Protein AF-0000000084335593 (afdb_homodimer)

Structure (mmCIF, N/CA/C/O backbone):
data_AF-0000000084335593-model_v1
#
loop_
_entity.id
_entity.type
_entity.pdbx_description
1 polymer 'Cation efflux protein cytoplasmic domain-containing protein'
#
loop_
_atom_site.group_PDB
_atom_site.id
_atom_site.type_symbol
_atom_site.label_atom_id
_atom_site.label_alt_id
_atom_site.label_comp_id
_atom_site.label_asym_id
_atom_site.label_entity_id
_atom_site.label_seq_id
_atom_site.pdbx_PDB_ins_code
_atom_site.Cartn_x
_atom_site.Cartn_y
_atom_site.Cartn_z
_atom_site.occupancy
_atom_site.B_iso_or_equiv
_atom_site.auth_seq_id
_atom_site.auth_comp_id
_atom_site.auth_asym_id
_atom_site.auth_atom_id
_atom_site.pdbx_PDB_model_num
ATOM 1 N N . MET A 1 1 ? -18.891 -8.547 -13.703 1 37.22 1 MET A N 1
ATOM 2 C CA . MET A 1 1 ? -19.406 -7.242 -14.117 1 37.22 1 MET A CA 1
ATOM 3 C C . MET A 1 1 ? -18.484 -6.117 -13.641 1 37.22 1 MET A C 1
ATOM 5 O O . MET A 1 1 ? -18 -6.141 -12.508 1 37.22 1 MET A O 1
ATOM 9 N N . SER A 1 2 ? -17.812 -5.477 -14.578 1 49.5 2 SER A N 1
ATOM 10 C CA . SER A 1 2 ? -16.812 -4.43 -14.398 1 49.5 2 SER A CA 1
ATOM 11 C C . SER A 1 2 ? -17.297 -3.375 -13.406 1 49.5 2 SER A C 1
ATOM 13 O O . SER A 1 2 ? -18.469 -3.045 -13.367 1 49.5 2 SER A O 1
ATOM 15 N N . ALA A 1 3 ? -16.703 -3.322 -12.297 1 55.72 3 ALA A N 1
ATOM 16 C CA . ALA A 1 3 ? -17.016 -2.303 -11.305 1 55.72 3 ALA A CA 1
ATOM 17 C C . ALA A 1 3 ? -17.344 -0.967 -11.969 1 55.72 3 ALA A C 1
ATOM 19 O O . ALA A 1 3 ? -16.578 -0.487 -12.812 1 55.72 3 ALA A O 1
ATOM 20 N N . SER A 1 4 ? -18.688 -0.651 -12.172 1 65.94 4 SER A N 1
ATOM 21 C CA . SER A 1 4 ? -19.156 0.611 -12.727 1 65.94 4 SER A CA 1
ATOM 22 C C . SER A 1 4 ? -18.422 1.799 -12.109 1 65.94 4 SER A C 1
ATOM 24 O O . SER A 1 4 ? -18.219 1.843 -10.891 1 65.94 4 SER A O 1
ATOM 26 N N . LYS A 1 5 ? -17.859 2.654 -13 1 78.38 5 LYS A N 1
ATOM 27 C CA . LYS A 1 5 ? -17.203 3.885 -12.578 1 78.38 5 LYS A CA 1
ATOM 28 C C . LYS A 1 5 ? -18.219 4.969 -12.242 1 78.38 5 LYS A C 1
ATOM 30 O O . LYS A 1 5 ? -17.859 6.062 -11.805 1 78.38 5 LYS A O 1
ATOM 35 N N . THR A 1 6 ? -19.391 4.602 -12.289 1 78.75 6 THR A N 1
ATOM 36 C CA . THR A 1 6 ? -20.484 5.574 -12.172 1 78.75 6 THR A CA 1
ATOM 37 C C . THR A 1 6 ? -20.469 6.234 -10.797 1 78.75 6 THR A C 1
ATOM 39 O O . THR A 1 6 ? -20.516 7.465 -10.695 1 78.75 6 THR A O 1
ATOM 42 N N . PRO A 1 7 ? -20.344 5.43 -9.773 1 77.12 7 PRO A N 1
ATOM 43 C CA . PRO A 1 7 ? -20.344 6.078 -8.461 1 77.12 7 PRO A CA 1
ATOM 44 C C . PRO A 1 7 ? -19.172 7.047 -8.281 1 77.12 7 PRO A C 1
ATOM 46 O O . PRO A 1 7 ? -19.312 8.078 -7.629 1 77.12 7 PRO A O 1
ATOM 49 N N . ILE A 1 8 ? -18.141 6.797 -8.867 1 83.44 8 ILE A N 1
ATOM 50 C CA . ILE A 1 8 ? -16.953 7.629 -8.719 1 83.44 8 ILE A CA 1
ATOM 51 C C . ILE A 1 8 ? -17.141 8.938 -9.492 1 83.44 8 ILE A C 1
ATOM 53 O O . ILE A 1 8 ? -16.812 10.016 -8.984 1 83.44 8 ILE A O 1
ATOM 57 N N . TYR A 1 9 ? -17.734 8.844 -10.672 1 84.12 9 TYR A N 1
ATOM 58 C CA . TYR A 1 9 ? -17.969 10.031 -11.477 1 84.12 9 TYR A CA 1
ATOM 59 C C . TYR A 1 9 ? -19.031 10.922 -10.828 1 84.12 9 TYR A C 1
ATOM 61 O O . TYR A 1 9 ? -18.906 12.148 -10.852 1 84.12 9 TYR A O 1
ATOM 69 N N . THR A 1 10 ? -19.969 10.281 -10.336 1 83.06 10 THR A N 1
ATOM 70 C CA . THR A 1 10 ? -21 11.047 -9.656 1 83.06 10 THR A CA 1
ATOM 71 C C . THR A 1 10 ? -20.438 11.75 -8.422 1 83.06 10 THR A C 1
ATOM 73 O O . THR A 1 10 ? -20.766 12.906 -8.164 1 83.06 10 THR A O 1
ATOM 76 N N . ALA A 1 11 ? -19.641 11.016 -7.73 1 81.56 11 ALA A N 1
ATOM 77 C CA . ALA A 1 11 ? -19 11.602 -6.555 1 81.56 11 ALA A CA 1
ATOM 78 C C . ALA A 1 11 ? -18.094 12.758 -6.949 1 81.56 11 ALA A C 1
ATOM 80 O O . ALA A 1 11 ? -18.047 13.789 -6.27 1 81.56 11 ALA A O 1
ATOM 81 N N . LEU A 1 12 ? -17.406 12.547 -7.984 1 83.5 12 LEU A N 1
ATOM 82 C CA . LEU A 1 12 ? -16.516 13.594 -8.477 1 83.5 12 LEU A CA 1
ATOM 83 C C . LEU A 1 12 ? -17.297 14.844 -8.859 1 83.5 12 LEU A C 1
ATOM 85 O O . LEU A 1 12 ? -16.906 15.961 -8.5 1 83.5 12 LEU A O 1
ATOM 89 N N . ALA A 1 13 ? -18.328 14.672 -9.547 1 84.31 13 ALA A N 1
ATOM 90 C CA . ALA A 1 13 ? -19.172 15.789 -9.953 1 84.31 13 ALA A CA 1
ATOM 91 C C . ALA A 1 13 ? -19.766 16.5 -8.742 1 84.31 13 ALA A C 1
ATOM 93 O O . ALA A 1 13 ? -19.828 17.734 -8.703 1 84.31 13 ALA A O 1
ATOM 94 N N . ALA A 1 14 ? -20.219 15.703 -7.863 1 81.38 14 ALA A N 1
ATOM 95 C CA . ALA A 1 14 ? -20.797 16.266 -6.648 1 81.38 14 ALA A CA 1
ATOM 96 C C . ALA A 1 14 ? -19.781 17.094 -5.875 1 81.38 14 ALA A C 1
ATOM 98 O O . ALA A 1 14 ? -20.062 18.219 -5.465 1 81.38 14 ALA A O 1
ATOM 99 N N . ASN A 1 15 ? -18.609 16.531 -5.695 1 81.25 15 ASN A N 1
ATOM 100 C CA . ASN A 1 15 ? -17.578 17.219 -4.938 1 81.25 15 ASN A CA 1
ATOM 101 C C . ASN A 1 15 ? -17.109 18.469 -5.652 1 81.25 15 ASN A C 1
ATOM 103 O O . ASN A 1 15 ? -16.812 19.484 -5.008 1 81.25 15 ASN A O 1
ATOM 107 N N . LEU A 1 16 ? -17.016 18.375 -6.867 1 81 16 LEU A N 1
ATOM 108 C CA . LEU A 1 16 ? -16.672 19.562 -7.645 1 81 16 LEU A CA 1
ATOM 109 C C . LEU A 1 16 ? -17.734 20.641 -7.52 1 81 16 LEU A C 1
ATOM 111 O O . LEU A 1 16 ? -17.422 21.828 -7.391 1 81 16 LEU A O 1
ATOM 115 N N . GLY A 1 17 ? -18.969 20.234 -7.676 1 81.12 17 GLY A N 1
ATOM 116 C CA . GLY A 1 17 ? -20.062 21.172 -7.488 1 81.12 17 GLY A CA 1
ATOM 117 C C . GLY A 1 17 ? -20.047 21.844 -6.133 1 81.12 17 GLY A C 1
ATOM 118 O O . GLY A 1 17 ? -20.234 23.062 -6.043 1 81.12 17 GLY A O 1
ATOM 119 N N . ILE A 1 18 ? -19.844 21.062 -5.16 1 80.81 18 ILE A N 1
ATOM 120 C CA . ILE A 1 18 ? -19.797 21.594 -3.799 1 80.81 18 ILE A CA 1
ATOM 121 C C . ILE A 1 18 ? -18.625 22.562 -3.66 1 80.81 18 ILE A C 1
ATOM 123 O O . ILE A 1 18 ? -18.75 23.609 -3.033 1 80.81 18 ILE A O 1
ATOM 127 N N . ALA A 1 19 ? -17.516 22.125 -4.156 1 77.88 19 ALA A N 1
ATOM 128 C CA . ALA A 1 19 ? -16.328 22.984 -4.102 1 77.88 19 ALA A CA 1
ATOM 129 C C . ALA A 1 19 ? -16.625 24.344 -4.723 1 77.88 19 ALA A C 1
ATOM 131 O O . ALA A 1 19 ? -16.234 25.375 -4.168 1 77.88 19 ALA A O 1
ATOM 132 N N . ILE A 1 20 ? -17.234 24.344 -5.781 1 80.62 20 ILE A N 1
ATOM 133 C CA . ILE A 1 20 ? -17.562 25.578 -6.484 1 80.62 20 ILE A CA 1
ATOM 134 C C . ILE A 1 20 ? -18.484 26.422 -5.617 1 80.62 20 ILE A C 1
ATOM 136 O O . ILE A 1 20 ? -18.297 27.641 -5.484 1 80.62 20 ILE A O 1
ATOM 140 N N . VAL A 1 21 ? -19.438 25.828 -5.082 1 80.12 21 VAL A N 1
ATOM 141 C CA . VAL A 1 21 ? -20.406 26.531 -4.254 1 80.12 21 VAL A CA 1
ATOM 142 C C . VAL A 1 21 ? -19.719 27.125 -3.027 1 80.12 21 VAL A C 1
ATOM 144 O O . VAL A 1 21 ? -19.969 28.266 -2.656 1 80.12 21 VAL A O 1
ATOM 147 N N . LYS A 1 22 ? -18.875 26.328 -2.469 1 76.44 22 LYS A N 1
ATOM 148 C CA . LYS A 1 22 ? -18.172 26.781 -1.272 1 76.44 22 LYS A CA 1
ATOM 149 C C . LYS A 1 22 ? -17.219 27.922 -1.598 1 76.44 22 LYS A C 1
ATOM 151 O O . LYS A 1 22 ? -17.094 28.875 -0.827 1 76.44 22 LYS A O 1
ATOM 156 N N . LEU A 1 23 ? -16.562 27.781 -2.668 1 76.06 23 LEU A N 1
ATOM 157 C CA . LEU A 1 23 ? -15.633 28.844 -3.08 1 76.06 23 LEU A CA 1
ATOM 158 C C . LEU A 1 23 ? -16.391 30.109 -3.43 1 76.06 23 LEU A C 1
ATOM 160 O O . LEU A 1 23 ? -15.93 31.219 -3.125 1 76.06 23 LEU A O 1
ATOM 164 N N . ALA A 1 24 ? -17.438 29.969 -4.059 1 77.56 24 ALA A N 1
ATOM 165 C CA . ALA A 1 24 ? -18.281 31.125 -4.367 1 77.56 24 ALA A CA 1
ATOM 166 C C . ALA A 1 24 ? -18.766 31.797 -3.09 1 77.56 24 ALA A C 1
ATOM 168 O O . ALA A 1 24 ? -18.734 33.031 -2.979 1 77.56 24 ALA A O 1
ATOM 169 N N . ALA A 1 25 ? -19.219 31 -2.203 1 75.44 25 ALA A N 1
ATOM 170 C CA . ALA A 1 25 ? -19.688 31.531 -0.925 1 75.44 25 ALA A CA 1
ATOM 171 C C . ALA A 1 25 ? -18.547 32.25 -0.183 1 75.44 25 ALA A C 1
ATOM 173 O O . ALA A 1 25 ? -18.766 33.281 0.463 1 75.44 25 ALA A O 1
ATOM 174 N N . ALA A 1 26 ? -17.359 31.75 -0.261 1 73.06 26 ALA A N 1
ATOM 175 C CA . ALA A 1 26 ? -16.203 32.344 0.386 1 73.06 26 ALA A CA 1
ATOM 176 C C . ALA A 1 26 ? -15.891 33.719 -0.208 1 73.06 26 ALA A C 1
ATOM 178 O O . ALA A 1 26 ? -15.547 34.656 0.519 1 73.06 26 ALA A O 1
ATOM 179 N N . ILE A 1 27 ? -16 33.812 -1.471 1 71.94 27 ILE A N 1
ATOM 180 C CA . ILE A 1 27 ? -15.719 35.062 -2.166 1 71.94 27 ILE A CA 1
ATOM 181 C C . ILE A 1 27 ? -16.766 36.094 -1.783 1 71.94 27 ILE A C 1
ATOM 183 O O . ILE A 1 27 ? -16.438 37.281 -1.54 1 71.94 27 ILE A O 1
ATOM 187 N N . PHE A 1 28 ? -17.906 35.656 -1.638 1 71.44 28 PHE A N 1
ATOM 188 C CA . PHE A 1 28 ? -18.984 36.625 -1.365 1 71.44 28 PHE A CA 1
ATOM 189 C C . PHE A 1 28 ? -19.016 36.969 0.113 1 71.44 28 PHE A C 1
ATOM 191 O O . PHE A 1 28 ? -19.406 38.094 0.47 1 71.44 28 PHE A O 1
ATOM 198 N N . THR A 1 29 ? -18.609 36.031 0.936 1 67.62 29 THR A N 1
ATOM 199 C CA . THR A 1 29 ? -18.703 36.312 2.369 1 67.62 29 THR A CA 1
ATOM 200 C C . THR A 1 29 ? -17.375 36.812 2.914 1 67.62 29 THR A C 1
ATOM 202 O O . THR A 1 29 ? -17.344 37.406 3.994 1 67.62 29 THR A O 1
ATOM 205 N N . GLY A 1 30 ? -16.297 36.562 2.133 1 58.72 30 GLY A N 1
ATOM 206 C CA . GLY A 1 30 ? -14.969 36.906 2.623 1 58.72 30 GLY A CA 1
ATOM 207 C C . GLY A 1 30 ? -14.547 36.094 3.822 1 58.72 30 GLY A C 1
ATOM 208 O O . GLY A 1 30 ? -13.664 36.5 4.582 1 58.72 30 GLY A O 1
ATOM 209 N N . SER A 1 31 ? -15.203 35.031 4.102 1 57.75 31 SER A N 1
ATOM 210 C CA . SER A 1 31 ? -14.977 34.25 5.309 1 57.75 31 SER A CA 1
ATOM 211 C C . SER A 1 31 ? -13.836 33.25 5.109 1 57.75 31 SER A C 1
ATOM 213 O O . SER A 1 31 ? -13.805 32.531 4.113 1 57.75 31 SER A O 1
ATOM 215 N N . SER A 1 32 ? -12.805 33.375 5.863 1 56.28 32 SER A N 1
ATOM 216 C CA . SER A 1 32 ? -11.688 32.438 5.875 1 56.28 32 SER A CA 1
ATOM 217 C C . SER A 1 32 ? -12.164 31.016 6.113 1 56.28 32 SER A C 1
ATOM 219 O O . SER A 1 32 ? -11.602 30.078 5.57 1 56.28 32 SER A O 1
ATOM 221 N N . ALA A 1 33 ? -13.172 30.922 6.902 1 55.22 33 ALA A N 1
ATOM 222 C CA . ALA A 1 33 ? -13.734 29.609 7.203 1 55.22 33 ALA A CA 1
ATOM 223 C C . ALA A 1 33 ? -14.258 28.922 5.941 1 55.22 33 ALA A C 1
ATOM 225 O O . ALA A 1 33 ? -14.078 27.719 5.758 1 55.22 33 ALA A O 1
ATOM 226 N N . MET A 1 34 ? -14.82 29.797 5.152 1 60.31 34 MET A N 1
ATOM 227 C CA . MET A 1 34 ? -15.398 29.25 3.93 1 60.31 34 MET A CA 1
ATOM 228 C C . MET A 1 34 ? -14.297 28.844 2.953 1 60.31 34 MET A C 1
ATOM 230 O O . MET A 1 34 ? -14.461 27.875 2.195 1 60.31 34 MET A O 1
ATOM 234 N N . VAL A 1 35 ? -13.273 29.516 2.943 1 60.31 35 VAL A N 1
ATOM 235 C CA . VAL A 1 35 ? -12.133 29.141 2.119 1 60.31 35 VAL A CA 1
ATOM 236 C C . VAL A 1 35 ? -11.586 27.781 2.578 1 60.31 35 VAL A C 1
ATOM 238 O O . VAL A 1 35 ? -11.305 26.906 1.756 1 60.31 35 VAL A O 1
ATOM 241 N N . SER A 1 36 ? -11.477 27.625 3.893 1 59.47 36 SER A N 1
ATOM 242 C CA . SER A 1 36 ? -11.016 26.359 4.453 1 59.47 36 SER A CA 1
ATOM 243 C C . SER A 1 36 ? -11.93 25.203 4.047 1 59.47 36 SER A C 1
ATOM 245 O O . SER A 1 36 ? -11.453 24.125 3.697 1 59.47 36 SER A O 1
ATOM 247 N N . GLU A 1 37 ? -13.141 25.484 4.059 1 61.88 37 GLU A N 1
ATOM 248 C CA . GLU A 1 37 ? -14.125 24.484 3.65 1 61.88 37 GLU A CA 1
ATOM 249 C C . GLU A 1 37 ? -13.992 24.156 2.168 1 61.88 37 GLU A C 1
ATOM 251 O O . GLU A 1 37 ? -14.195 23 1.763 1 61.88 37 GLU A O 1
ATOM 256 N N . GLY A 1 38 ? -13.758 25.188 1.465 1 61.38 38 GLY A N 1
ATOM 257 C CA . GLY A 1 38 ? -13.492 24.984 0.049 1 61.38 38 GLY A CA 1
ATOM 258 C C . GLY A 1 38 ? -12.297 24.094 -0.215 1 61.38 38 GLY A C 1
ATOM 259 O O . GLY A 1 38 ? -12.359 23.203 -1.067 1 61.38 38 GLY A O 1
ATOM 260 N N . ILE A 1 39 ? -11.367 24.25 0.553 1 61.81 39 ILE A N 1
ATOM 261 C CA . ILE A 1 39 ? -10.156 23.453 0.419 1 61.81 39 ILE A CA 1
ATOM 262 C C . ILE A 1 39 ? -10.461 22 0.778 1 61.81 39 ILE A C 1
ATOM 264 O O . ILE A 1 39 ? -10.016 21.078 0.09 1 61.81 39 ILE A O 1
ATOM 268 N N . HIS A 1 40 ? -11.258 21.844 1.768 1 62.31 40 HIS A N 1
ATOM 269 C CA . HIS A 1 40 ? -11.664 20.5 2.158 1 62.31 40 HIS A CA 1
ATOM 270 C C . HIS A 1 40 ? -12.367 19.781 1.012 1 62.31 40 HIS A C 1
ATOM 272 O O . HIS A 1 40 ? -12.078 18.609 0.737 1 62.31 40 HIS A O 1
ATOM 278 N N . SER A 1 41 ? -13.227 20.562 0.407 1 68.44 41 SER A N 1
ATOM 279 C CA . SER A 1 41 ? -13.953 19.984 -0.717 1 68.44 41 SER A CA 1
ATOM 280 C C . SER A 1 41 ? -13.016 19.656 -1.87 1 68.44 41 SER A C 1
ATOM 282 O O . SER A 1 41 ? -13.234 18.688 -2.596 1 68.44 41 SER A O 1
ATOM 284 N N . LEU A 1 42 ? -12 20.453 -1.942 1 67 42 LEU A N 1
ATOM 285 C CA . LEU A 1 42 ? -11 20.172 -2.965 1 67 42 LEU A CA 1
ATOM 286 C C . LEU A 1 42 ? -10.25 18.875 -2.654 1 67 42 LEU A C 1
ATOM 288 O O . LEU A 1 42 ? -9.922 18.109 -3.562 1 67 42 LEU A O 1
ATOM 292 N N . VAL A 1 43 ? -10.078 18.719 -1.454 1 69.75 43 VAL A N 1
ATOM 293 C CA . VAL A 1 43 ? -9.406 17.5 -1.021 1 69.75 43 VAL A CA 1
ATOM 294 C C . VAL A 1 43 ? -10.258 16.281 -1.378 1 69.75 43 VAL A C 1
ATOM 296 O O . VAL A 1 43 ? -9.742 15.273 -1.875 1 69.75 43 VAL A O 1
ATOM 299 N N . ASP A 1 44 ? -11.508 16.438 -1.205 1 73.69 44 ASP A N 1
ATOM 300 C CA . ASP A 1 44 ? -12.414 15.359 -1.564 1 73.69 44 ASP A CA 1
ATOM 301 C C . ASP A 1 44 ? -12.375 15.078 -3.066 1 73.69 44 ASP A C 1
ATOM 303 O O . ASP A 1 44 ? -12.391 13.922 -3.49 1 73.69 44 ASP A O 1
ATOM 307 N N . THR A 1 45 ? -12.352 16.141 -3.766 1 76.25 45 THR A N 1
ATOM 308 C CA . THR A 1 45 ? -12.258 16 -5.215 1 76.25 45 THR A CA 1
ATOM 309 C C . THR A 1 45 ? -10.961 15.305 -5.613 1 76.25 45 THR A C 1
ATOM 311 O O . THR A 1 45 ? -10.961 14.469 -6.523 1 76.25 45 THR A O 1
ATOM 314 N N . SER A 1 46 ? -9.961 15.594 -4.902 1 78.25 46 SER A N 1
ATOM 315 C CA . SER A 1 46 ? -8.672 14.961 -5.176 1 78.25 46 SER A CA 1
ATOM 316 C C . SER A 1 46 ? -8.727 13.461 -4.918 1 78.25 46 SER A C 1
ATOM 318 O O . SER A 1 46 ? -8.117 12.68 -5.648 1 78.25 46 SER A O 1
ATOM 320 N N . ASN A 1 47 ? -9.523 13.133 -3.971 1 81.5 47 ASN A N 1
ATOM 321 C CA . ASN A 1 47 ? -9.672 11.711 -3.646 1 81.5 47 ASN A CA 1
ATOM 322 C C . ASN A 1 47 ? -10.297 10.938 -4.801 1 81.5 47 ASN A C 1
ATOM 324 O O . ASN A 1 47 ? -9.852 9.836 -5.125 1 81.5 47 ASN A O 1
ATOM 328 N N . GLU A 1 48 ? -11.281 11.594 -5.391 1 83.56 48 GLU A N 1
ATOM 329 C CA . GLU A 1 48 ? -11.945 10.93 -6.508 1 83.56 48 GLU A CA 1
ATOM 330 C C . GLU A 1 48 ? -11.023 10.82 -7.715 1 83.56 48 GLU A C 1
ATOM 332 O O . GLU A 1 48 ? -11.055 9.828 -8.445 1 83.56 48 GLU A O 1
ATOM 337 N N . VAL A 1 49 ? -10.273 11.781 -7.898 1 86.62 49 VAL A N 1
ATOM 338 C CA . VAL A 1 49 ? -9.328 11.773 -9.008 1 86.62 49 VAL A CA 1
ATOM 339 C C . VAL A 1 49 ? -8.305 10.648 -8.805 1 86.62 49 VAL A C 1
ATOM 341 O O . VAL A 1 49 ? -7.961 9.938 -9.75 1 86.62 49 VAL A O 1
ATOM 344 N N . LEU A 1 50 ? -7.906 10.477 -7.617 1 87.62 50 LEU A N 1
ATOM 345 C CA . LEU A 1 50 ? -6.938 9.43 -7.305 1 87.62 50 LEU A CA 1
ATOM 346 C C . LEU A 1 50 ? -7.543 8.047 -7.516 1 87.62 50 LEU A C 1
ATOM 348 O O . LEU A 1 50 ? -6.863 7.133 -7.992 1 87.62 50 LEU A O 1
ATOM 352 N N . LEU A 1 51 ? -8.773 7.973 -7.172 1 88.06 51 LEU A N 1
ATOM 353 C CA . LEU A 1 51 ? -9.43 6.688 -7.391 1 88.06 51 LEU A CA 1
ATOM 354 C C . LEU A 1 51 ? -9.539 6.375 -8.875 1 88.06 51 LEU A C 1
ATOM 356 O O . LEU A 1 51 ? -9.305 5.238 -9.297 1 88.06 51 LEU A O 1
ATOM 360 N N . LEU A 1 52 ? -9.867 7.391 -9.633 1 88.75 52 LEU A N 1
ATOM 361 C CA . LEU A 1 52 ? -9.945 7.207 -11.078 1 88.75 52 LEU A CA 1
ATOM 362 C C . LEU A 1 52 ? -8.578 6.859 -11.656 1 88.75 52 LEU A C 1
ATOM 364 O O . LEU A 1 52 ? -8.477 6.035 -12.57 1 88.75 52 LEU A O 1
ATOM 368 N N . LEU A 1 53 ? -7.613 7.477 -11.133 1 88.19 53 LEU A N 1
ATOM 369 C CA . LEU A 1 53 ? -6.25 7.141 -11.523 1 88.19 53 LEU A CA 1
ATOM 370 C C . LEU A 1 53 ? -5.926 5.691 -11.18 1 88.19 53 LEU A C 1
ATOM 372 O O . LEU A 1 53 ? -5.297 4.984 -11.969 1 88.19 53 LEU A O 1
ATOM 376 N N . GLY A 1 54 ? -6.316 5.328 -10 1 88.88 54 GLY A N 1
ATOM 377 C CA . GLY A 1 54 ? -6.121 3.945 -9.602 1 88.88 54 GLY A CA 1
ATOM 378 C C . GLY A 1 54 ? -6.785 2.953 -10.539 1 88.88 54 GLY A C 1
ATOM 379 O O . GLY A 1 54 ? -6.188 1.935 -10.891 1 88.88 54 GLY A O 1
ATOM 380 N N . ILE A 1 55 ? -7.98 3.279 -10.977 1 88.69 55 ILE A N 1
ATOM 381 C CA . ILE A 1 55 ? -8.711 2.416 -11.898 1 88.69 55 ILE A CA 1
ATOM 382 C C . ILE A 1 55 ? -7.98 2.367 -13.242 1 88.69 55 ILE A C 1
ATOM 384 O O . ILE A 1 55 ? -7.754 1.286 -13.797 1 88.69 55 ILE A O 1
ATOM 388 N N . SER A 1 56 ? -7.617 3.502 -13.703 1 90.38 56 SER A N 1
ATOM 389 C CA . SER A 1 56 ? -6.945 3.586 -15 1 90.38 56 SER A CA 1
ATOM 390 C C . SER A 1 56 ? -5.625 2.828 -14.984 1 90.38 56 SER A C 1
ATOM 392 O O . SER A 1 56 ? -5.332 2.064 -15.914 1 90.38 56 SER A O 1
ATOM 394 N N . ARG A 1 57 ? -4.895 2.949 -13.992 1 89.44 57 ARG A N 1
ATOM 395 C CA . ARG A 1 57 ? -3.59 2.299 -13.883 1 89.44 57 ARG A CA 1
ATOM 396 C C . ARG A 1 57 ? -3.744 0.795 -13.68 1 89.44 57 ARG A C 1
ATOM 398 O O . ARG A 1 57 ? -2.9 0.015 -14.125 1 89.44 57 ARG A O 1
ATOM 405 N N . SER A 1 58 ? -4.762 0.434 -12.977 1 90.25 58 SER A N 1
ATOM 406 C CA . SER A 1 58 ? -4.996 -0.98 -12.703 1 90.25 58 SER A CA 1
ATOM 407 C C . SER A 1 58 ? -5.344 -1.741 -13.977 1 90.25 58 SER A C 1
ATOM 409 O O . SER A 1 58 ? -5.238 -2.969 -14.023 1 90.25 58 SER A O 1
ATOM 411 N N . GLN A 1 59 ? -5.746 -1.021 -15.008 1 89.75 59 GLN A N 1
ATOM 412 C CA . GLN A 1 59 ? -6.176 -1.648 -16.25 1 89.75 59 GLN A CA 1
ATOM 413 C C . GLN A 1 59 ? -5.02 -1.757 -17.234 1 89.75 59 GLN A C 1
ATOM 415 O O . GLN A 1 59 ? -5.176 -2.312 -18.328 1 89.75 59 GLN A O 1
ATOM 420 N N . LYS A 1 60 ? -3.893 -1.279 -16.859 1 89.75 60 LYS A N 1
ATOM 421 C CA . LYS A 1 60 ? -2.709 -1.435 -17.703 1 89.75 60 LYS A CA 1
ATOM 422 C C . LYS A 1 60 ? -2.346 -2.906 -17.875 1 89.75 60 LYS A C 1
ATOM 424 O O . LYS A 1 60 ? -2.398 -3.68 -16.906 1 89.75 60 LYS A O 1
ATOM 429 N N . PRO A 1 61 ? -2.035 -3.262 -19.078 1 88.94 61 PRO A N 1
ATOM 430 C CA . PRO A 1 61 ? -1.674 -4.664 -19.297 1 88.94 61 PRO A CA 1
ATOM 431 C C . PRO A 1 61 ? -0.342 -5.039 -18.656 1 88.94 61 PRO A C 1
ATOM 433 O O . PRO A 1 61 ? 0.497 -4.172 -18.406 1 88.94 61 PRO A O 1
ATOM 436 N N . ALA A 1 62 ? -0.225 -6.293 -18.406 1 88.56 62 ALA A N 1
ATOM 437 C CA . ALA A 1 62 ? 1.014 -6.82 -17.844 1 88.56 62 ALA A CA 1
ATOM 438 C C . ALA A 1 62 ? 2.207 -6.496 -18.734 1 88.56 62 ALA A C 1
ATOM 440 O O . ALA A 1 62 ? 2.068 -6.402 -19.953 1 88.56 62 ALA A O 1
ATOM 441 N N . ASP A 1 63 ? 3.348 -6.309 -18.141 1 87.69 63 ASP A N 1
ATOM 442 C CA . ASP A 1 63 ? 4.59 -6.074 -18.875 1 87.69 63 ASP A CA 1
ATOM 443 C C . ASP A 1 63 ? 5.75 -6.844 -18.25 1 87.69 63 ASP A C 1
ATOM 445 O O . ASP A 1 63 ? 5.539 -7.715 -17.406 1 87.69 63 ASP A O 1
ATOM 449 N N . GLU A 1 64 ? 6.914 -6.617 -18.734 1 85.44 64 GLU A N 1
ATOM 450 C CA . GLU A 1 64 ? 8.086 -7.359 -18.281 1 85.44 64 GLU A CA 1
ATOM 451 C C . GLU A 1 64 ? 8.406 -7.055 -16.812 1 85.44 64 GLU A C 1
ATOM 453 O O . GLU A 1 64 ? 8.883 -7.922 -16.078 1 85.44 64 GLU A O 1
ATOM 458 N N . LYS A 1 65 ? 8.07 -5.941 -16.438 1 84.38 65 LYS A N 1
ATOM 459 C CA . LYS A 1 65 ? 8.383 -5.523 -15.07 1 84.38 65 LYS A CA 1
ATOM 460 C C . LYS A 1 65 ? 7.375 -6.098 -14.078 1 84.38 65 LYS A C 1
ATOM 462 O O . LYS A 1 65 ? 7.719 -6.367 -12.93 1 84.38 65 LYS A O 1
ATOM 467 N N . ARG A 1 66 ? 6.148 -6.219 -14.602 1 88.88 66 ARG A N 1
ATOM 468 C CA . ARG A 1 66 ? 5.082 -6.75 -13.766 1 88.88 66 ARG A CA 1
ATOM 469 C C . ARG A 1 66 ? 4.25 -7.781 -14.523 1 88.88 66 ARG A C 1
ATOM 471 O O . ARG A 1 66 ? 3.148 -7.48 -14.992 1 88.88 66 ARG A O 1
ATOM 478 N N . PRO A 1 67 ? 4.727 -8.898 -14.469 1 88.19 67 PRO A N 1
ATOM 479 C CA . PRO A 1 67 ? 4.105 -9.953 -15.273 1 88.19 67 PRO A CA 1
ATOM 480 C C . PRO A 1 67 ? 2.705 -10.32 -14.789 1 88.19 67 PRO A C 1
ATOM 482 O O . PRO A 1 67 ? 1.913 -10.883 -15.547 1 88.19 67 PRO A O 1
ATOM 485 N N . PHE A 1 68 ? 2.408 -10 -13.57 1 88.75 68 PHE A N 1
ATOM 486 C CA . PHE A 1 68 ? 1.087 -10.328 -13.047 1 88.75 68 PHE A CA 1
ATOM 487 C C . PHE A 1 68 ? 0.117 -9.172 -13.266 1 88.75 68 PHE A C 1
ATOM 489 O O . PHE A 1 68 ? -1.054 -9.258 -12.891 1 88.75 68 PHE A O 1
ATOM 496 N N . GLY A 1 69 ? 0.639 -8.117 -13.883 1 86 69 GLY A N 1
ATOM 497 C CA . GLY A 1 69 ? -0.227 -6.996 -14.195 1 86 69 GLY A CA 1
ATOM 498 C C . GLY A 1 69 ? -0.174 -5.895 -13.156 1 86 69 GLY A C 1
ATOM 499 O O . GLY A 1 69 ? 0.667 -5.922 -12.258 1 86 69 GLY A O 1
ATOM 500 N N . TYR A 1 70 ? -1.164 -4.938 -13.352 1 90.38 70 TYR A N 1
ATOM 501 C CA . TYR A 1 70 ? -1.17 -3.742 -12.516 1 90.38 70 TYR A CA 1
ATOM 502 C C . TYR A 1 70 ? -2.467 -3.639 -11.719 1 90.38 70 TYR A C 1
ATOM 504 O O . TYR A 1 70 ? -2.871 -2.545 -11.32 1 90.38 70 TYR A O 1
ATOM 512 N N . GLY A 1 71 ? -3.08 -4.66 -11.555 1 88.31 71 GLY A N 1
ATOM 513 C CA . GLY A 1 71 ? -4.359 -4.676 -10.859 1 88.31 71 GLY A CA 1
ATOM 514 C C . GLY A 1 71 ? -4.273 -4.145 -9.445 1 88.31 71 GLY A C 1
ATOM 515 O O . GLY A 1 71 ? -5.195 -3.48 -8.969 1 88.31 71 GLY A O 1
ATOM 516 N N . ARG A 1 72 ? -3.162 -4.254 -8.836 1 90 72 ARG A N 1
ATOM 517 C CA . ARG A 1 72 ? -2.973 -3.896 -7.434 1 90 72 ARG A CA 1
ATOM 518 C C . ARG A 1 72 ? -2.979 -2.383 -7.25 1 90 72 ARG A C 1
ATOM 520 O O . ARG A 1 72 ? -3.129 -1.889 -6.129 1 90 72 ARG A O 1
ATOM 527 N N . GLU A 1 73 ? -2.85 -1.733 -8.344 1 89.69 73 GLU A N 1
ATOM 528 C CA . GLU A 1 73 ? -2.877 -0.275 -8.281 1 89.69 73 GLU A CA 1
ATOM 529 C C . GLU A 1 73 ? -4.207 0.232 -7.738 1 89.69 73 GLU A C 1
ATOM 531 O O . GLU A 1 73 ? -4.262 1.281 -7.094 1 89.69 73 GLU A O 1
ATOM 536 N N . LEU A 1 74 ? -5.156 -0.505 -8.031 1 90.56 74 LEU A N 1
ATOM 537 C CA . LEU A 1 74 ? -6.477 -0.122 -7.539 1 90.56 74 LEU A CA 1
ATOM 538 C C . LEU A 1 74 ? -6.516 -0.124 -6.016 1 90.56 74 LEU A C 1
ATOM 540 O O . LEU A 1 74 ? -7.004 0.828 -5.402 1 90.56 74 LEU A O 1
ATOM 544 N N . TYR A 1 75 ? -6.008 -1.189 -5.445 1 90.25 75 TYR A N 1
ATOM 545 C CA . TYR A 1 75 ? -5.984 -1.32 -3.992 1 90.25 75 TYR A CA 1
ATOM 546 C C . TYR A 1 75 ? -5.035 -0.301 -3.369 1 90.25 75 TYR A C 1
ATOM 548 O O . TYR A 1 75 ? -5.328 0.258 -2.311 1 90.25 75 TYR A O 1
ATOM 556 N N . PHE A 1 76 ? -4 -0.073 -4.035 1 90.88 76 PHE A N 1
ATOM 557 C CA . PHE A 1 76 ? -3.004 0.88 -3.557 1 90.88 76 PHE A CA 1
ATOM 558 C C . PHE A 1 76 ? -3.598 2.279 -3.459 1 90.88 76 PHE A C 1
ATOM 560 O O . PHE A 1 76 ? -3.518 2.922 -2.41 1 90.88 76 PHE A O 1
ATOM 567 N N . TRP A 1 77 ? -4.141 2.74 -4.531 1 88.75 77 TRP A N 1
ATOM 568 C CA . TRP A 1 77 ? -4.664 4.102 -4.582 1 88.75 77 TRP A CA 1
ATOM 569 C C . TRP A 1 77 ? -5.863 4.258 -3.648 1 88.75 77 TRP A C 1
ATOM 571 O O . TRP A 1 77 ? -6.07 5.324 -3.07 1 88.75 77 TRP A O 1
ATOM 581 N N . SER A 1 78 ? -6.621 3.217 -3.527 1 90.12 78 SER A N 1
ATOM 582 C CA . SER A 1 78 ? -7.719 3.246 -2.564 1 90.12 78 SER A CA 1
ATOM 583 C C . SER A 1 78 ? -7.203 3.422 -1.142 1 90.12 78 SER A C 1
ATOM 585 O O . SER A 1 78 ? -7.801 4.145 -0.342 1 90.12 78 SER A O 1
ATOM 587 N N . PHE A 1 79 ? -6.121 2.783 -0.916 1 91 79 PHE A N 1
ATOM 588 C CA . PHE A 1 79 ? -5.484 2.904 0.392 1 91 79 PHE A CA 1
ATOM 589 C C . PHE A 1 79 ? -4.969 4.32 0.615 1 91 79 PHE A C 1
ATOM 591 O O . PHE A 1 79 ? -5.188 4.906 1.676 1 91 79 PHE A O 1
ATOM 598 N N . VAL A 1 80 ? -4.336 4.836 -0.353 1 89.5 80 VAL A N 1
ATOM 599 C CA . VAL A 1 80 ? -3.785 6.184 -0.273 1 89.5 80 VAL A CA 1
ATOM 600 C C . VAL A 1 80 ? -4.91 7.188 -0.015 1 89.5 80 VAL A C 1
ATOM 602 O O . VAL A 1 80 ? -4.785 8.062 0.847 1 89.5 80 VAL A O 1
ATOM 605 N N . VAL A 1 81 ? -5.918 7.02 -0.75 1 86.94 81 VAL A N 1
ATOM 606 C CA . VAL A 1 81 ? -7.074 7.895 -0.607 1 86.94 81 VAL A CA 1
ATOM 607 C C . VAL A 1 81 ? -7.617 7.809 0.817 1 86.94 81 VAL A C 1
ATOM 609 O O . VAL A 1 81 ? -7.973 8.828 1.417 1 86.94 81 VAL A O 1
ATOM 612 N N . SER A 1 82 ? -7.684 6.625 1.368 1 87.69 82 SER A N 1
ATOM 613 C CA . SER A 1 82 ? -8.172 6.43 2.729 1 87.69 82 SER A CA 1
ATOM 614 C C . SER A 1 82 ? -7.27 7.125 3.744 1 87.69 82 SER A C 1
ATOM 616 O O . SER A 1 82 ? -7.754 7.715 4.711 1 87.69 82 SER A O 1
ATOM 618 N N . LEU A 1 83 ? -6.062 7.078 3.49 1 85.75 83 LEU A N 1
ATOM 619 C CA . LEU A 1 83 ? -5.102 7.727 4.379 1 85.75 83 LEU A CA 1
ATOM 620 C C . LEU A 1 83 ? -5.246 9.242 4.32 1 85.75 83 LEU A C 1
ATOM 622 O O . LEU A 1 83 ? -5.16 9.922 5.348 1 85.75 83 LEU A O 1
ATOM 626 N N . LEU A 1 84 ? -5.367 9.648 3.1 1 81.81 84 LEU A N 1
ATOM 627 C CA . LEU A 1 84 ? -5.547 11.086 2.92 1 81.81 84 LEU A CA 1
ATOM 628 C C . LEU A 1 84 ? -6.836 11.562 3.588 1 81.81 84 LEU A C 1
ATOM 630 O O . LEU A 1 84 ? -6.879 12.656 4.156 1 81.81 84 LEU A O 1
ATOM 634 N N . PHE A 1 85 ? -7.848 10.75 3.445 1 78.38 85 PHE A N 1
ATOM 635 C CA . PHE A 1 85 ? -9.109 11.039 4.109 1 78.38 85 PHE A CA 1
ATOM 636 C C . PHE A 1 85 ? -8.914 11.156 5.617 1 78.38 85 PHE A C 1
ATOM 638 O O . PHE A 1 85 ? -9.508 12.023 6.258 1 78.38 85 PHE A O 1
ATOM 645 N N . PHE A 1 86 ? -8.109 10.359 6.121 1 77.44 86 PHE A N 1
ATOM 646 C CA . PHE A 1 86 ? -7.809 10.359 7.547 1 77.44 86 PHE A CA 1
ATOM 647 C C . PHE A 1 86 ? -7.039 11.617 7.938 1 77.44 86 PHE A C 1
ATOM 649 O O . PHE A 1 86 ? -7.402 12.305 8.898 1 77.44 86 PHE A O 1
ATOM 656 N N . ALA A 1 87 ? -6.047 11.875 7.203 1 73.44 87 ALA A N 1
ATOM 657 C CA . ALA A 1 87 ? -5.156 12.977 7.547 1 73.44 87 ALA A CA 1
ATOM 658 C C . ALA A 1 87 ? -5.828 14.32 7.293 1 73.44 87 ALA A C 1
ATOM 660 O O . ALA A 1 87 ? -5.867 15.18 8.18 1 73.44 87 ALA A O 1
ATOM 661 N N . MET A 1 88 ? -6.301 14.469 6.102 1 70.44 88 MET A N 1
ATOM 662 C CA . MET A 1 88 ? -6.812 15.766 5.672 1 70.44 88 MET A CA 1
ATOM 663 C C . MET A 1 88 ? -8.234 15.984 6.184 1 70.44 88 MET A C 1
ATOM 665 O O . MET A 1 88 ? -8.609 17.109 6.52 1 70.44 88 MET A O 1
ATOM 669 N N . GLY A 1 89 ? -8.961 14.922 6.191 1 65.62 89 GLY A N 1
ATOM 670 C CA . GLY A 1 89 ? -10.344 15.055 6.641 1 65.62 89 GLY A CA 1
ATOM 671 C C . GLY A 1 89 ? -10.484 15.016 8.148 1 65.62 89 GLY A C 1
ATOM 672 O O . GLY A 1 89 ? -10.883 16 8.766 1 65.62 89 GLY A O 1
ATOM 673 N N . GLY A 1 90 ? -9.969 13.93 8.75 1 68.88 90 GLY A N 1
ATOM 674 C CA . GLY A 1 90 ? -10.125 13.758 10.188 1 68.88 90 GLY A CA 1
ATOM 675 C C . GLY A 1 90 ? -9.195 14.641 10.992 1 68.88 90 GLY A C 1
ATOM 676 O O . GLY A 1 90 ? -9.648 15.391 11.859 1 68.88 90 GLY A O 1
ATOM 677 N N . GLY A 1 91 ? -7.957 14.688 10.68 1 70 91 GLY A N 1
ATOM 678 C CA . GLY A 1 91 ? -6.977 15.453 11.438 1 70 91 GLY A CA 1
ATOM 679 C C . GLY A 1 91 ? -7.195 16.953 11.344 1 70 91 GLY A C 1
ATOM 680 O O . GLY A 1 91 ? -7.203 17.641 12.359 1 70 91 GLY A O 1
ATOM 681 N N . PHE A 1 92 ? -7.406 17.422 10.195 1 67 92 PHE A N 1
ATOM 682 C CA . PHE A 1 92 ? -7.602 18.859 9.984 1 67 92 PHE A CA 1
ATOM 683 C C . PHE A 1 92 ? -8.891 19.328 10.641 1 67 92 PHE A C 1
ATOM 685 O O . PHE A 1 92 ? -8.945 20.422 11.211 1 67 92 PHE A O 1
ATOM 692 N N . SER A 1 93 ? -9.906 18.516 10.562 1 69.94 93 SER A N 1
ATOM 693 C CA . SER A 1 93 ? -11.188 18.875 11.172 1 69.94 93 SER A CA 1
ATOM 694 C C . SER A 1 93 ? -11.078 18.953 12.688 1 69.94 93 SER A C 1
ATOM 696 O O . SER A 1 93 ? -11.641 19.844 13.312 1 69.94 93 SER A O 1
ATOM 698 N N . ILE A 1 94 ? -10.414 18.062 13.219 1 71.94 94 ILE A N 1
ATOM 699 C CA . ILE A 1 94 ? -10.219 18.062 14.664 1 71.94 94 ILE A CA 1
ATOM 700 C C . ILE A 1 94 ? -9.383 19.266 15.078 1 71.94 94 ILE A C 1
ATOM 702 O O . ILE A 1 94 ? -9.703 19.938 16.062 1 71.94 94 ILE A O 1
ATOM 706 N N . TYR A 1 95 ? -8.422 19.516 14.32 1 68.94 95 TYR A N 1
ATOM 707 C CA . TYR A 1 95 ? -7.574 20.672 14.586 1 68.94 95 TYR A CA 1
ATOM 708 C C . TYR A 1 95 ? -8.383 21.969 14.523 1 68.94 95 TYR A C 1
ATOM 710 O O . TYR A 1 95 ? -8.289 22.812 15.414 1 68.94 95 TYR A O 1
ATOM 718 N N . GLU A 1 96 ? -9.133 22.062 13.492 1 65.62 96 GLU A N 1
ATOM 719 C CA . GLU A 1 96 ? -9.969 23.25 13.336 1 65.62 96 GLU A CA 1
ATOM 720 C C . GLU A 1 96 ? -10.992 23.359 14.461 1 65.62 96 GLU A C 1
ATOM 722 O O . GLU A 1 96 ? -11.289 24.453 14.945 1 65.62 96 GLU A O 1
ATOM 727 N N . GLY A 1 97 ? -11.539 22.25 14.781 1 65.25 97 GLY A N 1
ATOM 728 C CA . GLY A 1 97 ? -12.5 22.234 15.875 1 65.25 97 GLY A CA 1
ATOM 729 C C . GLY A 1 97 ? -11.906 22.688 17.203 1 65.25 97 GLY A C 1
ATOM 730 O O . GLY A 1 97 ? -12.516 23.484 17.922 1 65.25 97 GLY A O 1
ATOM 731 N N . ILE A 1 98 ? -10.773 22.234 17.453 1 69.69 98 ILE A N 1
ATOM 732 C CA . ILE A 1 98 ? -10.102 22.609 18.688 1 69.69 98 ILE A CA 1
ATOM 733 C C . ILE A 1 98 ? -9.766 24.109 18.656 1 69.69 98 ILE A C 1
ATOM 735 O O . ILE A 1 98 ? -9.953 24.812 19.656 1 69.69 98 ILE A O 1
ATOM 739 N N . GLU A 1 99 ? -9.266 24.562 17.609 1 66.56 99 GLU A N 1
ATOM 740 C CA . GLU A 1 99 ? -8.938 25.984 17.453 1 66.56 99 GLU A CA 1
ATOM 741 C C . GLU A 1 99 ? -10.18 26.859 17.656 1 66.56 99 GLU A C 1
ATOM 743 O O . GLU A 1 99 ? -10.102 27.922 18.266 1 66.56 99 GLU A O 1
ATOM 748 N N . HIS A 1 100 ? -11.258 26.391 17.109 1 67.38 100 HIS A N 1
ATOM 749 C CA . HIS A 1 100 ? -12.5 27.141 17.234 1 67.38 100 HIS A CA 1
ATOM 750 C C . HIS A 1 100 ? -12.992 27.156 18.688 1 67.38 100 HIS A C 1
ATOM 752 O O . HIS A 1 100 ? -13.609 28.125 19.125 1 67.38 100 HIS A O 1
ATOM 758 N N . LEU A 1 101 ? -12.797 26.047 19.297 1 68.44 101 LEU A N 1
ATOM 759 C CA . LEU A 1 101 ? -13.172 25.969 20.703 1 68.44 101 LEU A CA 1
ATOM 760 C C . LEU A 1 101 ? -12.32 26.906 21.547 1 68.44 101 LEU A C 1
ATOM 762 O O . LEU A 1 101 ? -12.812 27.531 22.484 1 68.44 101 LEU A O 1
ATOM 766 N N . LEU A 1 102 ? -11.094 27.031 21.156 1 66.88 102 LEU A N 1
ATOM 767 C CA . LEU A 1 102 ? -10.172 27.875 21.906 1 66.88 102 LEU A CA 1
ATOM 768 C C . LEU A 1 102 ? -10.359 29.344 21.531 1 66.88 102 LEU A C 1
ATOM 770 O O . LEU A 1 102 ? -10.156 30.219 22.359 1 66.88 102 LEU A O 1
ATOM 774 N N . HIS A 1 103 ? -10.664 29.578 20.25 1 67.19 103 HIS A N 1
ATOM 775 C CA . HIS A 1 103 ? -10.914 30.922 19.766 1 67.19 103 HIS A CA 1
ATOM 776 C C . HIS A 1 103 ? -12.281 31.031 19.094 1 67.19 103 HIS A C 1
ATOM 778 O O . HIS A 1 103 ? -12.375 31.094 17.859 1 67.19 103 HIS A O 1
ATOM 784 N N . PRO A 1 104 ? -13.289 31.016 19.859 1 63.28 104 PRO A N 1
ATOM 785 C CA . PRO A 1 104 ? -14.648 31.031 19.312 1 63.28 104 PRO A CA 1
ATOM 786 C C . PRO A 1 104 ? -14.945 32.281 18.5 1 63.28 104 PRO A C 1
ATOM 788 O O . PRO A 1 104 ? -14.609 33.406 18.938 1 63.28 104 PRO A O 1
ATOM 791 N N . GLU A 1 105 ? -14.828 32.188 17.172 1 58.03 105 GLU A N 1
ATOM 792 C CA . GLU A 1 105 ? -15.227 33.344 16.375 1 58.03 105 GLU A CA 1
ATOM 793 C C . GLU A 1 105 ? -16.703 33.25 15.977 1 58.03 105 GLU A C 1
ATOM 795 O O . GLU A 1 105 ? -17.234 32.188 15.734 1 58.03 105 GLU A O 1
ATOM 800 N N . GLN A 1 106 ? -17.453 34.375 16.156 1 56.81 106 GLN A N 1
ATOM 801 C CA . GLN A 1 106 ? -18.875 34.469 15.844 1 56.81 106 GLN A CA 1
ATOM 802 C C . GLN A 1 106 ? -19.109 34.25 14.352 1 56.81 106 GLN A C 1
ATOM 804 O O . GLN A 1 106 ? -18.312 34.656 13.523 1 56.81 106 GLN A O 1
ATOM 809 N N . VAL A 1 107 ? -19.953 33.25 14.039 1 57.38 107 VAL A N 1
ATOM 810 C CA . VAL A 1 107 ? -20.359 33.031 12.656 1 57.38 107 VAL A CA 1
ATOM 811 C C . VAL A 1 107 ? -21 34.281 12.086 1 57.38 107 VAL A C 1
ATOM 813 O O . VAL A 1 107 ? -22 34.781 12.609 1 57.38 107 VAL A O 1
ATOM 816 N N . LYS A 1 108 ? -20.281 35.125 11.266 1 56.56 108 LYS A N 1
ATOM 817 C CA . LYS A 1 108 ? -20.734 36.438 10.828 1 56.56 108 LYS A CA 1
ATOM 818 C C . LYS A 1 108 ? -21.922 36.312 9.867 1 56.56 108 LYS A C 1
ATOM 820 O O . LYS A 1 108 ? -22.844 37.125 9.898 1 56.56 108 LYS A O 1
ATOM 825 N N . ASN A 1 109 ? -21.969 35.312 8.898 1 61.47 109 ASN A N 1
ATOM 826 C CA . ASN A 1 109 ? -23 35.219 7.883 1 61.47 109 ASN A CA 1
ATOM 827 C C . ASN A 1 109 ? -23.578 33.812 7.781 1 61.47 109 ASN A C 1
ATOM 829 O O . ASN A 1 109 ? -23.203 33.062 6.891 1 61.47 109 ASN A O 1
ATOM 833 N N . PRO A 1 110 ? -24.578 33.562 8.625 1 66.56 110 PRO A N 1
ATOM 834 C CA . PRO A 1 110 ? -25.125 32.219 8.75 1 66.56 110 PRO A CA 1
ATOM 835 C C . PRO A 1 110 ? -25.906 31.766 7.516 1 66.56 110 PRO A C 1
ATOM 837 O O . PRO A 1 110 ? -25.984 30.578 7.227 1 66.56 110 PRO A O 1
ATOM 840 N N . ILE A 1 111 ? -26.422 32.781 6.719 1 71 111 ILE A N 1
ATOM 841 C CA . ILE A 1 111 ? -27.281 32.438 5.598 1 71 111 ILE A CA 1
ATOM 842 C C . ILE A 1 111 ? -26.469 31.672 4.551 1 71 111 ILE A C 1
ATOM 844 O O . ILE A 1 111 ? -26.938 30.688 3.984 1 71 111 ILE A O 1
ATOM 848 N N . TRP A 1 112 ? -25.359 32.188 4.332 1 72.69 112 TRP A N 1
ATOM 849 C CA . TRP A 1 112 ? -24.516 31.562 3.324 1 72.69 112 TRP A CA 1
ATOM 850 C C . TRP A 1 112 ? -24.078 30.172 3.77 1 72.69 112 TRP A C 1
ATOM 852 O O . TRP A 1 112 ? -23.969 29.25 2.951 1 72.69 112 TRP A O 1
ATOM 862 N N . ASN A 1 113 ? -23.969 30.047 5.094 1 72 113 ASN A N 1
ATOM 863 C CA . ASN A 1 113 ? -23.594 28.734 5.613 1 72 113 ASN A CA 1
ATOM 864 C C . ASN A 1 113 ? -24.719 27.703 5.414 1 72 113 ASN A C 1
ATOM 866 O O . ASN A 1 113 ? -24.453 26.578 5 1 72 113 ASN A O 1
ATOM 870 N N . TYR A 1 114 ? -25.844 28.188 5.535 1 77.81 114 TYR A N 1
ATOM 871 C CA . TYR A 1 114 ? -26.984 27.297 5.387 1 77.81 114 TYR A CA 1
ATOM 872 C C . TYR A 1 114 ? -27.219 26.938 3.92 1 77.81 114 TYR A C 1
ATOM 874 O O . TYR A 1 114 ? -27.562 25.797 3.6 1 77.81 114 TYR A O 1
ATOM 882 N N . LEU A 1 115 ? -27.016 27.875 3.068 1 80.81 115 LEU A N 1
ATOM 883 C CA . LEU A 1 115 ? -27.188 27.625 1.644 1 80.81 115 LEU A CA 1
ATOM 884 C C . LEU A 1 115 ? -26.156 26.609 1.144 1 80.81 115 LEU A C 1
ATOM 886 O O . LEU A 1 115 ? -26.5 25.688 0.408 1 80.81 115 LEU A O 1
ATOM 890 N N . VAL A 1 116 ? -24.953 26.828 1.527 1 79.62 116 VAL A N 1
ATOM 891 C CA . VAL A 1 116 ? -23.875 25.938 1.116 1 79.62 116 VAL A CA 1
ATOM 892 C C . VAL A 1 116 ? -24.125 24.531 1.668 1 79.62 116 VAL A C 1
ATOM 894 O O . VAL A 1 116 ? -23.953 23.547 0.958 1 79.62 116 VAL A O 1
ATOM 897 N N . LEU A 1 117 ? -24.547 24.516 2.902 1 81.25 117 LEU A N 1
ATOM 898 C CA . LEU A 1 117 ? -24.828 23.234 3.521 1 81.25 117 LEU A CA 1
ATOM 899 C C . LEU A 1 117 ? -25.984 22.531 2.816 1 81.25 117 LEU A C 1
ATOM 901 O O . LEU A 1 117 ? -25.953 21.312 2.627 1 81.25 117 LEU A O 1
ATOM 905 N N . GLY A 1 118 ? -26.953 23.266 2.467 1 85.12 118 GLY A N 1
ATOM 906 C CA . GLY A 1 118 ? -28.094 22.703 1.759 1 85.12 118 GLY A CA 1
ATOM 907 C C . GLY A 1 118 ? -27.719 22.125 0.405 1 85.12 118 GLY A C 1
ATOM 908 O O . GLY A 1 118 ? -28.109 21 0.074 1 85.12 118 GLY A O 1
ATOM 909 N N . ILE A 1 119 ? -27.016 22.828 -0.326 1 85.75 119 ILE A N 1
ATOM 910 C CA . ILE A 1 119 ? -26.578 22.391 -1.647 1 85.75 119 ILE A CA 1
ATOM 911 C C . ILE A 1 119 ? -25.672 21.172 -1.51 1 85.75 119 ILE A C 1
ATOM 913 O O . ILE A 1 119 ? -25.797 20.203 -2.262 1 85.75 119 ILE A O 1
ATOM 917 N N . ALA A 1 120 ? -24.766 21.266 -0.594 1 83.06 120 ALA A N 1
ATOM 918 C CA . ALA A 1 120 ? -23.859 20.141 -0.344 1 83.06 120 ALA A CA 1
ATOM 919 C C . ALA A 1 120 ? -24.625 18.875 0.009 1 83.06 120 ALA A C 1
ATOM 921 O O . ALA A 1 120 ? -24.266 17.781 -0.421 1 83.06 120 ALA A O 1
ATOM 922 N N . PHE A 1 121 ? -25.688 19.078 0.746 1 86.31 121 PHE A N 1
ATOM 923 C CA . PHE A 1 121 ? -26.516 17.953 1.147 1 86.31 121 PHE A CA 1
ATOM 924 C C . PHE A 1 121 ? -27.156 17.281 -0.068 1 86.31 121 PHE A C 1
ATOM 926 O O . PHE A 1 121 ? -27.234 16.062 -0.148 1 86.31 121 PHE A O 1
ATOM 933 N N . ILE A 1 122 ? -27.531 18.109 -0.923 1 89.56 122 ILE A N 1
ATOM 934 C CA . ILE A 1 122 ? -28.172 17.594 -2.127 1 89.56 122 ILE A CA 1
ATOM 935 C C . ILE A 1 122 ? -27.141 16.859 -2.982 1 89.56 122 ILE A C 1
ATOM 937 O O . ILE A 1 122 ? -27.391 15.727 -3.408 1 89.56 122 ILE A O 1
ATOM 941 N N . PHE A 1 123 ? -26.078 17.469 -3.221 1 86.44 123 PHE A N 1
ATOM 942 C CA . PHE A 1 123 ? -25.047 16.875 -4.066 1 86.44 123 PHE A CA 1
ATOM 943 C C . PHE A 1 123 ? -24.484 15.602 -3.428 1 86.44 123 PHE A C 1
ATOM 945 O O . PHE A 1 123 ? -24.375 14.57 -4.082 1 86.44 123 PHE A O 1
ATOM 952 N N . ASP A 1 124 ? -24.125 15.656 -2.221 1 85.38 124 ASP A N 1
ATOM 953 C CA . ASP A 1 124 ? -23.594 14.492 -1.512 1 85.38 124 ASP A CA 1
ATOM 954 C C . ASP A 1 124 ? -24.656 13.398 -1.388 1 85.38 124 ASP A C 1
ATOM 956 O O . ASP A 1 124 ? -24.328 12.211 -1.418 1 85.38 124 ASP A O 1
ATOM 960 N N . GLY A 1 125 ? -25.828 13.922 -1.207 1 88.88 125 GLY A N 1
ATOM 961 C CA . GLY A 1 125 ? -26.938 12.977 -1.146 1 88.88 125 GLY A CA 1
ATOM 962 C C . GLY A 1 125 ? -27.109 12.18 -2.426 1 88.88 125 GLY A C 1
ATOM 963 O O . GLY A 1 125 ? -27.297 10.961 -2.385 1 88.88 125 GLY A O 1
ATOM 964 N N . ILE A 1 126 ? -27.016 12.883 -3.463 1 88.12 126 ILE A N 1
ATOM 965 C CA . ILE A 1 126 ? -27.125 12.234 -4.762 1 88.12 126 ILE A CA 1
ATOM 966 C C . ILE A 1 126 ? -25.984 11.242 -4.945 1 88.12 126 ILE A C 1
ATOM 968 O O . ILE A 1 126 ? -26.188 10.109 -5.379 1 88.12 126 ILE A O 1
ATOM 972 N N . SER A 1 127 ? -24.859 11.695 -4.668 1 86.88 127 SER A N 1
ATOM 973 C CA . SER A 1 127 ? -23.688 10.836 -4.777 1 86.88 127 SER A CA 1
ATOM 974 C C . SER A 1 127 ? -23.812 9.602 -3.889 1 86.88 127 SER A C 1
ATOM 976 O O . SER A 1 127 ? -23.484 8.492 -4.305 1 86.88 127 SER A O 1
ATOM 978 N N . PHE A 1 128 ? -24.266 9.781 -2.729 1 89.25 128 PHE A N 1
ATOM 979 C CA . PHE A 1 128 ? -24.438 8.703 -1.767 1 89.25 128 PHE A CA 1
ATOM 980 C 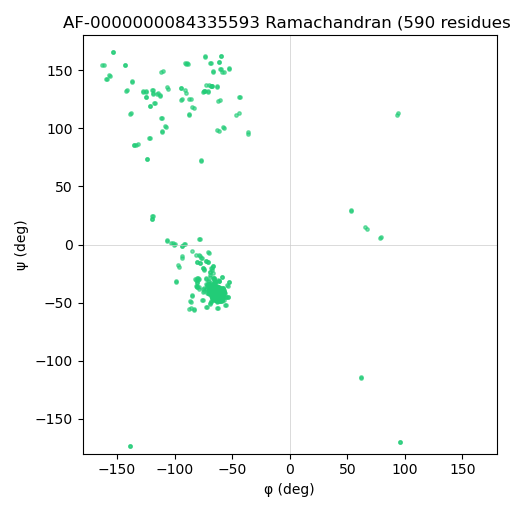C . PHE A 1 128 ? -25.422 7.664 -2.277 1 89.25 128 PHE A C 1
ATOM 982 O O . PHE A 1 128 ? -25.172 6.461 -2.193 1 89.25 128 PHE A O 1
ATOM 989 N N . VAL A 1 129 ? -26.5 8.164 -2.775 1 90 129 VAL A N 1
ATOM 990 C CA . VAL A 1 129 ? -27.547 7.27 -3.266 1 90 129 VAL A CA 1
ATOM 991 C C . VAL A 1 129 ? -27.016 6.453 -4.441 1 90 129 VAL A C 1
ATOM 993 O O . VAL A 1 129 ? -27.281 5.258 -4.547 1 90 129 VAL A O 1
ATOM 996 N N . THR A 1 130 ? -26.328 7.102 -5.281 1 86.88 130 THR A N 1
ATOM 997 C CA . THR A 1 130 ? -25.766 6.414 -6.438 1 86.88 130 THR A CA 1
ATOM 998 C C 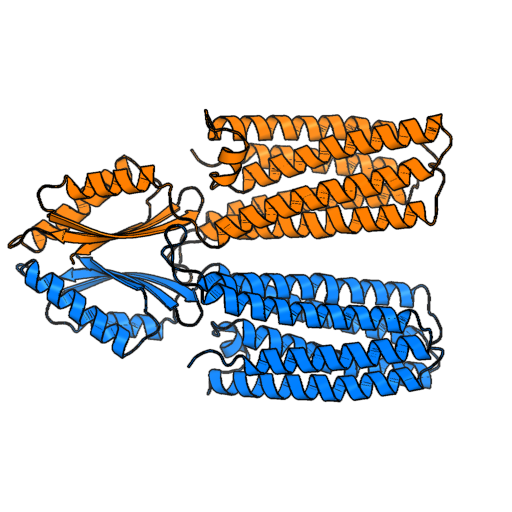. THR A 1 130 ? -24.781 5.336 -6 1 86.88 130 THR A C 1
ATOM 1000 O O . THR A 1 130 ? -24.797 4.223 -6.523 1 86.88 130 THR A O 1
ATOM 1003 N N . ALA A 1 131 ? -23.938 5.66 -5.094 1 84.88 131 ALA A N 1
ATOM 1004 C CA . ALA A 1 131 ? -22.953 4.707 -4.582 1 84.88 131 ALA A CA 1
ATOM 1005 C C . ALA A 1 131 ? -23.641 3.549 -3.863 1 84.88 131 ALA A C 1
ATOM 1007 O O . ALA A 1 131 ? -23.234 2.393 -4.012 1 84.88 131 ALA A O 1
ATOM 1008 N N . MET A 1 132 ? -24.641 3.836 -3.146 1 87.44 132 MET A N 1
ATOM 1009 C CA . MET A 1 132 ? -25.391 2.826 -2.398 1 87.44 132 MET A CA 1
ATOM 1010 C C . MET A 1 132 ? -26.094 1.857 -3.344 1 87.44 132 MET A C 1
ATOM 1012 O O . MET A 1 132 ? -26.125 0.652 -3.092 1 87.44 132 MET A O 1
ATOM 1016 N N . LYS A 1 133 ? -26.578 2.383 -4.352 1 88.06 133 LYS A N 1
ATOM 1017 C CA . LYS A 1 133 ? -27.25 1.552 -5.348 1 88.06 133 LYS A CA 1
ATOM 1018 C C . LYS A 1 133 ? -26.266 0.553 -5.973 1 88.06 133 LYS A C 1
ATOM 1020 O O . LYS A 1 133 ? -26.594 -0.627 -6.121 1 88.06 133 LYS A O 1
ATOM 1025 N N . GLU A 1 134 ? -25.156 1.081 -6.262 1 82.62 134 GLU A N 1
ATOM 1026 C CA . GLU A 1 134 ? -24.156 0.217 -6.859 1 82.62 134 GLU A CA 1
ATOM 1027 C C . GLU A 1 134 ? -23.656 -0.83 -5.863 1 82.62 134 GLU A C 1
ATOM 1029 O O . GLU A 1 134 ? -23.469 -1.993 -6.223 1 82.62 134 GLU A O 1
ATOM 1034 N N . PHE A 1 135 ? -23.5 -0.459 -4.707 1 83.5 135 PHE A N 1
ATOM 1035 C CA . PHE A 1 135 ? -23.047 -1.377 -3.672 1 83.5 135 PHE A CA 1
ATOM 1036 C C . PHE A 1 135 ? -24.094 -2.457 -3.406 1 83.5 135 PHE A C 1
ATOM 1038 O O . PHE A 1 135 ? -23.75 -3.629 -3.24 1 83.5 135 PHE A O 1
ATOM 1045 N N . ASN A 1 136 ? -25.281 -2.029 -3.381 1 85 136 ASN A N 1
ATOM 1046 C CA . ASN A 1 136 ? -26.375 -2.979 -3.154 1 85 136 ASN A CA 1
ATOM 1047 C C . ASN A 1 136 ? -26.5 -3.971 -4.305 1 85 136 ASN A C 1
ATOM 1049 O O . ASN A 1 136 ? -26.844 -5.133 -4.094 1 85 136 ASN A O 1
ATOM 1053 N N . ARG A 1 137 ? -26.25 -3.502 -5.387 1 80.69 137 ARG A N 1
ATOM 1054 C CA . ARG A 1 137 ? -26.25 -4.387 -6.547 1 80.69 137 ARG A CA 1
ATOM 1055 C C . ARG A 1 137 ? -25.172 -5.465 -6.418 1 80.69 137 ARG A C 1
ATOM 1057 O O . ARG A 1 137 ? -25.422 -6.629 -6.75 1 80.69 137 ARG A O 1
ATOM 1064 N N . GLN A 1 138 ? -24.125 -5.086 -5.895 1 77.12 138 GLN A N 1
ATOM 1065 C CA . GLN A 1 138 ? -22.984 -5.992 -5.762 1 77.12 138 GLN A CA 1
ATOM 1066 C C . GLN A 1 138 ? -23.188 -6.949 -4.586 1 77.12 138 GLN A C 1
ATOM 1068 O O . GLN A 1 138 ? -22.812 -8.117 -4.664 1 77.12 138 GLN A O 1
ATOM 1073 N N . ARG A 1 139 ? -23.75 -6.465 -3.521 1 77.88 139 ARG A N 1
ATOM 1074 C CA . ARG A 1 139 ? -23.844 -7.242 -2.289 1 77.88 139 ARG A CA 1
ATOM 1075 C C . ARG A 1 139 ? -24.984 -8.258 -2.363 1 77.88 139 ARG A C 1
ATOM 1077 O O . ARG A 1 139 ? -24.938 -9.289 -1.69 1 77.88 139 ARG A O 1
ATOM 1084 N N . GLY A 1 140 ? -25.969 -8 -3.049 1 75.19 140 GLY A N 1
ATOM 1085 C CA . GLY A 1 140 ? -27.094 -8.898 -3.102 1 75.19 140 GLY A CA 1
ATOM 1086 C C . GLY A 1 140 ? -27.766 -9.102 -1.753 1 75.19 140 GLY A C 1
ATOM 1087 O O . GLY A 1 140 ? -28.188 -8.133 -1.113 1 75.19 140 GLY A O 1
ATOM 1088 N N . LYS A 1 141 ? -27.703 -10.32 -1.208 1 78.5 141 LYS A N 1
ATOM 1089 C CA . LYS A 1 141 ? -28.391 -10.648 0.039 1 78.5 141 LYS A CA 1
ATOM 1090 C C . LYS A 1 141 ? -27.422 -10.625 1.219 1 78.5 141 LYS A C 1
ATOM 1092 O O . LYS A 1 141 ? -27.828 -10.812 2.367 1 78.5 141 LYS A O 1
ATOM 1097 N N . THR A 1 142 ? -26.25 -10.352 0.981 1 80.38 142 THR A N 1
ATOM 1098 C CA . THR A 1 142 ? -25.234 -10.352 2.027 1 80.38 142 THR A CA 1
ATOM 1099 C C . THR A 1 142 ? -25.391 -9.133 2.936 1 80.38 142 THR A C 1
ATOM 1101 O O . THR A 1 142 ? -25.641 -8.023 2.459 1 80.38 142 THR A O 1
ATOM 1104 N N . PRO A 1 143 ? -25.359 -9.383 4.18 1 84.75 143 PRO A N 1
ATOM 1105 C CA . PRO A 1 143 ? -25.422 -8.242 5.098 1 84.75 143 PRO A CA 1
ATOM 1106 C C . PRO A 1 143 ? -24.375 -7.184 4.801 1 84.75 143 PRO A C 1
ATOM 1108 O O . PRO A 1 143 ? -23.266 -7.512 4.352 1 84.75 143 PRO A O 1
ATOM 1111 N N . PHE A 1 144 ? -24.719 -5.953 5.145 1 83.12 144 PHE A N 1
ATOM 1112 C CA . PHE A 1 144 ? -23.938 -4.789 4.75 1 83.12 144 PHE A CA 1
ATOM 1113 C C . PHE A 1 144 ? -22.484 -4.926 5.203 1 83.12 144 PHE A C 1
ATOM 1115 O O . PHE A 1 144 ? -21.562 -4.879 4.383 1 83.12 144 PHE A O 1
ATOM 1122 N N . TRP A 1 145 ? -22.25 -5.203 6.465 1 83.69 145 TRP A N 1
ATOM 1123 C CA . TRP A 1 145 ? -20.906 -5.242 7.016 1 83.69 145 TRP A CA 1
ATOM 1124 C C . TRP A 1 145 ? -20.125 -6.441 6.48 1 83.69 145 TRP A C 1
ATOM 1126 O O . TRP A 1 145 ? -18.922 -6.363 6.266 1 83.69 145 TRP A O 1
ATOM 1136 N N . GLN A 1 146 ? -20.828 -7.438 6.316 1 81.25 146 GLN A N 1
ATOM 1137 C CA . GLN A 1 146 ? -20.203 -8.609 5.719 1 81.25 146 GLN A CA 1
ATOM 1138 C C . GLN A 1 146 ? -19.844 -8.352 4.262 1 81.25 146 GLN A C 1
ATOM 1140 O O . GLN A 1 146 ? -18.797 -8.797 3.791 1 81.25 146 GLN A O 1
ATOM 1145 N N . ALA A 1 147 ? -20.719 -7.562 3.621 1 80.69 147 ALA A N 1
ATOM 1146 C CA . ALA A 1 147 ? -20.469 -7.23 2.219 1 80.69 147 ALA A CA 1
ATOM 1147 C C . ALA A 1 147 ? -19.25 -6.328 2.076 1 80.69 147 ALA A C 1
ATOM 1149 O O . ALA A 1 147 ? -18.469 -6.473 1.133 1 80.69 147 ALA A O 1
ATOM 1150 N N . VAL A 1 148 ? -19.156 -5.477 3.016 1 82.31 148 VAL A N 1
ATOM 1151 C CA . VAL A 1 148 ? -18 -4.57 3.004 1 82.31 148 VAL A CA 1
ATOM 1152 C C . VAL A 1 148 ? -16.719 -5.367 3.184 1 82.31 148 VAL A C 1
ATOM 1154 O O . VAL A 1 148 ? -15.75 -5.176 2.441 1 82.31 148 VAL A O 1
ATOM 1157 N N . LYS A 1 149 ? -16.781 -6.312 4.078 1 80 149 LYS A N 1
ATOM 1158 C CA . LYS A 1 149 ? -15.602 -7.121 4.391 1 80 149 LYS A CA 1
ATOM 1159 C C . LYS A 1 149 ? -15.266 -8.062 3.238 1 80 149 LYS A C 1
ATOM 1161 O O . LYS A 1 149 ? -14.094 -8.336 2.973 1 80 149 LYS A O 1
ATOM 1166 N N . GLU A 1 150 ? -16.281 -8.445 2.582 1 79.5 150 GLU A N 1
ATOM 1167 C CA . GLU A 1 150 ? -16.094 -9.445 1.54 1 79.5 150 GLU A CA 1
ATOM 1168 C C . GLU A 1 150 ? -15.883 -8.797 0.175 1 79.5 150 GLU A C 1
ATOM 1170 O O . GLU A 1 150 ? -15.43 -9.445 -0.769 1 79.5 150 GLU A O 1
ATOM 1175 N N . SER A 1 151 ? -16.141 -7.547 0.174 1 80.06 151 SER A N 1
ATOM 1176 C CA . SER A 1 151 ? -16 -6.859 -1.105 1 80.06 151 SER A CA 1
ATOM 1177 C C . SER A 1 151 ? -14.547 -6.781 -1.538 1 80.06 151 SER A C 1
ATOM 1179 O O . SER A 1 151 ? -13.664 -6.512 -0.72 1 80.06 151 SER A O 1
ATOM 1181 N N . LYS A 1 152 ? -14.336 -7.039 -2.746 1 83.38 152 LYS A N 1
ATOM 1182 C CA . LYS A 1 152 ? -12.977 -6.988 -3.273 1 83.38 152 LYS A CA 1
ATOM 1183 C C . LYS A 1 152 ? -12.773 -5.758 -4.152 1 83.38 152 LYS A C 1
ATOM 1185 O O . LYS A 1 152 ? -11.695 -5.562 -4.723 1 83.38 152 LYS A O 1
ATOM 1190 N N . ASP A 1 153 ? -13.836 -4.906 -4.238 1 83.5 153 ASP A N 1
ATOM 1191 C CA . ASP A 1 153 ? -13.742 -3.637 -4.949 1 83.5 153 ASP A CA 1
ATOM 1192 C C . ASP A 1 153 ? -13.711 -2.463 -3.975 1 83.5 153 ASP A C 1
ATOM 1194 O O . ASP A 1 153 ? -14.766 -1.977 -3.553 1 83.5 153 ASP A O 1
ATOM 1198 N N . PRO A 1 154 ? -12.594 -1.978 -3.756 1 84.88 154 PRO A N 1
ATOM 1199 C CA . PRO A 1 154 ? -12.469 -0.918 -2.752 1 84.88 154 PRO A CA 1
ATOM 1200 C C . PRO A 1 154 ? -13.016 0.423 -3.242 1 84.88 154 PRO A C 1
ATOM 1202 O O . PRO A 1 154 ? -13.383 1.276 -2.432 1 84.88 154 PRO A O 1
ATOM 1205 N N . THR A 1 155 ? -13.109 0.638 -4.488 1 83.81 155 THR A N 1
ATOM 1206 C CA . THR A 1 155 ? -13.523 1.933 -5.02 1 83.81 155 THR A CA 1
ATOM 1207 C C . THR A 1 155 ? -14.961 2.246 -4.625 1 83.81 155 THR A C 1
ATOM 1209 O O . THR A 1 155 ? -15.266 3.369 -4.219 1 83.81 155 THR A O 1
ATOM 1212 N N . THR A 1 156 ? -15.758 1.235 -4.664 1 81.06 156 THR A N 1
ATOM 1213 C CA . THR A 1 156 ? -17.172 1.432 -4.375 1 81.06 156 THR A CA 1
ATOM 1214 C C . THR A 1 156 ? -17.391 1.712 -2.891 1 81.06 156 THR A C 1
ATOM 1216 O O . THR A 1 156 ? -18.125 2.633 -2.525 1 81.06 156 THR A O 1
ATOM 1219 N N . PHE A 1 157 ? -16.719 1.02 -2.127 1 85.75 157 PHE A N 1
ATOM 1220 C CA . PHE A 1 157 ? -16.984 1.205 -0.707 1 85.75 157 PHE A CA 1
ATOM 1221 C C . PHE A 1 157 ? -16.281 2.449 -0.178 1 85.75 157 PHE A C 1
ATOM 1223 O O . PHE A 1 157 ? -16.781 3.1 0.749 1 85.75 157 PHE A O 1
ATOM 1230 N N . VAL A 1 158 ? -15.203 2.803 -0.746 1 87.12 158 VAL A N 1
ATOM 1231 C CA . VAL A 1 158 ? -14.523 4.027 -0.339 1 87.12 158 VAL A CA 1
ATOM 1232 C C . VAL A 1 158 ? -15.406 5.234 -0.631 1 87.12 158 VAL A C 1
ATOM 1234 O O . VAL A 1 158 ? -15.617 6.082 0.239 1 87.12 158 VAL A O 1
ATOM 1237 N N . VAL A 1 159 ? -15.945 5.23 -1.834 1 85.56 159 VAL A N 1
ATOM 1238 C CA . VAL A 1 159 ? -16.812 6.332 -2.227 1 85.56 159 VAL A CA 1
ATOM 1239 C C . VAL A 1 159 ? -18.062 6.336 -1.355 1 85.56 159 VAL A C 1
ATOM 1241 O O . VAL A 1 159 ? -18.516 7.395 -0.913 1 85.56 159 VAL A O 1
ATOM 1244 N N . LEU A 1 160 ? -18.578 5.227 -1.148 1 87.56 160 LEU A N 1
ATOM 1245 C CA . LEU A 1 160 ? -19.797 5.086 -0.35 1 87.56 160 LEU A CA 1
ATOM 1246 C C . LEU A 1 160 ? -19.578 5.621 1.062 1 87.56 160 LEU A C 1
ATOM 1248 O O . LEU A 1 160 ? -20.391 6.395 1.567 1 87.56 160 LEU A O 1
ATOM 1252 N N . PHE A 1 161 ? -18.547 5.242 1.681 1 89.19 161 PHE A N 1
ATOM 1253 C CA . PHE A 1 161 ? -18.266 5.645 3.055 1 89.19 161 PHE A CA 1
ATOM 1254 C C . PHE A 1 161 ? -17.922 7.125 3.127 1 89.19 161 PHE A C 1
ATOM 1256 O O . PHE A 1 161 ? -18.281 7.805 4.09 1 89.19 161 PHE A O 1
ATOM 1263 N N . GLU A 1 162 ? -17.219 7.57 2.162 1 85.81 162 GLU A N 1
ATOM 1264 C CA . GLU A 1 162 ? -16.906 8.992 2.102 1 85.81 162 GLU A CA 1
ATOM 1265 C C . GLU A 1 162 ? -18.188 9.828 1.972 1 85.81 162 GLU A C 1
ATOM 1267 O O . GLU A 1 162 ? -18.375 10.812 2.691 1 85.81 162 GLU A O 1
ATOM 1272 N N . ASP A 1 163 ? -19 9.367 1.075 1 86.44 163 ASP A N 1
ATOM 1273 C CA . ASP A 1 163 ? -20.266 10.086 0.859 1 86.44 163 ASP A CA 1
ATOM 1274 C C . ASP A 1 163 ? -21.156 10.008 2.096 1 86.44 163 ASP A C 1
ATOM 1276 O O . ASP A 1 163 ? -21.828 10.977 2.434 1 86.44 163 ASP A O 1
ATOM 1280 N N . ALA A 1 164 ? -21.141 8.93 2.703 1 89.62 164 ALA A N 1
ATOM 1281 C CA . ALA A 1 164 ? -21.906 8.789 3.934 1 89.62 164 ALA A CA 1
ATOM 1282 C C . ALA A 1 164 ? -21.391 9.719 5.023 1 89.62 164 ALA A C 1
ATOM 1284 O O . ALA A 1 164 ? -22.172 10.367 5.723 1 89.62 164 ALA A O 1
ATOM 1285 N N . ALA A 1 165 ? -20.156 9.695 5.156 1 87.19 165 ALA A N 1
ATOM 1286 C CA . ALA A 1 165 ? -19.516 10.578 6.137 1 87.19 165 ALA A CA 1
ATOM 1287 C C . ALA A 1 165 ? -19.844 12.047 5.84 1 87.19 165 ALA A C 1
ATOM 1289 O O . ALA A 1 165 ? -20.078 12.836 6.754 1 87.19 165 ALA A O 1
ATOM 1290 N N . ASP A 1 166 ? -19.812 12.32 4.598 1 84.31 166 ASP A N 1
ATOM 1291 C CA . ASP A 1 166 ? -20.109 13.695 4.191 1 84.31 166 ASP A CA 1
ATOM 1292 C C . ASP A 1 166 ? -21.547 14.078 4.539 1 84.31 166 ASP A C 1
ATOM 1294 O O . ASP A 1 166 ? -21.781 15.156 5.078 1 84.31 166 ASP A O 1
ATOM 1298 N N . VAL A 1 167 ? -22.453 13.281 4.246 1 86.19 167 VAL A N 1
ATOM 1299 C CA . VAL A 1 167 ? -23.859 13.562 4.508 1 86.19 167 VAL A CA 1
ATOM 1300 C C . VAL A 1 167 ? -24.094 13.68 6.012 1 86.19 167 VAL A C 1
ATOM 1302 O O . VAL A 1 167 ? -24.719 14.633 6.477 1 86.19 167 VAL A O 1
ATOM 1305 N N . ILE A 1 168 ? -23.562 12.773 6.797 1 89 168 ILE A N 1
ATOM 1306 C CA . ILE A 1 168 ? -23.703 12.805 8.25 1 89 168 ILE A CA 1
ATOM 1307 C C . ILE A 1 168 ? -22.984 14.039 8.805 1 89 168 ILE A C 1
ATOM 1309 O O . ILE A 1 168 ? -23.5 14.703 9.711 1 89 168 ILE A O 1
ATOM 1313 N N . GLY A 1 169 ? -21.875 14.273 8.273 1 83.06 169 GLY A N 1
ATOM 1314 C CA . GLY A 1 169 ? -21.141 15.461 8.68 1 83.06 169 GLY A CA 1
ATOM 1315 C C . GLY A 1 169 ? -21.922 16.75 8.461 1 83.06 169 GLY A C 1
ATOM 1316 O O . GLY A 1 169 ? -21.906 17.641 9.32 1 83.06 169 GLY A O 1
ATOM 1317 N N . ILE A 1 170 ? -22.547 16.859 7.324 1 81.56 170 ILE A N 1
ATOM 1318 C CA . ILE A 1 170 ? -23.359 18.031 7.004 1 81.56 170 ILE A CA 1
ATOM 1319 C C . ILE A 1 170 ? -24.5 18.172 8.008 1 81.56 170 ILE A C 1
ATOM 1321 O O . ILE A 1 170 ? -24.812 19.266 8.453 1 81.56 170 ILE A O 1
ATOM 1325 N N . LEU A 1 171 ? -25.062 17.094 8.336 1 86.12 171 LEU A N 1
ATOM 1326 C CA . LEU A 1 171 ? -26.156 17.094 9.297 1 86.12 171 LEU A CA 1
ATOM 1327 C C . LEU A 1 171 ? -25.672 17.547 10.672 1 86.12 171 LEU A C 1
ATOM 1329 O O . LEU A 1 171 ? -26.359 18.312 11.359 1 86.12 171 LEU A O 1
ATOM 1333 N N . ILE A 1 172 ? -24.578 17.062 11.047 1 85.56 172 ILE A N 1
ATOM 1334 C CA . ILE A 1 172 ? -23.984 17.469 12.32 1 85.56 172 ILE A CA 1
ATOM 1335 C C . ILE A 1 172 ? -23.688 18.953 12.305 1 85.56 172 ILE A C 1
ATOM 1337 O O . ILE A 1 172 ? -23.969 19.672 13.266 1 85.56 172 ILE A O 1
ATOM 1341 N N . ALA A 1 173 ? -23.047 19.375 11.227 1 77.62 173 ALA A N 1
ATOM 1342 C CA . ALA A 1 173 ? -22.719 20.797 11.094 1 77.62 173 ALA A CA 1
ATOM 1343 C C . ALA A 1 173 ? -23.984 21.656 11.148 1 77.62 173 ALA A C 1
ATOM 1345 O O . ALA A 1 173 ? -24.016 22.672 11.836 1 77.62 173 ALA A O 1
ATOM 1346 N N . PHE A 1 174 ? -24.984 21.266 10.438 1 80.38 174 PHE A N 1
ATOM 1347 C CA . PHE A 1 174 ? -26.25 21.984 10.414 1 80.38 174 PHE A CA 1
ATOM 1348 C C . PHE A 1 174 ? -26.844 22.078 11.805 1 80.38 174 PHE A C 1
ATOM 1350 O O . PHE A 1 174 ? -27.266 23.141 12.242 1 80.38 174 PHE A O 1
ATOM 1357 N N . THR A 1 175 ? -26.859 21 12.445 1 84 175 THR A N 1
ATOM 1358 C CA . THR A 1 175 ? -27.422 20.938 13.789 1 84 175 THR A CA 1
ATOM 1359 C C . THR A 1 175 ? -26.609 21.781 14.758 1 84 175 THR A C 1
ATOM 1361 O O . THR A 1 175 ? -27.172 22.469 15.617 1 84 175 THR A O 1
ATOM 1364 N N . GLY A 1 176 ? -25.344 21.672 14.672 1 79.5 176 GLY A N 1
ATOM 1365 C CA . GLY A 1 176 ? -24.469 22.469 15.516 1 79.5 176 GLY A CA 1
ATOM 1366 C C . GLY A 1 176 ? -24.672 23.969 15.328 1 79.5 176 GLY A C 1
ATOM 1367 O O . GLY A 1 176 ? -24.797 24.703 16.297 1 79.5 176 GLY A O 1
ATOM 1368 N N . ILE A 1 177 ? -24.703 24.422 14.086 1 75.69 177 ILE A N 1
ATOM 1369 C CA . ILE A 1 177 ? -24.922 25.828 13.773 1 75.69 177 ILE A CA 1
ATOM 1370 C C . ILE A 1 177 ? -26.297 26.266 14.258 1 75.69 177 ILE A C 1
ATOM 1372 O O . ILE A 1 177 ? -26.438 27.344 14.852 1 75.69 177 ILE A O 1
ATOM 1376 N N . PHE A 1 178 ? -27.234 25.422 13.945 1 80.06 178 PHE A N 1
ATOM 1377 C CA . PHE A 1 178 ? -28.609 25.734 14.305 1 80.06 178 PHE A CA 1
ATOM 1378 C C . PHE A 1 178 ? -28.766 25.891 15.82 1 80.06 178 PHE A C 1
ATOM 1380 O O . PHE A 1 178 ? -29.328 26.875 16.297 1 80.06 178 PHE A O 1
ATOM 1387 N N . ILE A 1 179 ? -28.219 24.969 16.516 1 82.38 179 ILE A N 1
ATOM 1388 C CA . ILE A 1 179 ? -28.312 25 17.969 1 82.38 179 ILE A CA 1
ATOM 1389 C C . ILE A 1 179 ? -27.469 26.156 18.516 1 82.38 179 ILE A C 1
ATOM 1391 O O . ILE A 1 179 ? -27.844 26.812 19.5 1 82.38 179 ILE A O 1
ATOM 1395 N N . GLY A 1 180 ? -26.328 26.281 17.953 1 76.56 180 GLY A N 1
ATOM 1396 C CA . GLY A 1 180 ? -25.469 27.391 18.359 1 76.56 180 GLY A CA 1
ATOM 1397 C C . GLY A 1 180 ? -26.125 28.75 18.203 1 76.56 180 GLY A C 1
ATOM 1398 O O . GLY A 1 180 ? -25.969 29.625 19.062 1 76.56 180 GLY A O 1
ATOM 1399 N N . GLN A 1 181 ? -26.859 28.922 17.109 1 77.12 181 GLN A N 1
ATOM 1400 C CA . GLN A 1 181 ? -27.578 30.172 16.875 1 77.12 181 GLN A CA 1
ATOM 1401 C C . GLN A 1 181 ? -28.734 30.328 17.859 1 77.12 181 GLN A C 1
ATOM 1403 O O . GLN A 1 181 ? -28.984 31.438 18.359 1 77.12 181 GLN A O 1
ATOM 1408 N N . LEU A 1 182 ? -29.344 29.234 18.031 1 79.94 182 LEU A N 1
ATOM 1409 C CA . LEU A 1 182 ? -30.5 29.266 18.922 1 79.94 182 LEU A CA 1
ATOM 1410 C C . LEU A 1 182 ? -30.094 29.562 20.359 1 79.94 182 LEU A C 1
ATOM 1412 O O . LEU A 1 182 ? -30.766 30.312 21.062 1 79.94 182 LEU A O 1
ATOM 1416 N N . LEU A 1 183 ? -28.953 29.047 20.688 1 81.62 183 LEU A N 1
ATOM 1417 C CA . LEU A 1 183 ? -28.516 29.188 22.078 1 81.62 183 LEU A CA 1
ATOM 1418 C C . LEU A 1 183 ? -27.453 30.281 22.203 1 81.62 183 LEU A C 1
ATOM 1420 O O . LEU A 1 183 ? -26.984 30.562 23.312 1 81.62 183 LEU A O 1
ATOM 1424 N N . HIS A 1 184 ? -27.062 30.969 21.141 1 74.5 184 HIS A N 1
ATOM 1425 C CA . HIS A 1 184 ? -26.047 32 21.109 1 74.5 184 HIS A CA 1
ATOM 1426 C C . HIS A 1 184 ? -24.734 31.516 21.703 1 74.5 184 HIS A C 1
ATOM 1428 O O . HIS A 1 184 ? -24.109 32.219 22.516 1 74.5 184 HIS A O 1
ATOM 1434 N N . ASN A 1 185 ? -24.531 30.312 21.578 1 75 185 ASN A N 1
ATOM 1435 C CA . ASN A 1 185 ? -23.328 29.672 22.109 1 75 185 ASN A CA 1
ATOM 1436 C C . ASN A 1 185 ? -22.406 29.188 20.984 1 75 185 ASN A C 1
ATOM 1438 O O . ASN A 1 185 ? -22.766 28.266 20.25 1 75 185 ASN A O 1
ATOM 1442 N N . PRO A 1 186 ? -21.281 29.891 20.844 1 71.56 186 PRO A N 1
ATOM 1443 C CA . PRO A 1 186 ? -20.359 29.578 19.75 1 71.56 186 PRO A CA 1
ATOM 1444 C C . PRO A 1 186 ? -19.641 28.25 19.938 1 71.56 186 PRO A C 1
ATOM 1446 O O . PRO A 1 186 ? -19.047 27.734 18.984 1 71.56 186 PRO A O 1
ATOM 1449 N N . TYR A 1 187 ? -19.844 27.703 21.062 1 75.12 187 TYR A N 1
ATOM 1450 C CA . TYR A 1 187 ? -19.109 26.484 21.359 1 75.12 187 TYR A CA 1
ATOM 1451 C C . TYR A 1 187 ? -19.688 25.297 20.609 1 75.12 187 TYR A C 1
ATOM 1453 O O . TYR A 1 187 ? -18.984 24.312 20.359 1 75.12 187 TYR A O 1
ATOM 1461 N N . PHE A 1 188 ? -20.906 25.484 20.203 1 75.69 188 PHE A N 1
ATOM 1462 C CA . PHE A 1 188 ? -21.547 24.375 19.516 1 75.69 188 PHE A CA 1
ATOM 1463 C C . PHE A 1 188 ? -20.922 24.141 18.156 1 75.69 188 PHE A C 1
ATOM 1465 O O . PHE A 1 188 ? -20.859 23.016 17.672 1 75.69 188 PHE A O 1
ATOM 1472 N N . ASP A 1 189 ? -20.391 25.172 17.594 1 73.56 189 ASP A N 1
ATOM 1473 C CA . ASP A 1 189 ? -19.703 25.031 16.312 1 73.56 189 ASP A CA 1
ATOM 1474 C C . ASP A 1 189 ? -18.406 24.25 16.469 1 73.56 189 ASP A C 1
ATOM 1476 O O . ASP A 1 189 ? -18.094 23.391 15.633 1 73.56 189 ASP A O 1
ATOM 1480 N N . GLY A 1 190 ? -17.797 24.547 17.531 1 73.5 190 GLY A N 1
ATOM 1481 C CA . GLY A 1 190 ? -16.562 23.828 17.812 1 73.5 190 GLY A CA 1
ATOM 1482 C C . GLY A 1 190 ? -16.797 22.359 18.109 1 73.5 190 GLY A C 1
ATOM 1483 O O . GLY A 1 190 ? -16.062 21.484 17.625 1 73.5 190 GLY A O 1
ATOM 1484 N N . ILE A 1 191 ? -17.844 22.109 18.797 1 79.88 191 ILE A N 1
ATOM 1485 C CA . ILE A 1 191 ? -18.188 20.734 19.141 1 79.88 191 ILE A CA 1
ATOM 1486 C C . ILE A 1 191 ? -18.578 19.984 17.859 1 79.88 191 ILE A C 1
ATOM 1488 O O . ILE A 1 191 ? -18.188 18.828 17.688 1 79.88 191 ILE A O 1
ATOM 1492 N N . ALA A 1 192 ? -19.312 20.641 17.078 1 79.75 192 ALA A N 1
ATOM 1493 C CA . ALA A 1 192 ? -19.703 20.031 15.805 1 79.75 192 ALA A CA 1
ATOM 1494 C C . ALA A 1 192 ? -18.484 19.672 14.969 1 79.75 192 ALA A C 1
ATOM 1496 O O . ALA A 1 192 ? -18.422 18.594 14.375 1 79.75 192 ALA A O 1
ATOM 1497 N N . SER A 1 193 ? -17.547 20.469 14.969 1 78.12 193 SER A N 1
ATOM 1498 C CA . SER A 1 193 ? -16.328 20.234 14.203 1 78.12 193 SER A CA 1
ATOM 1499 C C . SER A 1 193 ? -15.555 19.047 14.766 1 78.12 193 SER A C 1
ATOM 1501 O O . SER A 1 193 ? -15.023 18.234 14 1 78.12 193 SER A O 1
ATOM 1503 N N . ILE A 1 194 ? -15.555 18.953 16.016 1 81.06 194 ILE A N 1
ATOM 1504 C CA . ILE A 1 194 ? -14.867 17.828 16.656 1 81.06 194 ILE A CA 1
ATOM 1505 C C . ILE A 1 194 ? -15.602 16.531 16.344 1 81.06 194 ILE A C 1
ATOM 1507 O O . ILE A 1 194 ? -14.969 15.508 16.047 1 81.06 194 ILE A O 1
ATOM 1511 N N . LEU A 1 195 ? -16.891 16.609 16.406 1 85 195 LEU A N 1
ATOM 1512 C CA . LEU A 1 195 ? -17.688 15.438 16.094 1 85 195 LEU A CA 1
ATOM 1513 C C . LEU A 1 195 ? -17.469 14.992 14.656 1 85 195 LEU A C 1
ATOM 1515 O O . LEU A 1 195 ? -17.406 13.797 14.367 1 85 195 LEU A O 1
ATOM 1519 N N . ILE A 1 196 ? -17.406 15.914 13.766 1 81.81 196 ILE A N 1
ATOM 1520 C CA . ILE A 1 196 ? -17.156 15.617 12.359 1 81.81 196 ILE A CA 1
ATOM 1521 C C . ILE A 1 196 ? -15.773 15 12.195 1 81.81 196 ILE A C 1
ATOM 1523 O O . ILE A 1 196 ? -15.602 14.023 11.469 1 81.81 196 ILE A O 1
ATOM 1527 N N . GLY A 1 197 ? -14.859 15.57 12.875 1 82.5 197 GLY A N 1
ATOM 1528 C CA . GLY A 1 197 ? -13.516 15.008 12.836 1 82.5 197 GLY A CA 1
ATOM 1529 C C . GLY A 1 197 ? -13.453 13.57 13.32 1 82.5 197 GLY A C 1
ATOM 1530 O O . GLY A 1 197 ? -12.789 12.734 12.711 1 82.5 197 GLY A O 1
ATOM 1531 N N . LEU A 1 198 ? -14.141 13.328 14.375 1 86.12 198 LEU A N 1
ATOM 1532 C CA . LEU A 1 198 ? -14.195 11.977 14.914 1 86.12 198 LEU A CA 1
ATOM 1533 C C . LEU A 1 198 ? -14.867 11.023 13.93 1 86.12 198 LEU A C 1
ATOM 1535 O O . LEU A 1 198 ? -14.445 9.875 13.781 1 86.12 198 LEU A O 1
ATOM 1539 N N . LEU A 1 199 ? -15.922 11.508 13.312 1 87.81 199 LEU A N 1
ATOM 1540 C CA . LEU A 1 199 ? -16.625 10.719 12.305 1 87.81 199 LEU A CA 1
ATOM 1541 C C . LEU A 1 199 ? -15.695 10.383 11.141 1 87.81 199 LEU A C 1
ATOM 1543 O O . LEU A 1 199 ? -15.602 9.219 10.742 1 87.81 199 LEU A O 1
ATOM 1547 N N . LEU A 1 200 ? -15.031 11.359 10.656 1 85 200 LEU A N 1
ATOM 1548 C CA . LEU A 1 200 ? -14.141 11.164 9.523 1 85 200 LEU A CA 1
ATOM 1549 C C . LEU A 1 200 ? -12.992 10.242 9.891 1 85 200 LEU A C 1
ATOM 1551 O O . LEU A 1 200 ? -12.586 9.398 9.086 1 85 200 LEU A O 1
ATOM 1555 N N . THR A 1 201 ? -12.562 10.391 11.062 1 86.94 201 THR A N 1
ATOM 1556 C CA . THR A 1 201 ? -11.477 9.523 11.531 1 86.94 201 THR A CA 1
ATOM 1557 C C . THR A 1 201 ? -11.945 8.078 11.625 1 86.94 201 THR A C 1
ATOM 1559 O O . THR A 1 201 ? -11.234 7.164 11.188 1 86.94 201 THR A O 1
ATOM 1562 N N . ALA A 1 202 ? -13.047 7.91 12.188 1 90.62 202 ALA A N 1
ATOM 1563 C CA . ALA A 1 202 ? -13.594 6.562 12.328 1 90.62 202 ALA A CA 1
ATOM 1564 C C . ALA A 1 202 ? -13.781 5.906 10.961 1 90.62 202 ALA A C 1
ATOM 1566 O O . ALA A 1 202 ? -13.398 4.746 10.766 1 90.62 202 ALA A O 1
ATOM 1567 N N . VAL A 1 203 ? -14.344 6.602 10.047 1 89.56 203 VAL A N 1
ATOM 1568 C CA . VAL A 1 203 ? -14.57 6.098 8.703 1 89.56 203 VAL A CA 1
ATOM 1569 C C . VAL A 1 203 ? -13.234 5.809 8.023 1 89.56 203 VAL A C 1
ATOM 1571 O O . VAL A 1 203 ? -13.07 4.777 7.367 1 89.56 203 VAL A O 1
ATOM 1574 N N . ALA A 1 204 ? -12.344 6.715 8.195 1 88.56 204 ALA A N 1
ATOM 1575 C CA . ALA A 1 204 ? -11.023 6.543 7.598 1 88.56 204 ALA A CA 1
ATOM 1576 C C . ALA A 1 204 ? -10.344 5.277 8.109 1 88.56 204 ALA A C 1
ATOM 1578 O O . ALA A 1 204 ? -9.711 4.551 7.344 1 88.56 204 ALA A O 1
ATOM 1579 N N . ILE A 1 205 ? -10.492 4.977 9.336 1 89.81 205 ILE A N 1
ATOM 1580 C CA . ILE A 1 205 ? -9.883 3.797 9.938 1 89.81 205 ILE A CA 1
ATOM 1581 C C . ILE A 1 205 ? -10.453 2.535 9.297 1 89.81 205 ILE A C 1
ATOM 1583 O O . ILE A 1 205 ? -9.711 1.608 8.969 1 89.81 205 ILE A O 1
ATOM 1587 N N . VAL A 1 206 ? -11.695 2.535 9.141 1 90.69 206 VAL A N 1
ATOM 1588 C CA . VAL A 1 206 ? -12.352 1.394 8.5 1 90.69 206 VAL A CA 1
ATOM 1589 C C . VAL A 1 206 ? -11.844 1.237 7.074 1 90.69 206 VAL A C 1
ATOM 1591 O O . VAL A 1 206 ? -11.5 0.131 6.645 1 90.69 206 VAL A O 1
ATOM 1594 N N . LEU A 1 207 ? -11.773 2.312 6.363 1 90.88 207 LEU A N 1
ATOM 1595 C CA . LEU A 1 207 ? -11.352 2.287 4.965 1 90.88 207 LEU A CA 1
ATOM 1596 C C . LEU A 1 207 ? -9.898 1.848 4.852 1 90.88 207 LEU A C 1
ATOM 1598 O O . LEU A 1 207 ? -9.547 1.066 3.961 1 90.88 207 LEU A O 1
ATOM 1602 N N . VAL A 1 208 ? -9.102 2.328 5.734 1 89.88 208 VAL A N 1
ATOM 1603 C CA . VAL A 1 208 ? -7.688 1.973 5.73 1 89.88 208 VAL A CA 1
ATOM 1604 C C . VAL A 1 208 ? -7.531 0.479 6.012 1 89.88 208 VAL A C 1
ATOM 1606 O O . VAL A 1 208 ? -6.762 -0.208 5.336 1 89.88 208 VAL A O 1
ATOM 1609 N N . ARG A 1 209 ? -8.25 0.025 6.93 1 90.31 209 ARG A N 1
ATOM 1610 C CA . ARG A 1 209 ? -8.156 -1.377 7.32 1 90.31 209 ARG A CA 1
ATOM 1611 C C . ARG A 1 209 ? -8.578 -2.295 6.176 1 90.31 209 ARG A C 1
ATOM 1613 O O . ARG A 1 209 ? -7.891 -3.27 5.871 1 90.31 209 ARG A O 1
ATOM 1620 N N . GLU A 1 210 ? -9.648 -1.972 5.621 1 89.56 210 GLU A N 1
ATOM 1621 C CA . GLU A 1 210 ? -10.164 -2.82 4.555 1 89.56 210 GLU A CA 1
ATOM 1622 C C . GLU A 1 210 ? -9.305 -2.723 3.299 1 89.56 210 GLU A C 1
ATOM 1624 O O . GLU A 1 210 ? -9.062 -3.729 2.627 1 89.56 210 GLU A O 1
ATOM 1629 N N . SER A 1 211 ? -8.891 -1.525 2.973 1 89.88 211 SER A N 1
ATOM 1630 C CA . SER A 1 211 ? -8.023 -1.348 1.811 1 89.88 211 SER A CA 1
ATOM 1631 C C . SER A 1 211 ? -6.676 -2.029 2.016 1 89.88 211 SER A C 1
ATOM 1633 O O . SER A 1 211 ? -6.125 -2.621 1.086 1 89.88 211 SER A O 1
ATOM 1635 N N . ARG A 1 212 ? -6.211 -1.894 3.225 1 89.56 212 ARG A N 1
ATOM 1636 C CA . ARG A 1 212 ? -4.961 -2.57 3.559 1 89.56 212 ARG A CA 1
ATOM 1637 C C . ARG A 1 212 ? -5.102 -4.082 3.414 1 89.56 212 ARG A C 1
ATOM 1639 O O . ARG A 1 212 ? -4.211 -4.746 2.883 1 89.56 212 ARG A O 1
ATOM 1646 N N . SER A 1 213 ? -6.148 -4.605 3.902 1 89.5 213 SER A N 1
ATOM 1647 C CA . SER A 1 213 ? -6.383 -6.043 3.834 1 89.5 213 SER A CA 1
ATOM 1648 C C . SER A 1 213 ? -6.363 -6.535 2.391 1 89.5 213 SER A C 1
ATOM 1650 O O . SER A 1 213 ? -5.777 -7.578 2.096 1 89.5 213 SER A O 1
ATOM 1652 N N . LEU A 1 214 ? -6.953 -5.801 1.52 1 89.19 214 LEU A N 1
ATOM 1653 C CA . LEU A 1 214 ? -7.008 -6.172 0.111 1 89.19 214 LEU A CA 1
ATOM 1654 C C . LEU A 1 214 ? -5.633 -6.062 -0.536 1 89.19 214 LEU A C 1
ATOM 1656 O O . LEU A 1 214 ? -5.246 -6.918 -1.336 1 89.19 214 LEU A O 1
ATOM 1660 N N . LEU A 1 215 ? -4.945 -5.031 -0.137 1 88.81 215 LEU A N 1
ATOM 1661 C CA . LEU A 1 215 ? -3.617 -4.793 -0.689 1 88.81 215 LEU A CA 1
ATOM 1662 C C . LEU A 1 215 ? -2.656 -5.91 -0.298 1 88.81 215 LEU A C 1
ATOM 1664 O O . LEU A 1 215 ? -1.753 -6.254 -1.064 1 88.81 215 LEU A O 1
ATOM 1668 N N . MET A 1 216 ? -2.832 -6.492 0.871 1 89.12 216 MET A N 1
ATOM 1669 C CA . MET A 1 216 ? -1.973 -7.566 1.359 1 89.12 216 MET A CA 1
ATOM 1670 C C . MET A 1 216 ? -2.309 -8.891 0.672 1 89.12 216 MET A C 1
ATOM 1672 O O . MET A 1 216 ? -1.552 -9.852 0.775 1 89.12 216 MET A O 1
ATOM 1676 N N . GLY A 1 217 ? -3.355 -8.883 0.017 1 86.5 217 GLY A N 1
ATOM 1677 C CA . GLY A 1 217 ? -3.727 -10.078 -0.719 1 86.5 217 GLY A CA 1
ATOM 1678 C C . GLY A 1 217 ? -4.648 -11 0.062 1 86.5 217 GLY A C 1
ATOM 1679 O O . GLY A 1 217 ? -4.246 -11.578 1.073 1 86.5 217 GLY A O 1
ATOM 1680 N N . GLU A 1 218 ? -5.816 -11.125 -0.319 1 87.62 218 GLU A N 1
ATOM 1681 C CA . GLU A 1 218 ? -6.809 -12.008 0.289 1 87.62 218 GLU A CA 1
ATOM 1682 C C . GLU A 1 218 ? -7.137 -13.18 -0.629 1 87.62 218 GLU A C 1
ATOM 1684 O O . GLU A 1 218 ? -6.996 -13.078 -1.85 1 87.62 218 GLU A O 1
ATOM 1689 N N . THR A 1 219 ? -7.457 -14.219 -0.012 1 92.19 219 THR A N 1
ATOM 1690 C CA . THR A 1 219 ? -7.887 -15.383 -0.773 1 92.19 219 THR A CA 1
ATOM 1691 C C . THR A 1 219 ? -9.398 -15.375 -0.967 1 92.19 219 THR A C 1
ATOM 1693 O O . THR A 1 219 ? -10.109 -14.609 -0.307 1 92.19 219 THR A O 1
ATOM 1696 N N . PRO A 1 220 ? -9.867 -16.062 -2.021 1 91.44 220 PRO A N 1
ATOM 1697 C CA . PRO A 1 220 ? -11.32 -16.203 -2.191 1 91.44 220 PRO A CA 1
ATOM 1698 C C . PRO A 1 220 ? -11.984 -16.906 -1.011 1 91.44 220 PRO A C 1
ATOM 1700 O O . PRO A 1 220 ? -11.305 -17.469 -0.158 1 91.44 220 PRO A O 1
ATOM 1703 N N . ASN A 1 221 ? -13.273 -16.734 -0.931 1 89.12 221 ASN A N 1
ATOM 1704 C CA . ASN A 1 221 ? -14.016 -17.312 0.181 1 89.12 221 ASN A CA 1
ATOM 1705 C C . ASN A 1 221 ? -13.898 -18.828 0.197 1 89.12 221 ASN A C 1
ATOM 1707 O O . ASN A 1 221 ? -13.672 -19.453 -0.845 1 89.12 221 ASN A O 1
ATOM 1711 N N . ALA A 1 222 ? -14.102 -19.391 1.339 1 90.88 222 ALA A N 1
ATOM 1712 C CA . ALA A 1 222 ? -13.891 -20.828 1.566 1 90.88 222 ALA A CA 1
ATOM 1713 C C . ALA A 1 222 ? -14.836 -21.656 0.713 1 90.88 222 ALA A C 1
ATOM 1715 O O . ALA A 1 222 ? -14.469 -22.734 0.24 1 90.88 222 ALA A O 1
ATOM 1716 N N . GLU A 1 223 ? -15.961 -21.172 0.561 1 92.06 223 GLU A N 1
ATOM 1717 C CA . GLU A 1 223 ? -16.953 -21.891 -0.235 1 92.06 223 GLU A CA 1
ATOM 1718 C C . GLU A 1 223 ? -16.516 -21.984 -1.696 1 92.06 223 GLU A C 1
ATOM 1720 O O . GLU A 1 223 ? -16.641 -23.031 -2.316 1 92.06 223 GLU A O 1
ATOM 1725 N N . GLU A 1 224 ? -16.078 -20.875 -2.225 1 93.38 224 GLU A N 1
ATOM 1726 C CA . GLU A 1 224 ? -15.594 -20.844 -3.598 1 93.38 224 GLU A CA 1
ATOM 1727 C C . GLU A 1 224 ? -14.383 -21.75 -3.77 1 93.38 224 GLU A C 1
ATOM 1729 O O . GLU A 1 224 ? -14.281 -22.484 -4.758 1 93.38 224 GLU A O 1
ATOM 1734 N N . LEU A 1 225 ? -13.477 -21.766 -2.834 1 95.06 225 LEU A N 1
ATOM 1735 C CA . LEU A 1 225 ? -12.273 -22.594 -2.895 1 95.06 225 LEU A CA 1
ATOM 1736 C C . LEU A 1 225 ? -12.625 -24.078 -2.832 1 95.06 225 LEU A C 1
ATOM 1738 O O . LEU A 1 225 ? -12.039 -24.891 -3.545 1 95.06 225 LEU A O 1
ATOM 1742 N N . LYS A 1 226 ? -13.555 -24.391 -2.027 1 95.56 226 LYS A N 1
ATOM 1743 C CA . LYS A 1 226 ? -14.023 -25.781 -1.934 1 95.56 226 LYS A CA 1
ATOM 1744 C C . LYS A 1 226 ? -14.625 -26.25 -3.256 1 95.56 226 LYS A C 1
ATOM 1746 O O . LYS A 1 226 ? -14.406 -27.375 -3.674 1 95.56 226 LYS A O 1
ATOM 1751 N N . ASP A 1 227 ? -15.32 -25.391 -3.797 1 96.56 227 ASP A N 1
ATOM 1752 C CA . ASP A 1 227 ? -15.945 -25.703 -5.078 1 96.56 227 ASP A CA 1
ATOM 1753 C C . ASP A 1 227 ? -14.898 -25.922 -6.164 1 96.56 227 ASP A C 1
ATOM 1755 O O . ASP A 1 227 ? -15.016 -26.844 -6.969 1 96.56 227 ASP A O 1
ATOM 1759 N N . VAL A 1 228 ? -13.914 -25.109 -6.223 1 96.69 228 VAL A N 1
ATOM 1760 C CA . VAL A 1 228 ? -12.836 -25.234 -7.195 1 96.69 228 VAL A CA 1
ATOM 1761 C C . VAL A 1 228 ? -12.109 -26.562 -6.988 1 96.69 228 VAL A C 1
ATOM 1763 O O . VAL A 1 228 ? -11.82 -27.266 -7.953 1 96.69 228 VAL A O 1
ATOM 1766 N N . VAL A 1 229 ? -11.875 -26.891 -5.762 1 96.56 229 VAL A N 1
ATOM 1767 C CA . VAL A 1 229 ? -11.203 -28.141 -5.43 1 96.56 229 VAL A CA 1
ATOM 1768 C C . VAL A 1 229 ? -12.062 -29.328 -5.895 1 96.56 229 VAL A C 1
ATOM 1770 O O . VAL A 1 229 ? -11.539 -30.312 -6.422 1 96.56 229 VAL A O 1
ATOM 1773 N N . GLN A 1 230 ? -13.312 -29.188 -5.766 1 96.88 230 GLN A N 1
ATOM 1774 C CA . GLN A 1 230 ? -14.227 -30.234 -6.195 1 96.88 230 GLN A CA 1
ATOM 1775 C C . GLN A 1 230 ? -14.211 -30.391 -7.715 1 96.88 230 GLN A C 1
ATOM 1777 O O . GLN A 1 230 ? -14.258 -31.516 -8.227 1 96.88 230 GLN A O 1
ATOM 1782 N N . ILE A 1 231 ? -14.164 -29.297 -8.391 1 96.94 231 ILE A N 1
ATOM 1783 C CA . ILE A 1 231 ? -14.086 -29.344 -9.844 1 96.94 231 ILE A CA 1
ATOM 1784 C C . ILE A 1 231 ? -12.836 -30.109 -10.273 1 96.94 231 ILE A C 1
ATOM 1786 O O . ILE A 1 231 ? -12.891 -30.938 -11.18 1 96.94 231 ILE A O 1
ATOM 1790 N N . VAL A 1 232 ? -11.742 -29.875 -9.586 1 96.81 232 VAL A N 1
ATOM 1791 C CA . VAL A 1 232 ? -10.469 -30.516 -9.914 1 96.81 232 VAL A CA 1
ATOM 1792 C C . VAL A 1 232 ? -10.531 -32 -9.578 1 96.81 232 VAL A C 1
ATOM 1794 O O . VAL A 1 232 ? -10.141 -32.844 -10.391 1 96.81 232 VAL A O 1
ATOM 1797 N N . GLU A 1 233 ? -11.094 -32.281 -8.484 1 96.56 233 GLU A N 1
ATOM 1798 C CA . GLU A 1 233 ? -11.086 -33.688 -8 1 96.56 233 GLU A CA 1
ATOM 1799 C C . GLU A 1 233 ? -12.117 -34.531 -8.734 1 96.56 233 GLU A C 1
ATOM 1801 O O . GLU A 1 233 ? -12.031 -35.75 -8.727 1 96.56 233 GLU A O 1
ATOM 1806 N N . ASN A 1 234 ? -13.016 -33.906 -9.383 1 95.5 234 ASN A N 1
ATOM 1807 C CA . ASN A 1 234 ? -14.016 -34.625 -10.164 1 95.5 234 ASN A CA 1
ATOM 1808 C C . ASN A 1 234 ? -13.477 -35.062 -11.523 1 95.5 234 ASN A C 1
ATOM 1810 O O . ASN A 1 234 ? -14.086 -35.875 -12.211 1 95.5 234 ASN A O 1
ATOM 1814 N N . ASN A 1 235 ? -12.375 -34.5 -11.906 1 94.44 235 ASN A N 1
ATOM 1815 C CA . ASN A 1 235 ? -11.734 -34.938 -13.148 1 94.44 235 ASN A CA 1
ATOM 1816 C C . ASN A 1 235 ? -11.211 -36.344 -13.039 1 94.44 235 ASN A C 1
ATOM 1818 O O . ASN A 1 235 ? -10.523 -36.688 -12.078 1 94.44 235 ASN A O 1
ATOM 1822 N N . PRO A 1 236 ? -11.414 -37.156 -14.023 1 92.06 236 PRO A N 1
ATOM 1823 C CA . PRO A 1 236 ? -11.039 -38.562 -13.953 1 92.06 236 PRO A CA 1
ATOM 1824 C C . PRO A 1 236 ? -9.523 -38.781 -13.898 1 92.06 236 PRO A C 1
ATOM 1826 O O . PRO A 1 236 ? -9.055 -39.812 -13.414 1 92.06 236 PRO A O 1
ATOM 1829 N N . ALA A 1 237 ? -8.781 -37.875 -14.32 1 92.06 237 ALA A N 1
ATOM 1830 C CA . ALA A 1 237 ? -7.328 -38.031 -14.344 1 92.06 237 ALA A CA 1
ATOM 1831 C C . ALA A 1 237 ? -6.719 -37.656 -12.992 1 92.06 237 ALA A C 1
ATOM 1833 O O . ALA A 1 237 ? -5.547 -37.969 -12.734 1 92.06 237 ALA A O 1
ATOM 1834 N N . VAL A 1 238 ? -7.551 -37.156 -12.086 1 94.31 238 VAL A N 1
ATOM 1835 C CA . VAL A 1 238 ? -7.027 -36.594 -10.836 1 94.31 238 VAL A CA 1
ATOM 1836 C C . VAL A 1 238 ? -7.324 -37.562 -9.688 1 94.31 238 VAL A C 1
ATOM 1838 O O . VAL A 1 238 ? -8.422 -38.094 -9.594 1 94.31 238 VAL A O 1
ATOM 1841 N N . ASN A 1 239 ? -6.305 -37.75 -8.867 1 93.94 239 ASN A N 1
ATOM 1842 C CA . ASN A 1 239 ? -6.504 -38.5 -7.629 1 93.94 239 ASN A CA 1
ATOM 1843 C C . ASN A 1 239 ? -6.965 -37.594 -6.492 1 93.94 239 ASN A C 1
ATOM 1845 O O . ASN A 1 239 ? -7.984 -37.875 -5.855 1 93.94 239 ASN A O 1
ATOM 1849 N N . LYS A 1 240 ? -6.074 -36.531 -6.305 1 95.69 240 LYS A N 1
ATOM 1850 C CA . LYS A 1 240 ? -6.383 -35.625 -5.211 1 95.69 240 LYS A CA 1
ATOM 1851 C C . LYS A 1 240 ? -5.641 -34.281 -5.371 1 95.69 240 LYS A C 1
ATOM 1853 O O . LYS A 1 240 ? -4.578 -34.25 -6 1 95.69 240 LYS A O 1
ATOM 1858 N N . VAL A 1 241 ? -6.23 -33.312 -4.785 1 96.12 241 VAL A N 1
ATOM 1859 C CA . VAL A 1 241 ? -5.555 -32.031 -4.688 1 96.12 241 VAL A CA 1
ATOM 1860 C C . VAL A 1 241 ? -4.672 -31.984 -3.443 1 96.12 241 VAL A C 1
ATOM 1862 O O . VAL A 1 241 ? -5.152 -32.219 -2.33 1 96.12 241 VAL A O 1
ATOM 1865 N N . ILE A 1 242 ? -3.439 -31.703 -3.604 1 94.5 242 ILE A N 1
ATOM 1866 C CA . ILE A 1 242 ? -2.482 -31.719 -2.504 1 94.5 242 ILE A CA 1
ATOM 1867 C C . ILE A 1 242 ? -2.496 -30.375 -1.775 1 94.5 242 ILE A C 1
ATOM 1869 O O . ILE A 1 242 ? -2.529 -30.328 -0.543 1 94.5 242 ILE A O 1
ATOM 1873 N N . LYS A 1 243 ? -2.408 -29.375 -2.557 1 93.62 243 LYS A N 1
ATOM 1874 C CA . LYS A 1 243 ? -2.32 -28.016 -2.006 1 93.62 243 LYS A CA 1
ATOM 1875 C C . LYS A 1 243 ? -2.799 -26.984 -3.018 1 93.62 243 LYS A C 1
ATOM 1877 O O . LYS A 1 243 ? -2.717 -27.203 -4.227 1 93.62 243 LYS A O 1
ATOM 1882 N N . HIS A 1 244 ? -3.422 -25.953 -2.479 1 94.12 244 HIS A N 1
ATOM 1883 C CA . HIS A 1 244 ? -3.787 -24.828 -3.334 1 94.12 244 HIS A CA 1
ATOM 1884 C C . HIS A 1 244 ? -3.484 -23.5 -2.654 1 94.12 244 HIS A C 1
ATOM 1886 O O . HIS A 1 244 ? -3.627 -23.375 -1.436 1 94.12 244 HIS A O 1
ATOM 1892 N N . LEU A 1 245 ? -2.98 -22.531 -3.396 1 93.62 245 LEU A N 1
ATOM 1893 C CA . LEU A 1 245 ? -2.711 -21.172 -2.965 1 93.62 245 LEU A C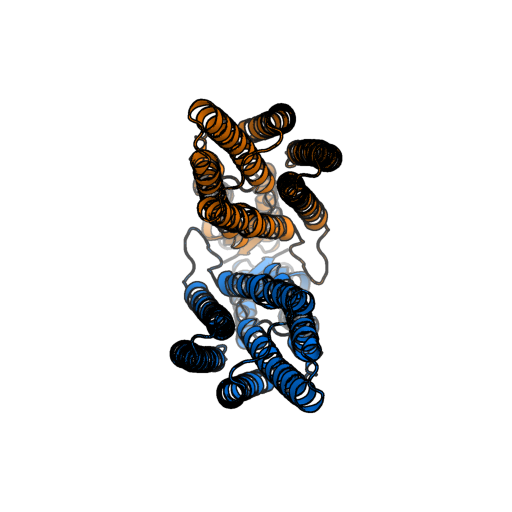A 1
ATOM 1894 C C . LEU A 1 245 ? -3.371 -20.156 -3.902 1 93.62 245 LEU A C 1
ATOM 1896 O O . LEU A 1 245 ? -3.34 -20.328 -5.121 1 93.62 245 LEU A O 1
ATOM 1900 N N . SER A 1 246 ? -4.039 -19.25 -3.314 1 93.81 246 SER A N 1
ATOM 1901 C CA . SER A 1 246 ? -4.703 -18.25 -4.148 1 93.81 246 SER A CA 1
ATOM 1902 C C . SER A 1 246 ? -4.66 -16.875 -3.498 1 93.81 246 SER A C 1
ATOM 1904 O O . SER A 1 246 ? -4.512 -16.75 -2.281 1 93.81 246 SER A O 1
ATOM 1906 N N . SER A 1 247 ? -4.742 -15.867 -4.336 1 92.38 247 SER A N 1
ATOM 1907 C CA . SER A 1 247 ? -4.762 -14.484 -3.865 1 92.38 247 SER A CA 1
ATOM 1908 C C . SER A 1 247 ? -5.363 -13.555 -4.91 1 92.38 247 SER A C 1
ATOM 1910 O O . SER A 1 247 ? -5.121 -13.719 -6.109 1 92.38 247 SER A O 1
ATOM 1912 N N . TYR A 1 248 ? -6.113 -12.578 -4.441 1 91.19 248 TYR A N 1
ATOM 1913 C CA . TYR A 1 248 ? -6.637 -11.547 -5.336 1 91.19 248 TYR A CA 1
ATOM 1914 C C . TYR A 1 248 ? -5.543 -10.562 -5.73 1 91.19 248 TYR A C 1
ATOM 1916 O O . TYR A 1 248 ? -4.809 -10.062 -4.875 1 91.19 248 TYR A O 1
ATOM 1924 N N . LEU A 1 249 ? -5.438 -10.289 -7.023 1 87.81 249 LEU A N 1
ATOM 1925 C CA . LEU A 1 249 ? -4.574 -9.234 -7.543 1 87.81 249 LEU A CA 1
ATOM 1926 C C . LEU A 1 249 ? -5.379 -7.969 -7.832 1 87.81 249 LEU A C 1
ATOM 1928 O O . LEU A 1 249 ? -4.84 -6.859 -7.785 1 87.81 249 LEU A O 1
ATOM 1932 N N . ALA A 1 250 ? -6.539 -8.156 -8.188 1 87.5 250 ALA A N 1
ATOM 1933 C CA . ALA A 1 250 ? -7.57 -7.16 -8.469 1 87.5 250 ALA A CA 1
ATOM 1934 C C . ALA A 1 250 ? -8.961 -7.734 -8.242 1 87.5 250 ALA A C 1
ATOM 1936 O O . ALA A 1 250 ? -9.117 -8.938 -8.031 1 87.5 250 ALA A O 1
ATOM 1937 N N . PRO A 1 251 ? -9.938 -6.898 -8.172 1 86.06 251 PRO A N 1
ATOM 1938 C CA . PRO A 1 251 ? -11.281 -7.402 -7.871 1 86.06 251 PRO A CA 1
ATOM 1939 C C . PRO A 1 251 ? -11.703 -8.539 -8.797 1 86.06 251 PRO A C 1
ATOM 1941 O O . PRO A 1 251 ? -12.367 -9.484 -8.352 1 86.06 251 PRO A O 1
ATOM 1944 N N . GLU A 1 252 ? -11.258 -8.516 -9.977 1 88.19 252 GLU A N 1
ATOM 1945 C CA . GLU A 1 252 ? -11.664 -9.547 -10.922 1 88.19 252 GLU A CA 1
ATOM 1946 C C . GLU A 1 252 ? -10.469 -10.352 -11.414 1 88.19 252 GLU A C 1
ATOM 1948 O O . GLU A 1 252 ? -10.492 -10.906 -12.508 1 88.19 252 GLU A O 1
ATOM 1953 N N . GLU A 1 253 ? -9.469 -10.375 -10.656 1 91.12 253 GLU A N 1
ATOM 1954 C CA . GLU A 1 253 ? -8.266 -11.102 -11.031 1 91.12 253 GLU A CA 1
ATOM 1955 C C . GLU A 1 253 ? -7.68 -11.852 -9.836 1 91.12 253 GLU A C 1
ATOM 1957 O O . GLU A 1 253 ? -7.168 -11.242 -8.898 1 91.12 253 GLU A O 1
ATOM 1962 N N . VAL A 1 254 ? -7.766 -13.227 -9.969 1 93.75 254 VAL A N 1
ATOM 1963 C CA . VAL A 1 254 ? -7.223 -14.086 -8.922 1 93.75 254 VAL A CA 1
ATOM 1964 C C . VAL A 1 254 ? -6.105 -14.953 -9.5 1 93.75 254 VAL A C 1
ATOM 1966 O O . VAL A 1 254 ? -6.215 -15.461 -10.617 1 93.75 254 VAL A O 1
ATOM 1969 N N . ILE A 1 255 ? -5.062 -15 -8.82 1 93.31 255 ILE A N 1
ATOM 1970 C CA . ILE A 1 255 ? -4.023 -15.984 -9.117 1 93.31 255 ILE A CA 1
ATOM 1971 C C . ILE A 1 255 ? -4.219 -17.219 -8.242 1 93.31 255 ILE A C 1
ATOM 1973 O O . ILE A 1 255 ? -4.535 -17.094 -7.055 1 93.31 255 ILE A O 1
ATOM 1977 N N . MET A 1 256 ? -4.117 -18.359 -8.844 1 95.31 256 MET A N 1
ATOM 1978 C CA . MET A 1 256 ? -4.258 -19.594 -8.078 1 95.31 256 MET A CA 1
ATOM 1979 C C . MET A 1 256 ? -3.275 -20.656 -8.578 1 95.31 256 MET A C 1
ATOM 1981 O O . MET A 1 256 ? -3.066 -20.797 -9.781 1 95.31 256 MET A O 1
ATOM 1985 N N . ALA A 1 257 ? -2.621 -21.234 -7.672 1 94.81 257 ALA A N 1
ATOM 1986 C CA . ALA A 1 257 ? -1.768 -22.391 -7.934 1 94.81 257 ALA A CA 1
ATOM 1987 C C . ALA A 1 257 ? -2.303 -23.641 -7.23 1 94.81 257 ALA A C 1
ATOM 1989 O O . ALA A 1 257 ? -2.617 -23.609 -6.039 1 94.81 257 ALA A O 1
ATOM 1990 N N . ILE A 1 258 ? -2.422 -24.719 -7.977 1 96.12 258 ILE A N 1
ATOM 1991 C CA . ILE A 1 258 ? -2.941 -25.969 -7.422 1 96.12 258 ILE A CA 1
ATOM 1992 C C . ILE A 1 258 ? -1.944 -27.094 -7.668 1 96.12 258 ILE A C 1
ATOM 1994 O O . ILE A 1 258 ? -1.476 -27.281 -8.797 1 96.12 258 ILE A O 1
ATOM 1998 N N . LYS A 1 259 ? -1.624 -27.719 -6.668 1 95.75 259 LYS A N 1
ATOM 1999 C CA . LYS A 1 259 ? -0.853 -28.953 -6.785 1 95.75 259 LYS A CA 1
ATOM 2000 C C . LYS A 1 259 ? -1.77 -30.172 -6.805 1 95.75 259 LYS A C 1
ATOM 2002 O O . LYS A 1 259 ? -2.535 -30.391 -5.863 1 95.75 259 LYS A O 1
ATOM 2007 N N . VAL A 1 260 ? -1.592 -30.922 -7.836 1 95.56 260 VAL A N 1
ATOM 2008 C CA . VAL A 1 260 ? -2.537 -3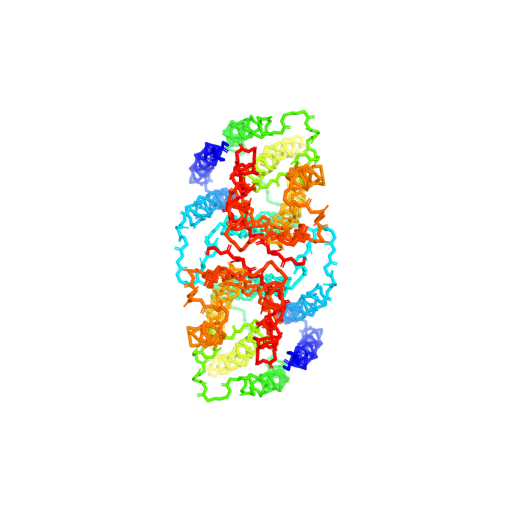2 -8.07 1 95.56 260 VAL A CA 1
ATOM 2009 C C . VAL A 1 260 ? -1.785 -33.344 -8.195 1 95.56 260 VAL A C 1
ATOM 2011 O O . VAL A 1 260 ? -0.75 -33.406 -8.859 1 95.56 260 VAL A O 1
ATOM 2014 N N . ASN A 1 261 ? -2.283 -34.312 -7.48 1 94.5 261 ASN A N 1
ATOM 2015 C CA . ASN A 1 261 ? -1.828 -35.688 -7.68 1 94.5 261 ASN A CA 1
ATOM 2016 C C . ASN A 1 261 ? -2.639 -36.375 -8.758 1 94.5 261 ASN A C 1
ATOM 2018 O O . ASN A 1 261 ? -3.824 -36.656 -8.57 1 94.5 261 ASN A O 1
ATOM 2022 N N . PHE A 1 262 ? -1.979 -36.656 -9.875 1 92.56 262 PHE A N 1
ATOM 2023 C CA . PHE A 1 262 ? -2.639 -37.344 -10.977 1 92.56 262 PHE A CA 1
ATOM 2024 C C . PHE A 1 262 ? -2.514 -38.844 -10.82 1 92.56 262 PHE A C 1
ATOM 2026 O O . PHE A 1 262 ? -1.592 -39.344 -10.164 1 92.56 262 PHE A O 1
ATOM 2033 N N . LYS A 1 263 ? -3.469 -39.531 -11.461 1 89.31 263 LYS A N 1
ATOM 2034 C CA . LYS A 1 263 ? -3.422 -40.969 -11.453 1 89.31 263 LYS A CA 1
ATOM 2035 C C . LYS A 1 263 ? -2.135 -41.5 -12.094 1 89.31 263 LYS A C 1
ATOM 2037 O O . LYS A 1 263 ? -1.604 -40.875 -13.016 1 89.31 263 LYS A O 1
ATOM 2042 N N . PRO A 1 264 ? -1.827 -42.625 -11.57 1 82.88 264 PRO A N 1
ATOM 2043 C CA . PRO A 1 264 ? -0.588 -43.188 -12.109 1 82.88 264 PRO A CA 1
ATOM 2044 C C . PRO A 1 264 ? -0.715 -43.594 -13.578 1 82.88 264 PRO A C 1
ATOM 2046 O O . PRO A 1 264 ? -1.817 -43.875 -14.047 1 82.88 264 PRO A O 1
ATOM 2049 N N . ASP A 1 265 ? 0.319 -43.531 -14.359 1 77.5 265 ASP A N 1
ATOM 2050 C CA . ASP A 1 265 ? 0.465 -44.094 -15.711 1 77.5 265 ASP A CA 1
ATOM 2051 C C . ASP A 1 265 ? -0.214 -43.188 -16.734 1 77.5 265 ASP A C 1
ATOM 2053 O O . ASP A 1 265 ? -0.556 -43.625 -17.828 1 77.5 265 ASP A O 1
ATOM 2057 N N . ILE A 1 266 ? -0.629 -42.094 -16.234 1 82.06 266 ILE A N 1
ATOM 2058 C CA . ILE A 1 266 ? -1.115 -41.125 -17.219 1 82.06 266 ILE A CA 1
ATOM 2059 C C . ILE A 1 266 ? 0.062 -40.531 -17.984 1 82.06 266 ILE A C 1
ATOM 2061 O O . ILE A 1 266 ? 1.116 -40.25 -17.406 1 82.06 266 ILE A O 1
ATOM 2065 N N . SER A 1 267 ? -0.093 -40.406 -19.297 1 82.44 267 SER A N 1
ATOM 2066 C CA . SER A 1 267 ? 0.979 -39.875 -20.125 1 82.44 267 SER A CA 1
ATOM 2067 C C . SER A 1 267 ? 1.126 -38.375 -19.938 1 82.44 267 SER A C 1
ATOM 2069 O O . SER A 1 267 ? 0.208 -37.688 -19.438 1 82.44 267 SER A O 1
ATOM 2071 N N . SER A 1 268 ? 2.232 -37.844 -20.312 1 82.75 268 SER A N 1
ATOM 2072 C CA . SER A 1 268 ? 2.48 -36.406 -20.25 1 82.75 268 SER A CA 1
ATOM 2073 C C . SER A 1 268 ? 1.471 -35.625 -21.094 1 82.75 268 SER A C 1
ATOM 2075 O O . SER A 1 268 ? 1.031 -34.531 -20.703 1 82.75 268 SER A O 1
ATOM 2077 N N . GLN A 1 269 ? 1.144 -36.156 -22.203 1 85.88 269 GLN A N 1
ATOM 2078 C CA . GLN A 1 269 ? 0.182 -35.5 -23.094 1 85.88 269 GLN A CA 1
ATOM 2079 C C . GLN A 1 269 ? -1.203 -35.469 -22.453 1 85.88 269 GLN A C 1
ATOM 2081 O O . GLN A 1 269 ? -1.907 -34.469 -22.562 1 85.88 269 GLN A O 1
ATOM 2086 N N . ASP A 1 270 ? -1.521 -36.594 -21.812 1 87.81 270 ASP A N 1
ATOM 2087 C CA . ASP A 1 270 ? -2.83 -36.656 -21.156 1 87.81 270 ASP A CA 1
ATOM 2088 C C . ASP A 1 270 ? -2.896 -35.688 -19.953 1 87.81 270 ASP A C 1
ATOM 2090 O O . ASP A 1 270 ? -3.951 -35.125 -19.672 1 87.81 270 ASP A O 1
ATOM 2094 N N . ILE A 1 271 ? -1.786 -35.562 -19.328 1 89.5 271 ILE A N 1
ATOM 2095 C CA . ILE A 1 271 ? -1.72 -34.656 -18.203 1 89.5 271 ILE A CA 1
ATOM 2096 C C . ILE A 1 271 ? -1.94 -33.219 -18.688 1 89.5 271 ILE A C 1
ATOM 2098 O O . ILE A 1 271 ? -2.732 -32.469 -18.094 1 89.5 271 ILE A O 1
ATOM 2102 N N . THR A 1 272 ? -1.25 -32.844 -19.734 1 91.06 272 THR A N 1
ATOM 2103 C CA . THR A 1 272 ? -1.368 -31.5 -20.281 1 91.06 272 THR A CA 1
ATOM 2104 C C . THR A 1 272 ? -2.799 -31.234 -20.75 1 91.06 272 THR A C 1
ATOM 2106 O O . THR A 1 272 ? -3.334 -30.141 -20.5 1 91.06 272 THR A O 1
ATOM 2109 N N . LYS A 1 273 ? -3.395 -32.188 -21.344 1 92 273 LYS A N 1
ATOM 2110 C CA . LYS A 1 273 ? -4.777 -32.062 -21.797 1 92 273 LYS A CA 1
ATOM 2111 C C . LYS A 1 273 ? -5.723 -31.906 -20.609 1 92 273 LYS A C 1
ATOM 2113 O O . LYS A 1 273 ? -6.664 -31.109 -20.656 1 92 273 LYS A O 1
ATOM 2118 N N . SER A 1 274 ? -5.426 -32.719 -19.641 1 93.19 274 SER A N 1
ATOM 2119 C CA . SER A 1 274 ? -6.254 -32.625 -18.438 1 93.19 274 SER A CA 1
ATOM 2120 C C . SER A 1 274 ? -6.133 -31.281 -17.766 1 93.19 274 SER A C 1
ATOM 2122 O O . SER A 1 274 ? -7.125 -30.719 -17.281 1 93.19 274 SER A O 1
ATOM 2124 N N . ILE A 1 275 ? -4.965 -30.766 -17.703 1 94.94 275 ILE A N 1
ATOM 2125 C CA . ILE A 1 275 ? -4.711 -29.469 -17.094 1 94.94 275 ILE A CA 1
ATOM 2126 C C . ILE A 1 275 ? -5.469 -28.391 -17.859 1 94.94 275 ILE A C 1
ATOM 2128 O O . ILE A 1 275 ? -6.102 -27.516 -17.25 1 94.94 275 ILE A O 1
ATOM 2132 N N . GLU A 1 276 ? -5.43 -28.406 -19.141 1 94.69 276 GLU A N 1
ATOM 2133 C CA . GLU A 1 276 ? -6.133 -27.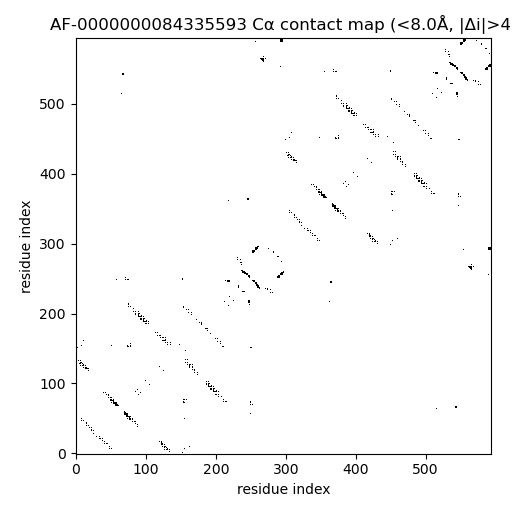422 -19.953 1 94.69 276 GLU A CA 1
ATOM 2134 C C . GLU A 1 276 ? -7.645 -27.516 -19.75 1 94.69 276 GLU A C 1
ATOM 2136 O O . GLU A 1 276 ? -8.328 -26.484 -19.703 1 94.69 276 GLU A O 1
ATOM 2141 N N . GLN A 1 277 ? -8.102 -28.734 -19.672 1 95.38 277 GLN A N 1
ATOM 2142 C CA . GLN A 1 277 ? -9.523 -28.938 -19.438 1 95.38 277 GLN A CA 1
ATOM 2143 C C . GLN A 1 277 ? -9.938 -28.406 -18.062 1 95.38 277 GLN A C 1
ATOM 2145 O O . GLN A 1 277 ? -10.977 -27.766 -17.938 1 95.38 277 GLN A O 1
ATOM 2150 N N . LEU A 1 278 ? -9.117 -28.75 -17.109 1 96.06 278 LEU A N 1
ATOM 2151 C CA . LEU A 1 278 ? -9.391 -28.281 -15.766 1 96.06 278 LEU A CA 1
ATOM 2152 C C . LEU A 1 278 ? -9.414 -26.75 -15.711 1 96.06 278 LEU A C 1
ATOM 2154 O O . LEU A 1 278 ? -10.281 -26.156 -15.07 1 96.06 278 LEU A O 1
ATOM 2158 N N . ARG A 1 279 ? -8.461 -26.141 -16.328 1 95.81 279 ARG A N 1
ATOM 2159 C CA . ARG A 1 279 ? -8.398 -24.672 -16.391 1 95.81 279 ARG A CA 1
ATOM 2160 C C . ARG A 1 279 ? -9.664 -24.109 -17.016 1 95.81 279 ARG A C 1
ATOM 2162 O O . ARG A 1 279 ? -10.25 -23.156 -16.484 1 95.81 279 ARG A O 1
ATOM 2169 N N . ALA A 1 280 ? -10.07 -24.656 -18.094 1 96.12 280 ALA A N 1
ATOM 2170 C CA . ALA A 1 280 ? -11.273 -24.203 -18.781 1 96.12 280 ALA A CA 1
ATOM 2171 C C . ALA A 1 280 ? -12.508 -24.375 -17.906 1 96.12 280 ALA A C 1
ATOM 2173 O O . ALA A 1 280 ? -13.375 -23.5 -17.875 1 96.12 280 ALA A O 1
ATOM 2174 N N . ASP A 1 281 ? -12.602 -25.469 -17.234 1 96.44 281 ASP A N 1
ATOM 2175 C CA . ASP A 1 281 ? -13.75 -25.75 -16.375 1 96.44 281 ASP A CA 1
ATOM 2176 C C . ASP A 1 281 ? -13.844 -24.75 -15.234 1 96.44 281 ASP A C 1
ATOM 2178 O O . ASP A 1 281 ? -14.922 -24.219 -14.945 1 96.44 281 ASP A O 1
ATOM 2182 N N . ILE A 1 282 ? -12.727 -24.484 -14.633 1 96.81 282 ILE A N 1
ATOM 2183 C CA . ILE A 1 282 ? -12.703 -23.562 -13.5 1 96.81 282 ILE A CA 1
ATOM 2184 C C . ILE A 1 282 ? -13.031 -22.141 -13.977 1 96.81 282 ILE A C 1
ATOM 2186 O O . ILE A 1 282 ? -13.859 -21.453 -13.383 1 96.81 282 ILE A O 1
ATOM 2190 N N . GLN A 1 283 ? -12.422 -21.734 -15.086 1 95.94 283 GLN A N 1
ATOM 2191 C CA . GLN A 1 283 ? -12.578 -20.375 -15.578 1 95.94 283 GLN A CA 1
ATOM 2192 C C . GLN A 1 283 ? -13.969 -20.156 -16.172 1 95.94 283 GLN A C 1
ATOM 2194 O O . GLN A 1 283 ? -14.469 -19.031 -16.188 1 95.94 283 GLN A O 1
ATOM 2199 N N . SER A 1 284 ? -14.57 -21.203 -16.688 1 95.94 284 SER A N 1
ATOM 2200 C CA . SER A 1 284 ? -15.945 -21.094 -17.172 1 95.94 284 SER A CA 1
ATOM 2201 C C . SER A 1 284 ? -16.906 -20.766 -16.031 1 95.94 284 SER A C 1
ATOM 2203 O O . SER A 1 284 ? -17.828 -19.969 -16.203 1 95.94 284 SER A O 1
ATOM 2205 N N . LYS A 1 285 ? -16.641 -21.328 -14.961 1 95.19 285 LYS A N 1
ATOM 2206 C CA . LYS A 1 285 ? -17.5 -21.094 -13.805 1 95.19 285 LYS A CA 1
ATOM 2207 C C . LYS A 1 285 ? -17.078 -19.828 -13.055 1 95.19 285 LYS A C 1
ATOM 2209 O O . LYS A 1 285 ? -17.922 -19.078 -12.562 1 95.19 285 LYS A O 1
ATOM 2214 N N . TYR A 1 286 ? -15.797 -19.703 -12.883 1 95.38 286 TYR A N 1
ATOM 2215 C CA . TYR A 1 286 ? -15.234 -18.547 -12.195 1 95.38 286 TYR A CA 1
ATOM 2216 C C . TYR A 1 286 ? -14.258 -17.812 -13.086 1 95.38 286 TYR A C 1
ATOM 2218 O O . TYR A 1 286 ? -13.039 -17.984 -12.977 1 95.38 286 TYR A O 1
ATOM 2226 N N . PRO A 1 287 ? -14.727 -16.859 -13.805 1 93.75 287 PRO A N 1
ATOM 2227 C CA . PRO A 1 287 ? -13.898 -16.188 -14.812 1 93.75 287 PRO A CA 1
ATOM 2228 C C . PRO A 1 287 ? -12.812 -15.312 -14.195 1 93.75 287 PRO A C 1
ATOM 2230 O O . PRO A 1 287 ? -11.852 -14.938 -14.883 1 93.75 287 PRO A O 1
ATOM 2233 N N . HIS A 1 288 ? -12.922 -15.008 -12.906 1 91.94 288 HIS A N 1
ATOM 2234 C CA . HIS A 1 288 ? -11.961 -14.102 -12.289 1 91.94 288 HIS A CA 1
ATOM 2235 C C . HIS A 1 288 ? -10.648 -14.812 -11.984 1 91.94 288 HIS A C 1
ATOM 2237 O O . HIS A 1 288 ? -9.648 -14.172 -11.648 1 91.94 288 HIS A O 1
ATOM 2243 N N . TYR A 1 289 ? -10.617 -16.172 -12.125 1 94.62 289 TYR A N 1
ATOM 2244 C CA . TYR A 1 289 ? -9.352 -16.906 -12.031 1 94.62 289 TYR A CA 1
ATOM 2245 C C . TYR A 1 289 ? -8.539 -16.766 -13.312 1 94.62 289 TYR A C 1
ATOM 2247 O O . TYR A 1 289 ? -8.289 -17.75 -14 1 94.62 289 TYR A O 1
ATOM 2255 N N . LYS A 1 290 ? -8.023 -15.617 -13.5 1 90.94 290 LYS A N 1
ATOM 2256 C CA . LYS A 1 290 ? -7.344 -15.305 -14.75 1 90.94 290 LYS A CA 1
ATOM 2257 C C . LYS A 1 290 ? -5.996 -16.016 -14.844 1 90.94 290 LYS A C 1
ATOM 2259 O O . LYS A 1 290 ? -5.582 -16.438 -15.922 1 90.94 290 LYS A O 1
ATOM 2264 N N . GLN A 1 291 ? -5.312 -16.094 -13.75 1 91.25 291 GLN A N 1
ATOM 2265 C CA . GLN A 1 291 ? -4.023 -16.781 -13.695 1 91.25 291 GLN A CA 1
ATOM 2266 C C . GLN A 1 291 ? -4.109 -18.062 -12.867 1 91.25 291 GLN A C 1
ATOM 2268 O O . GLN A 1 291 ? -3.969 -18.031 -11.641 1 91.25 291 GLN A O 1
ATOM 2273 N N . LEU A 1 292 ? -4.266 -19.141 -13.57 1 94.88 292 LEU A N 1
ATOM 2274 C CA . LEU A 1 292 ? -4.426 -20.453 -12.93 1 94.88 292 LEU A CA 1
ATOM 2275 C C . LEU A 1 292 ? -3.289 -21.391 -13.32 1 94.88 292 LEU A C 1
ATOM 2277 O O . LEU A 1 292 ? -3.07 -21.641 -14.508 1 94.88 292 LEU A O 1
ATOM 2281 N N . PHE A 1 293 ? -2.588 -21.859 -12.328 1 94.62 293 PHE A N 1
ATOM 2282 C CA . PHE A 1 293 ? -1.463 -22.75 -12.539 1 94.62 293 PHE A CA 1
ATOM 2283 C C . PHE A 1 293 ? -1.71 -24.094 -11.852 1 94.62 293 PHE A C 1
ATOM 2285 O O . PHE A 1 293 ? -2.062 -24.141 -10.672 1 94.62 293 PHE A O 1
ATOM 2292 N N . ILE A 1 294 ? -1.518 -25.125 -12.586 1 95.75 294 ILE A N 1
ATOM 2293 C CA . ILE A 1 294 ? -1.728 -26.469 -12.062 1 95.75 294 ILE A CA 1
ATOM 2294 C C . ILE A 1 294 ? -0.439 -27.266 -12.188 1 95.75 294 ILE A C 1
ATOM 2296 O O . ILE A 1 294 ? 0.083 -27.453 -13.289 1 95.75 294 ILE A O 1
ATOM 2300 N N . GLU A 1 295 ? 0.031 -27.672 -11.109 1 94.56 295 GLU A N 1
ATOM 2301 C CA . GLU A 1 295 ? 1.273 -28.438 -11.062 1 94.56 295 GLU A CA 1
ATOM 2302 C C . GLU A 1 295 ? 1.021 -29.875 -10.609 1 94.56 295 GLU A C 1
ATOM 2304 O O . GLU A 1 295 ? 0.445 -30.094 -9.539 1 94.56 295 GLU A O 1
ATOM 2309 N N . PRO A 1 296 ? 1.54 -30.766 -11.422 1 92.31 296 PRO A N 1
ATOM 2310 C CA . PRO A 1 296 ? 1.475 -32.156 -10.953 1 92.31 296 PRO A CA 1
ATOM 2311 C C . PRO A 1 296 ? 2.42 -32.438 -9.789 1 92.31 296 PRO A C 1
ATOM 2313 O O . PRO A 1 296 ? 3.545 -31.922 -9.766 1 92.31 296 PRO A O 1
ATOM 2316 N N . ALA A 1 297 ? 1.879 -33.062 -8.812 1 86.38 297 ALA A N 1
ATOM 2317 C CA . ALA A 1 297 ? 2.693 -33.375 -7.641 1 86.38 297 ALA A CA 1
ATOM 2318 C C . ALA A 1 297 ? 2.482 -34.812 -7.195 1 86.38 297 ALA A C 1
ATOM 2320 O O . ALA A 1 297 ? 1.419 -35.375 -7.426 1 86.38 297 ALA A O 1
ATOM 2321 N N . MET B 1 1 ? 20.797 -13.453 3.324 1 36.78 1 MET B N 1
ATOM 2322 C CA . MET B 1 1 ? 21.156 -12.875 4.617 1 36.78 1 MET B CA 1
ATOM 2323 C C . MET B 1 1 ? 20.078 -11.914 5.098 1 36.78 1 MET B C 1
ATOM 2325 O O . MET B 1 1 ? 19.547 -11.125 4.312 1 36.78 1 MET B O 1
ATOM 2329 N N . SER B 1 2 ? 19.344 -12.352 6.141 1 49.22 2 SER B N 1
ATOM 2330 C CA . SER B 1 2 ? 18.203 -11.688 6.758 1 49.22 2 SER B CA 1
ATOM 2331 C C . SER B 1 2 ? 18.469 -10.195 6.965 1 49.22 2 SER B C 1
ATOM 2333 O O . SER B 1 2 ? 19.594 -9.805 7.285 1 49.22 2 SER B O 1
ATOM 2335 N N . ALA B 1 3 ? 17.766 -9.383 6.273 1 54.62 3 ALA B N 1
ATOM 2336 C CA . ALA B 1 3 ? 17.875 -7.934 6.453 1 54.62 3 ALA B CA 1
ATOM 2337 C C . ALA B 1 3 ? 18.109 -7.578 7.918 1 54.62 3 ALA B C 1
ATOM 2339 O O . ALA B 1 3 ? 17.375 -8.023 8.797 1 54.62 3 ALA B O 1
ATOM 2340 N N . SER B 1 4 ? 19.422 -7.391 8.344 1 65.81 4 SER B N 1
ATOM 2341 C CA . SER B 1 4 ? 19.781 -6.961 9.688 1 65.81 4 SER B CA 1
ATOM 2342 C C . SER B 1 4 ? 18.875 -5.828 10.172 1 65.81 4 SER B C 1
ATOM 2344 O O . SER B 1 4 ? 18.594 -4.895 9.414 1 65.81 4 SER B O 1
ATOM 2346 N N . LYS B 1 5 ? 18.266 -6.027 11.383 1 78 5 LYS B N 1
ATOM 2347 C CA . LYS B 1 5 ? 17.438 -5.008 12.016 1 78 5 LYS B CA 1
ATOM 2348 C C . LYS B 1 5 ? 18.297 -3.943 12.695 1 78 5 LYS B C 1
ATOM 2350 O O . LYS B 1 5 ? 17.766 -2.965 13.227 1 78 5 LYS B O 1
ATOM 2355 N N . THR B 1 6 ? 19.5 -4.082 12.508 1 78.31 6 THR B N 1
ATOM 2356 C CA . THR B 1 6 ? 20.438 -3.246 13.25 1 78.31 6 THR B CA 1
ATOM 2357 C C . THR B 1 6 ? 20.266 -1.777 12.875 1 78.31 6 THR B C 1
ATOM 2359 O O . THR B 1 6 ? 20.156 -0.918 13.75 1 78.31 6 THR B O 1
ATOM 2362 N N . PRO B 1 7 ? 20.188 -1.515 11.586 1 76.69 7 PRO B N 1
ATOM 2363 C CA . PRO B 1 7 ? 20.016 -0.099 11.242 1 76.69 7 PRO B CA 1
ATOM 2364 C C . PRO B 1 7 ? 18.734 0.499 11.805 1 76.69 7 PRO B C 1
ATOM 2366 O O . PRO B 1 7 ? 18.703 1.669 12.195 1 76.69 7 PRO B O 1
ATOM 2369 N N . ILE B 1 8 ? 17.781 -0.222 11.93 1 83.12 8 ILE B N 1
ATOM 2370 C CA . ILE B 1 8 ? 16.484 0.263 12.398 1 83.12 8 ILE B CA 1
ATOM 2371 C C . ILE B 1 8 ? 16.547 0.51 13.906 1 83.12 8 ILE B C 1
ATOM 2373 O O . ILE B 1 8 ? 16.062 1.536 14.391 1 83.12 8 ILE B O 1
ATOM 2377 N N . TYR B 1 9 ? 17.203 -0.391 14.617 1 83.88 9 TYR B N 1
ATOM 2378 C CA . TYR B 1 9 ? 17.344 -0.231 16.062 1 83.88 9 TYR B CA 1
ATOM 2379 C C . TYR B 1 9 ? 18.234 0.956 16.406 1 83.88 9 TYR B C 1
ATOM 2381 O O . TYR B 1 9 ? 17.969 1.693 17.344 1 83.88 9 TYR B O 1
ATOM 2389 N N . THR B 1 10 ? 19.234 1.053 15.648 1 82.88 10 THR B N 1
ATOM 2390 C CA . THR B 1 10 ? 20.125 2.186 15.852 1 82.88 10 THR B CA 1
ATOM 2391 C C . THR B 1 10 ? 19.406 3.502 15.578 1 82.88 10 THR B C 1
ATOM 2393 O O . THR B 1 10 ? 19.562 4.469 16.328 1 82.88 10 THR B O 1
ATOM 2396 N N . ALA B 1 11 ? 18.641 3.477 14.539 1 81.12 11 ALA B N 1
ATOM 2397 C CA . ALA B 1 11 ? 17.875 4.668 14.195 1 81.12 11 ALA B CA 1
ATOM 2398 C C . ALA B 1 11 ? 16.844 4.977 15.281 1 81.12 11 ALA B C 1
ATOM 2400 O O . ALA B 1 11 ? 16.641 6.137 15.641 1 81.12 11 ALA B O 1
ATOM 2401 N N . LEU B 1 12 ? 16.281 3.971 15.734 1 83.25 12 LEU B N 1
ATOM 2402 C CA . LEU B 1 12 ? 15.289 4.137 16.797 1 83.25 12 LEU B CA 1
ATOM 2403 C C . LEU B 1 12 ? 15.93 4.73 18.047 1 83.25 12 LEU B C 1
ATOM 2405 O O . LEU B 1 12 ? 15.383 5.656 18.641 1 83.25 12 LEU B O 1
ATOM 2409 N N . ALA B 1 13 ? 16.984 4.215 18.422 1 83.94 13 ALA B N 1
ATOM 2410 C CA . ALA B 1 13 ? 17.719 4.703 19.594 1 83.94 13 ALA B CA 1
ATOM 2411 C C . ALA B 1 13 ? 18.141 6.156 19.406 1 83.94 13 ALA B C 1
ATOM 2413 O O . ALA B 1 13 ? 18.031 6.969 20.328 1 83.94 13 ALA B O 1
ATOM 2414 N N . ALA B 1 14 ? 18.641 6.387 18.25 1 81 14 ALA B N 1
ATOM 2415 C CA . ALA B 1 14 ? 19.078 7.746 17.938 1 81 14 ALA B CA 1
ATOM 2416 C C . ALA B 1 14 ? 17.922 8.727 18.016 1 81 14 ALA B C 1
ATOM 2418 O O . ALA B 1 14 ? 18.031 9.789 18.641 1 81 14 ALA B O 1
ATOM 2419 N N . ASN B 1 15 ? 16.828 8.367 17.406 1 80.94 15 ASN B N 1
ATOM 2420 C CA . ASN B 1 15 ? 15.664 9.25 17.391 1 80.94 15 ASN B CA 1
ATOM 2421 C C . ASN B 1 15 ? 15.078 9.438 18.781 1 80.94 15 ASN B C 1
ATOM 2423 O O . ASN B 1 15 ? 14.633 10.531 19.125 1 80.94 15 ASN B O 1
ATOM 2427 N N . LEU B 1 16 ? 15.086 8.43 19.484 1 80.56 16 LEU B N 1
ATOM 2428 C CA . LEU B 1 16 ? 14.633 8.539 20.859 1 80.56 16 LEU B CA 1
ATOM 2429 C C . LEU B 1 16 ? 15.547 9.445 21.672 1 80.56 16 LEU B C 1
ATOM 2431 O O . LEU B 1 16 ? 15.086 10.242 22.484 1 80.56 16 LEU B O 1
ATOM 2435 N N . GLY B 1 17 ? 16.828 9.227 21.531 1 80.5 17 GLY B N 1
ATOM 2436 C CA . GLY B 1 17 ? 17.797 10.094 22.188 1 80.5 17 GLY B CA 1
ATOM 2437 C C . GLY B 1 17 ? 17.609 11.555 21.844 1 80.5 17 GLY B C 1
ATOM 2438 O O . GLY B 1 17 ? 17.641 12.414 22.734 1 80.5 17 GLY B O 1
ATOM 2439 N N . ILE B 1 18 ? 17.422 11.789 20.625 1 80.38 18 ILE B N 1
ATOM 2440 C CA . ILE B 1 18 ? 17.234 13.156 20.156 1 80.38 18 ILE B CA 1
ATOM 2441 C C . ILE B 1 18 ? 15.945 13.727 20.734 1 80.38 18 ILE B C 1
ATOM 2443 O O . ILE B 1 18 ? 15.906 14.883 21.156 1 80.38 18 ILE B O 1
ATOM 2447 N N . ALA B 1 19 ? 14.93 12.938 20.656 1 77.38 19 ALA B N 1
ATOM 2448 C CA . ALA B 1 19 ? 13.648 13.367 21.219 1 77.38 19 ALA B CA 1
ATOM 2449 C C . ALA B 1 19 ? 13.797 13.781 22.672 1 77.38 19 ALA B C 1
ATOM 2451 O O . ALA B 1 19 ? 13.258 14.812 23.094 1 77.38 19 ALA B O 1
ATOM 2452 N N . ILE B 1 20 ? 14.461 13.047 23.391 1 80 20 ILE B N 1
ATOM 2453 C CA . ILE B 1 20 ? 14.68 13.32 24.797 1 80 20 ILE B CA 1
ATOM 2454 C C . ILE B 1 20 ? 15.438 14.641 24.953 1 80 20 ILE B C 1
ATOM 2456 O O . ILE B 1 20 ? 15.078 15.477 25.797 1 80 20 ILE B O 1
ATOM 2460 N N . VAL B 1 21 ? 16.422 14.789 24.219 1 79.56 21 VAL B N 1
ATOM 2461 C CA . VAL B 1 21 ? 17.25 15.992 24.281 1 79.56 21 VAL B CA 1
ATOM 2462 C C . VAL B 1 21 ? 16.422 17.219 23.906 1 79.56 21 VAL B C 1
ATOM 2464 O O . VAL B 1 21 ? 16.484 18.25 24.578 1 79.56 21 VAL B O 1
ATOM 2467 N N . LYS B 1 22 ? 15.648 17.047 22.906 1 75.94 22 LYS B N 1
ATOM 2468 C CA . LYS B 1 22 ? 14.82 18.156 22.438 1 75.94 22 LYS B CA 1
ATOM 2469 C C . LYS B 1 22 ? 13.75 18.5 23.469 1 75.94 22 LYS B C 1
ATOM 2471 O O . LYS B 1 22 ? 13.461 19.672 23.703 1 75.94 22 LYS B O 1
ATOM 2476 N N . LEU B 1 23 ? 13.18 17.516 24 1 75.56 23 LEU B N 1
ATOM 2477 C CA . LEU B 1 23 ? 12.164 17.734 25.016 1 75.56 23 LEU B CA 1
ATOM 2478 C C . LEU B 1 23 ? 12.773 18.375 26.266 1 75.56 23 LEU B C 1
ATOM 2480 O O . LEU B 1 23 ? 12.156 19.25 26.891 1 75.56 23 LEU B O 1
ATOM 2484 N N . ALA B 1 24 ? 13.852 17.938 26.625 1 77.12 24 ALA B N 1
ATOM 2485 C CA . ALA B 1 24 ? 14.562 18.531 27.75 1 77.12 24 ALA B CA 1
ATOM 2486 C C . ALA B 1 24 ? 14.891 20 27.484 1 77.12 24 ALA B C 1
ATOM 2488 O O . ALA B 1 24 ? 14.703 20.844 28.344 1 77.12 24 ALA B O 1
ATOM 2489 N N . ALA B 1 25 ? 15.375 20.234 26.328 1 74.94 25 ALA B N 1
ATOM 2490 C CA . ALA B 1 25 ? 15.688 21.609 25.953 1 74.94 25 ALA B CA 1
ATOM 2491 C C . ALA B 1 25 ? 14.438 22.484 25.953 1 74.94 25 ALA B C 1
ATOM 2493 O O . ALA B 1 25 ? 14.484 23.656 26.344 1 74.94 25 ALA B O 1
ATOM 2494 N N . ALA B 1 26 ? 13.336 21.953 25.547 1 72.56 26 ALA B N 1
ATOM 2495 C CA . ALA B 1 26 ? 12.07 22.688 25.516 1 72.56 26 ALA B CA 1
ATOM 2496 C C . ALA B 1 26 ? 11.625 23.062 26.938 1 72.56 26 ALA B C 1
ATOM 2498 O O . ALA B 1 26 ? 11.125 24.156 27.172 1 72.56 26 ALA B O 1
ATOM 2499 N N . ILE B 1 27 ? 11.781 22.156 27.812 1 71.62 27 ILE B N 1
ATOM 2500 C CA . ILE B 1 27 ? 11.391 22.375 29.203 1 71.62 27 ILE B CA 1
ATOM 2501 C C . ILE B 1 27 ? 12.273 23.469 29.828 1 71.62 27 ILE B C 1
ATOM 2503 O O . ILE B 1 27 ? 11.781 24.344 30.547 1 71.62 27 ILE B O 1
ATOM 2507 N N . PHE B 1 28 ? 13.445 23.438 29.469 1 71 28 PHE B N 1
ATOM 2508 C CA . PHE B 1 28 ? 14.375 24.375 30.094 1 71 28 PHE B CA 1
ATOM 2509 C C . PHE B 1 28 ? 14.281 25.75 29.438 1 71 28 PHE B C 1
ATOM 2511 O O . PHE B 1 28 ? 14.5 26.766 30.078 1 71 28 PHE B O 1
ATOM 2518 N N . THR B 1 29 ? 13.945 25.734 28.156 1 67.06 29 THR B N 1
ATOM 2519 C CA . THR B 1 29 ? 13.93 27.016 27.453 1 67.06 29 THR B CA 1
ATOM 2520 C C . THR B 1 29 ? 12.523 27.594 27.422 1 67.06 29 THR B C 1
ATOM 2522 O O . THR B 1 29 ? 12.344 28.797 27.172 1 67.06 29 THR B O 1
ATOM 2525 N N . GLY B 1 30 ? 11.523 26.688 27.656 1 58.69 30 GLY B N 1
ATOM 2526 C CA . GLY B 1 30 ? 10.141 27.125 27.516 1 58.69 30 GLY B CA 1
ATOM 2527 C C . GLY B 1 30 ? 9.766 27.469 26.094 1 58.69 30 GLY B C 1
ATOM 2528 O O . GLY B 1 30 ? 8.797 28.203 25.859 1 58.69 30 GLY B O 1
ATOM 2529 N N . SER B 1 31 ? 10.539 27.125 25.141 1 57.28 31 SER B N 1
ATOM 2530 C CA . SER B 1 31 ? 10.352 27.516 23.75 1 57.28 31 SER B CA 1
ATOM 2531 C C . SER B 1 31 ? 9.359 26.609 23.047 1 57.28 31 SER B C 1
ATOM 2533 O O . SER B 1 31 ? 9.469 25.391 23.125 1 57.28 31 SER B O 1
ATOM 2535 N N . SER B 1 32 ? 8.281 27.141 22.594 1 55.94 32 SER B N 1
ATOM 2536 C CA . SER B 1 32 ? 7.293 26.438 21.781 1 55.94 32 SER B CA 1
ATOM 2537 C C . SER B 1 32 ? 7.938 25.781 20.562 1 55.94 32 SER B C 1
ATOM 2539 O O . SER B 1 32 ? 7.527 24.688 20.141 1 55.94 32 SER B O 1
ATOM 2541 N N . ALA B 1 33 ? 8.906 26.438 20.047 1 55 33 ALA B N 1
ATOM 2542 C CA . ALA B 1 33 ? 9.617 25.922 18.891 1 55 33 ALA B CA 1
ATOM 2543 C C . ALA B 1 33 ? 10.289 24.578 19.219 1 55 33 ALA B C 1
ATOM 2545 O O . ALA B 1 33 ? 10.281 23.672 18.391 1 55 33 ALA B O 1
ATOM 2546 N N . MET B 1 34 ? 10.773 24.594 20.422 1 59.91 34 MET B N 1
ATOM 2547 C CA . MET B 1 34 ? 11.469 23.375 20.828 1 59.91 34 MET B CA 1
ATOM 2548 C C . MET B 1 34 ? 10.484 22.234 21.047 1 59.91 34 MET B C 1
ATOM 2550 O O . MET B 1 34 ? 10.812 21.078 20.812 1 59.91 34 MET B O 1
ATOM 2554 N N . VAL B 1 35 ? 9.383 22.531 21.484 1 59.81 35 VAL B N 1
ATOM 2555 C CA . VAL B 1 35 ? 8.336 21.516 21.641 1 59.81 35 VAL B CA 1
ATOM 2556 C C . VAL B 1 35 ? 7.961 20.953 20.266 1 59.81 35 VAL B C 1
ATOM 2558 O O . VAL B 1 35 ? 7.832 19.75 20.094 1 59.81 35 VAL B O 1
ATOM 2561 N N . SER B 1 36 ? 7.809 21.844 19.297 1 59.28 36 SER B N 1
ATOM 2562 C CA . SER B 1 36 ? 7.492 21.422 17.938 1 59.28 36 SER B CA 1
ATOM 2563 C C . SER B 1 36 ? 8.57 20.5 17.391 1 59.28 36 SER B C 1
ATOM 2565 O O . SER B 1 36 ? 8.258 19.5 16.734 1 59.28 36 SER B O 1
ATOM 2567 N N . GLU B 1 37 ? 9.742 20.828 17.688 1 61.16 37 GLU B N 1
ATOM 2568 C CA . GLU B 1 37 ? 10.859 20 17.25 1 61.16 37 GLU B CA 1
ATOM 2569 C C . GLU B 1 37 ? 10.836 18.641 17.938 1 61.16 37 GLU B C 1
ATOM 2571 O O . GLU B 1 37 ? 11.203 17.625 17.328 1 61.16 37 GLU B O 1
ATOM 2576 N N . GLY B 1 38 ? 10.484 18.719 19.156 1 61.16 38 GLY B N 1
ATOM 2577 C CA . GLY B 1 38 ? 10.312 17.469 19.891 1 61.16 38 GLY B CA 1
ATOM 2578 C C . GLY B 1 38 ? 9.258 16.562 19.281 1 61.16 38 GLY B C 1
ATOM 2579 O O . GLY B 1 38 ? 9.469 15.352 19.156 1 61.16 38 GLY B O 1
ATOM 2580 N N . ILE B 1 39 ? 8.297 17.156 18.844 1 61.44 39 ILE B N 1
ATOM 2581 C CA . ILE B 1 39 ? 7.215 16.406 18.219 1 61.44 39 ILE B CA 1
ATOM 2582 C C . ILE B 1 39 ? 7.699 15.789 16.906 1 61.44 39 ILE B C 1
ATOM 2584 O O . ILE B 1 39 ? 7.41 14.625 16.609 1 61.44 39 ILE B O 1
ATOM 2588 N N . HIS B 1 40 ? 8.469 16.547 16.203 1 62.34 40 HIS B N 1
ATOM 2589 C CA . HIS B 1 40 ? 9.031 16.047 14.961 1 62.34 40 HIS B CA 1
ATOM 2590 C C . HIS B 1 40 ? 9.875 14.797 15.203 1 62.34 40 HIS B C 1
ATOM 2592 O O . HIS B 1 40 ? 9.758 13.812 14.469 1 62.34 40 HIS B O 1
ATOM 2598 N N . SER B 1 41 ? 10.648 14.93 16.266 1 68.19 41 SER B N 1
ATOM 2599 C CA . SER B 1 41 ? 11.5 13.789 16.609 1 68.19 41 SER B CA 1
ATOM 2600 C C . SER B 1 41 ? 10.664 12.586 17.016 1 68.19 41 SER B C 1
ATOM 2602 O O . SER B 1 41 ? 11.047 11.445 16.75 1 68.19 41 SER B O 1
ATOM 2604 N N . LEU B 1 42 ? 9.547 12.906 17.594 1 66.81 42 LEU B N 1
ATOM 2605 C CA . LEU B 1 42 ? 8.641 11.828 17.969 1 66.81 42 LEU B CA 1
ATOM 2606 C C . LEU B 1 42 ? 8.055 11.156 16.719 1 66.81 42 LEU B C 1
ATOM 2608 O O . LEU B 1 42 ? 7.879 9.938 16.703 1 66.81 42 LEU B O 1
ATOM 2612 N N . VAL B 1 43 ? 7.848 11.953 15.82 1 6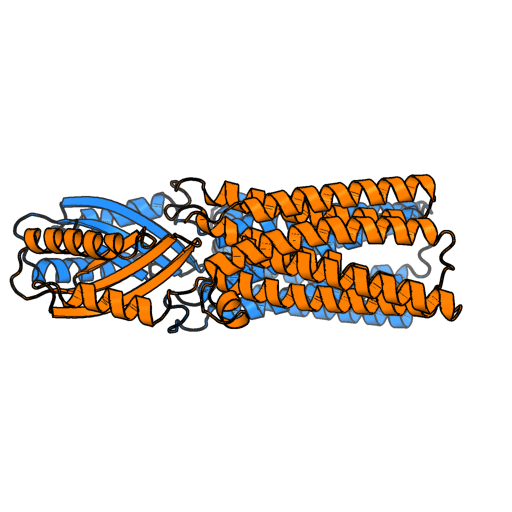9.75 43 VAL B N 1
ATOM 2613 C CA . VAL B 1 43 ? 7.324 11.438 14.562 1 69.75 43 VAL B CA 1
ATOM 2614 C C . VAL B 1 43 ? 8.344 10.5 13.922 1 69.75 43 VAL B C 1
ATOM 2616 O O . VAL B 1 43 ? 7.988 9.422 13.438 1 69.75 43 VAL B O 1
ATOM 2619 N N . ASP B 1 44 ? 9.547 10.891 14.023 1 73.81 44 ASP B N 1
ATOM 2620 C CA . ASP B 1 44 ? 10.609 10.047 13.484 1 73.81 44 ASP B CA 1
ATOM 2621 C C . ASP B 1 44 ? 10.688 8.719 14.234 1 73.81 44 ASP B C 1
ATOM 2623 O O . ASP B 1 44 ? 10.875 7.664 13.617 1 73.81 44 ASP B O 1
ATOM 2627 N N . THR B 1 45 ? 10.57 8.836 15.484 1 75.81 45 THR B N 1
ATOM 2628 C CA . THR B 1 45 ? 10.57 7.637 16.312 1 75.81 45 THR B CA 1
ATOM 2629 C C . THR B 1 45 ? 9.398 6.727 15.945 1 75.81 45 THR B C 1
ATOM 2631 O O . THR B 1 45 ? 9.547 5.504 15.891 1 75.81 45 THR B O 1
ATOM 2634 N N . SER B 1 46 ? 8.328 7.332 15.656 1 78.12 46 SER B N 1
ATOM 2635 C CA . SER B 1 46 ? 7.152 6.562 15.266 1 78.12 46 SER B CA 1
ATOM 2636 C C . SER B 1 46 ? 7.383 5.824 13.953 1 78.12 46 SER B C 1
ATOM 2638 O O . SER B 1 46 ? 6.922 4.691 13.781 1 78.12 46 SER B O 1
ATOM 2640 N N . ASN B 1 47 ? 8.148 6.453 13.141 1 81.38 47 ASN B N 1
ATOM 2641 C CA . ASN B 1 47 ? 8.453 5.832 11.859 1 81.38 47 ASN B CA 1
ATOM 2642 C C . ASN B 1 47 ? 9.242 4.539 12.039 1 81.38 47 ASN B C 1
ATOM 2644 O O . ASN B 1 47 ? 8.969 3.539 11.375 1 81.38 47 ASN B O 1
ATOM 2648 N N . GLU B 1 48 ? 10.164 4.613 12.977 1 83.25 48 GLU B N 1
ATOM 2649 C CA . GLU B 1 48 ? 10.977 3.426 13.227 1 83.25 48 GLU B CA 1
ATOM 2650 C C . GLU B 1 48 ? 10.148 2.311 13.859 1 83.25 48 GLU B C 1
ATOM 2652 O O . GLU B 1 48 ? 10.352 1.132 13.555 1 83.25 48 GLU B O 1
ATOM 2657 N N . VAL B 1 49 ? 9.297 2.676 14.656 1 86.38 49 VAL B N 1
ATOM 2658 C CA . VAL B 1 49 ? 8.422 1.694 15.297 1 86.38 49 VAL B CA 1
ATOM 2659 C C . VAL B 1 49 ? 7.547 1.019 14.242 1 86.38 49 VAL B C 1
ATOM 2661 O O . VAL B 1 49 ? 7.352 -0.199 14.281 1 86.38 49 VAL B O 1
ATOM 2664 N N . LEU B 1 50 ? 7.102 1.77 13.328 1 87.44 50 LEU B N 1
ATOM 2665 C CA . LEU B 1 50 ? 6.258 1.229 12.273 1 87.44 50 LEU B CA 1
ATOM 2666 C C . LEU B 1 50 ? 7.047 0.275 11.383 1 87.44 50 LEU B C 1
ATOM 2668 O O . LEU B 1 50 ? 6.52 -0.75 10.938 1 87.44 50 LEU B O 1
ATOM 2672 N N . LEU B 1 51 ? 8.258 0.654 11.18 1 87.88 51 LEU B N 1
ATOM 2673 C CA . LEU B 1 51 ? 9.094 -0.233 10.375 1 87.88 51 LEU B CA 1
ATOM 2674 C C . LEU B 1 51 ? 9.32 -1.56 11.086 1 87.88 51 LEU B C 1
ATOM 2676 O O . LEU B 1 51 ? 9.266 -2.623 10.469 1 87.88 51 LEU B O 1
ATOM 2680 N N . LEU B 1 52 ? 9.562 -1.458 12.375 1 88.56 52 LEU B N 1
ATOM 2681 C CA . LEU B 1 52 ? 9.75 -2.676 13.156 1 88.56 52 LEU B CA 1
ATOM 2682 C C . LEU B 1 52 ? 8.469 -3.508 13.172 1 88.56 52 LEU B C 1
ATOM 2684 O O . LEU B 1 52 ? 8.523 -4.738 13.117 1 88.56 52 LEU B O 1
ATOM 2688 N N . LEU B 1 53 ? 7.402 -2.844 13.25 1 87.94 53 LEU B N 1
ATOM 2689 C CA . LEU B 1 53 ? 6.117 -3.529 13.156 1 87.94 53 LEU B CA 1
ATOM 2690 C C . LEU B 1 53 ? 5.969 -4.219 11.797 1 87.94 53 LEU B C 1
ATOM 2692 O O . LEU B 1 53 ? 5.48 -5.348 11.727 1 87.94 53 LEU B O 1
ATOM 2696 N N . GLY B 1 54 ? 6.332 -3.49 10.789 1 88.69 54 GLY B N 1
ATOM 2697 C CA . GLY B 1 54 ? 6.297 -4.078 9.461 1 88.69 54 GLY B CA 1
ATOM 2698 C C . GLY B 1 54 ? 7.133 -5.336 9.344 1 88.69 54 GLY B C 1
ATOM 2699 O O . GLY B 1 54 ? 6.695 -6.324 8.75 1 88.69 54 GLY B O 1
ATOM 2700 N N . ILE B 1 55 ? 8.297 -5.324 9.953 1 88.44 55 ILE B N 1
ATOM 2701 C CA . ILE B 1 55 ? 9.188 -6.48 9.93 1 88.44 55 ILE B CA 1
ATOM 2702 C C . ILE B 1 55 ? 8.547 -7.633 10.703 1 88.44 55 ILE B C 1
ATOM 2704 O O . ILE B 1 55 ? 8.492 -8.766 10.211 1 88.44 55 ILE B O 1
ATOM 2708 N N . SER B 1 56 ? 8.078 -7.32 11.844 1 90.19 56 SER B N 1
ATOM 2709 C CA . SER B 1 56 ? 7.477 -8.344 12.695 1 90.19 56 SER B CA 1
ATOM 2710 C C . SER B 1 56 ? 6.262 -8.977 12.023 1 90.19 56 SER B C 1
ATOM 2712 O O . SER B 1 56 ? 6.125 -10.203 12.008 1 90.19 56 SER B O 1
ATOM 2714 N N . ARG B 1 57 ? 5.469 -8.227 11.43 1 89.38 57 ARG B N 1
ATOM 2715 C CA . ARG B 1 57 ? 4.258 -8.719 10.773 1 89.38 57 ARG B CA 1
ATOM 2716 C C . ARG B 1 57 ? 4.594 -9.484 9.5 1 89.38 57 ARG B C 1
ATOM 2718 O O . ARG B 1 57 ? 3.883 -10.422 9.133 1 89.38 57 ARG B O 1
ATOM 2725 N N . SER B 1 58 ? 5.609 -9.039 8.844 1 90.12 58 SER B N 1
ATOM 2726 C CA . SER B 1 58 ? 6.004 -9.688 7.598 1 90.12 58 SER B CA 1
ATOM 2727 C C . SER B 1 58 ? 6.523 -11.102 7.852 1 90.12 58 SER B C 1
ATOM 2729 O O . SER B 1 58 ? 6.574 -11.922 6.934 1 90.12 58 SER B O 1
ATOM 2731 N N . GLN B 1 59 ? 6.891 -11.383 9.086 1 89.69 59 GLN B N 1
ATOM 2732 C CA . GLN B 1 59 ? 7.469 -12.68 9.43 1 89.69 59 GLN B CA 1
ATOM 2733 C C . GLN B 1 59 ? 6.395 -13.648 9.906 1 89.69 59 GLN B C 1
ATOM 2735 O O . GLN B 1 59 ? 6.684 -14.812 10.188 1 89.69 59 GLN B O 1
ATOM 2740 N N . LYS B 1 60 ? 5.195 -13.203 9.961 1 89.69 60 LYS B N 1
ATOM 2741 C CA . LYS B 1 60 ? 4.094 -14.094 10.305 1 89.69 60 LYS B CA 1
ATOM 2742 C C . LYS B 1 60 ? 3.93 -15.195 9.266 1 89.69 60 LYS B C 1
ATOM 2744 O O . LYS B 1 60 ? 4.023 -14.945 8.062 1 89.69 60 LYS B O 1
ATOM 2749 N N . PRO B 1 61 ? 3.75 -16.375 9.742 1 88.81 61 PRO B N 1
ATOM 2750 C CA . PRO B 1 61 ? 3.584 -17.484 8.797 1 88.81 61 PRO B CA 1
ATOM 2751 C C . PRO B 1 61 ? 2.273 -17.391 8.016 1 88.81 61 PRO B C 1
ATOM 2753 O O . PRO B 1 61 ? 1.316 -16.766 8.477 1 88.81 61 PRO B O 1
ATOM 2756 N N . ALA B 1 62 ? 2.301 -18.016 6.898 1 88.56 62 ALA B N 1
ATOM 2757 C CA . ALA B 1 62 ? 1.108 -18.062 6.059 1 88.56 62 ALA B CA 1
ATOM 2758 C C . ALA B 1 62 ? -0.061 -18.703 6.809 1 88.56 62 ALA B C 1
ATOM 2760 O O . ALA B 1 62 ? 0.138 -19.562 7.672 1 88.56 62 ALA B O 1
ATOM 2761 N N . ASP B 1 63 ? -1.246 -18.266 6.5 1 87.62 63 ASP B N 1
ATOM 2762 C CA . ASP B 1 63 ? -2.459 -18.844 7.074 1 87.62 63 ASP B CA 1
ATOM 2763 C C . ASP B 1 63 ? -3.549 -18.984 6.016 1 87.62 63 ASP B C 1
ATOM 2765 O O . ASP B 1 63 ? -3.281 -18.859 4.82 1 87.62 63 ASP B O 1
ATOM 2769 N N . GLU B 1 64 ? -4.707 -19.359 6.422 1 85.25 64 GLU B N 1
ATOM 2770 C CA . GLU B 1 64 ? -5.801 -19.625 5.492 1 85.25 64 GLU B CA 1
ATOM 2771 C C . GLU B 1 64 ? -6.242 -18.359 4.773 1 85.25 64 GLU B C 1
ATOM 2773 O O . GLU B 1 64 ? -6.656 -18.406 3.615 1 85.25 64 GLU B O 1
ATOM 2778 N N . LYS B 1 65 ? -6.066 -17.328 5.41 1 84.19 65 LYS B N 1
ATOM 2779 C CA . LYS B 1 65 ? -6.512 -16.062 4.844 1 84.19 65 LYS B CA 1
ATOM 2780 C C . LYS B 1 65 ? -5.504 -15.523 3.826 1 84.19 65 LYS B C 1
ATOM 2782 O O . LYS B 1 65 ? -5.883 -14.859 2.859 1 84.19 65 LYS B O 1
ATOM 2787 N N . ARG B 1 66 ? -4.242 -15.852 4.145 1 88.75 66 ARG B N 1
ATOM 2788 C CA . ARG B 1 66 ? -3.168 -15.414 3.262 1 88.75 66 ARG B CA 1
ATOM 2789 C C . ARG B 1 66 ? -2.172 -16.531 3.006 1 88.75 66 ARG B C 1
ATOM 2791 O O . ARG B 1 66 ? -1.093 -16.562 3.6 1 88.75 66 ARG B O 1
ATOM 2798 N N . PRO B 1 67 ? -2.506 -17.25 2.082 1 88.19 67 PRO B N 1
ATOM 2799 C CA . PRO B 1 67 ? -1.711 -18.453 1.829 1 88.19 67 PRO B CA 1
ATOM 2800 C C . PRO B 1 67 ? -0.307 -18.141 1.319 1 88.19 67 PRO B C 1
ATOM 2802 O O . PRO B 1 67 ? 0.594 -18.969 1.423 1 88.19 67 PRO B O 1
ATOM 2805 N N . PHE B 1 68 ? -0.127 -16.953 0.797 1 88.75 68 PHE B N 1
ATOM 2806 C CA . PHE B 1 68 ? 1.192 -16.594 0.291 1 88.75 68 PHE B CA 1
ATOM 2807 C C . PHE B 1 68 ? 2.02 -15.922 1.375 1 88.75 68 PHE B C 1
ATOM 2809 O O . PHE B 1 68 ? 3.166 -15.531 1.138 1 88.75 68 PHE B O 1
ATOM 2816 N N . GLY B 1 69 ? 1.414 -15.805 2.541 1 85.94 69 GLY B N 1
ATOM 2817 C CA . GLY B 1 69 ? 2.148 -15.227 3.654 1 85.94 69 GLY B CA 1
ATOM 2818 C C . GLY B 1 69 ? 1.89 -13.742 3.834 1 85.94 69 GLY B C 1
ATOM 2819 O O . GLY B 1 69 ? 1.005 -13.18 3.186 1 85.94 69 GLY B O 1
ATOM 2820 N N . TYR B 1 70 ? 2.758 -13.164 4.754 1 90.31 70 TYR B N 1
ATOM 2821 C CA . TYR B 1 70 ? 2.557 -11.773 5.133 1 90.31 70 TYR B CA 1
ATOM 2822 C C . TYR B 1 70 ? 3.779 -10.93 4.781 1 90.31 70 TYR B C 1
ATOM 2824 O O . TYR B 1 70 ? 4.012 -9.883 5.387 1 90.31 70 TYR B O 1
ATOM 2832 N N . GLY B 1 71 ? 4.512 -11.367 3.932 1 88.31 71 GLY B N 1
ATOM 2833 C CA . GLY B 1 71 ? 5.738 -10.68 3.549 1 88.31 71 GLY B CA 1
ATOM 2834 C C . GLY B 1 71 ? 5.5 -9.266 3.049 1 88.31 71 GLY B C 1
ATOM 2835 O O . GLY B 1 71 ? 6.297 -8.367 3.314 1 88.31 71 GLY B O 1
ATOM 2836 N N . ARG B 1 72 ? 4.375 -9.016 2.502 1 89.94 72 ARG B N 1
ATOM 2837 C CA . ARG B 1 72 ? 4.059 -7.738 1.871 1 89.94 72 ARG B CA 1
ATOM 2838 C C . ARG B 1 72 ? 3.857 -6.645 2.916 1 89.94 72 ARG B C 1
ATOM 2840 O O . ARG B 1 72 ? 3.875 -5.457 2.59 1 89.94 72 ARG B O 1
ATOM 2847 N N . GLU B 1 73 ? 3.717 -7.094 4.105 1 89.56 73 GLU B N 1
ATOM 2848 C CA . GLU B 1 73 ? 3.551 -6.129 5.188 1 89.56 73 GLU B CA 1
ATOM 2849 C C . GLU B 1 73 ? 4.773 -5.219 5.312 1 89.56 73 GLU B C 1
ATOM 2851 O O . GLU B 1 73 ? 4.652 -4.059 5.707 1 89.56 73 GLU B O 1
ATOM 2856 N N . LEU B 1 74 ? 5.816 -5.777 4.992 1 90.5 74 LEU B N 1
ATOM 2857 C CA . LEU B 1 74 ? 7.047 -4.992 5.055 1 90.5 74 LEU B CA 1
ATOM 2858 C C . LEU B 1 74 ? 6.992 -3.818 4.086 1 90.5 74 LEU B C 1
ATOM 2860 O O . LEU B 1 74 ? 7.316 -2.688 4.453 1 90.5 74 LEU B O 1
ATOM 2864 N N . TYR B 1 75 ? 6.594 -4.117 2.865 1 90.31 75 TYR B N 1
ATOM 2865 C CA . TYR B 1 75 ? 6.496 -3.086 1.836 1 90.31 75 TYR B CA 1
ATOM 2866 C C . TYR B 1 75 ? 5.391 -2.088 2.164 1 90.31 75 TYR B C 1
ATOM 2868 O O . TYR B 1 75 ? 5.547 -0.885 1.94 1 90.31 75 TYR B O 1
ATOM 2876 N N . PHE B 1 76 ? 4.383 -2.588 2.707 1 91 76 PHE B N 1
ATOM 2877 C CA . PHE B 1 76 ? 3.246 -1.751 3.072 1 91 76 PHE B CA 1
ATOM 2878 C C . PHE B 1 76 ? 3.646 -0.721 4.121 1 91 76 PHE B C 1
ATOM 2880 O O . PHE B 1 76 ? 3.422 0.477 3.939 1 91 76 PHE B O 1
ATOM 2887 N N . TRP B 1 77 ? 4.184 -1.188 5.188 1 88.69 77 TRP B N 1
ATOM 2888 C CA . TRP B 1 77 ? 4.531 -0.306 6.297 1 88.69 77 TRP B CA 1
ATOM 2889 C C . TRP B 1 77 ? 5.645 0.661 5.898 1 88.69 77 TRP B C 1
ATOM 2891 O O . TRP B 1 77 ? 5.68 1.802 6.363 1 88.69 77 TRP B O 1
ATOM 2901 N N . SER B 1 78 ? 6.516 0.201 5.066 1 90.19 78 SER B N 1
ATOM 2902 C CA . SER B 1 78 ? 7.539 1.1 4.543 1 90.19 78 SER B CA 1
ATOM 2903 C C . SER B 1 78 ? 6.922 2.234 3.734 1 90.19 78 SER B C 1
ATOM 2905 O O . SER B 1 78 ? 7.371 3.379 3.814 1 90.19 78 SER B O 1
ATOM 2907 N N . PHE B 1 79 ? 5.926 1.864 3.033 1 90.94 79 PHE B N 1
ATOM 2908 C CA . PHE B 1 79 ? 5.203 2.859 2.25 1 90.94 79 PHE B CA 1
ATOM 2909 C C . PHE B 1 79 ? 4.492 3.854 3.162 1 90.94 79 PHE B C 1
ATOM 2911 O O . PHE B 1 79 ? 4.57 5.066 2.947 1 90.94 79 PHE B O 1
ATOM 2918 N N . VAL B 1 80 ? 3.863 3.363 4.137 1 89.5 80 VAL B N 1
ATOM 2919 C CA . VAL B 1 80 ? 3.139 4.199 5.086 1 89.5 80 VAL B CA 1
ATOM 2920 C C . VAL B 1 80 ? 4.105 5.172 5.762 1 89.5 80 VAL B C 1
ATOM 2922 O O . VAL B 1 80 ? 3.818 6.363 5.875 1 89.5 80 VAL B O 1
ATOM 2925 N N . VAL B 1 81 ? 5.16 4.629 6.176 1 86.94 81 VAL B N 1
ATOM 2926 C CA . VAL B 1 81 ? 6.184 5.434 6.828 1 86.94 81 VAL B CA 1
ATOM 2927 C C . VAL B 1 81 ? 6.652 6.543 5.887 1 86.94 81 VAL B C 1
ATOM 2929 O O . VAL B 1 81 ? 6.84 7.684 6.309 1 86.94 81 VAL B O 1
ATOM 2932 N N . SER B 1 82 ? 6.84 6.23 4.633 1 87.69 82 SER B N 1
ATOM 2933 C CA . SER B 1 82 ? 7.266 7.215 3.645 1 87.69 82 SER B CA 1
ATOM 2934 C C . SER B 1 82 ? 6.227 8.312 3.471 1 87.69 82 SER B C 1
ATOM 2936 O O . SER B 1 82 ? 6.57 9.492 3.336 1 87.69 82 SER B O 1
ATOM 2938 N N . LEU B 1 83 ? 5.051 7.934 3.521 1 85.75 83 LEU B N 1
ATOM 2939 C CA . LEU B 1 83 ? 3.963 8.898 3.393 1 85.75 83 LEU B CA 1
ATOM 2940 C C . LEU B 1 83 ? 3.916 9.828 4.602 1 85.75 83 LEU B C 1
ATOM 2942 O O . LEU B 1 83 ? 3.686 11.031 4.461 1 85.75 83 LEU B O 1
ATOM 2946 N N . LEU B 1 84 ? 4.062 9.164 5.695 1 81.75 84 LEU B N 1
ATOM 2947 C CA . LEU B 1 84 ? 4.066 9.945 6.922 1 81.75 84 LEU B CA 1
ATOM 2948 C C . LEU B 1 84 ? 5.242 10.922 6.941 1 81.75 84 LEU B C 1
ATOM 2950 O O . LEU B 1 84 ? 5.113 12.047 7.426 1 81.75 84 LEU B O 1
ATOM 2954 N N . PHE B 1 85 ? 6.348 10.43 6.484 1 78.44 85 PHE B N 1
ATOM 2955 C CA . PHE B 1 85 ? 7.527 11.281 6.359 1 78.44 85 PHE B CA 1
ATOM 2956 C C . PHE B 1 85 ? 7.23 12.492 5.477 1 78.44 85 PHE B C 1
ATOM 2958 O O . PHE B 1 85 ? 7.672 13.602 5.77 1 78.44 85 PHE B O 1
ATOM 2965 N N . PHE B 1 86 ? 6.512 12.273 4.488 1 77.38 86 PHE B N 1
ATOM 2966 C CA . PHE B 1 86 ? 6.133 13.336 3.561 1 77.38 86 PHE B CA 1
ATOM 2967 C C . PHE B 1 86 ? 5.184 14.32 4.227 1 77.38 86 PHE B C 1
ATOM 2969 O O . PHE B 1 86 ? 5.398 15.539 4.16 1 77.38 86 PHE B O 1
ATOM 2976 N N . ALA B 1 87 ? 4.219 13.797 4.84 1 73.25 87 ALA B N 1
ATOM 2977 C CA . ALA B 1 87 ? 3.172 14.641 5.41 1 73.25 87 ALA B CA 1
ATOM 2978 C C . ALA B 1 87 ? 3.68 15.375 6.648 1 73.25 87 ALA B C 1
ATOM 2980 O O . ALA B 1 87 ? 3.559 16.609 6.738 1 73.25 87 ALA B O 1
ATOM 2981 N N . MET B 1 88 ? 4.188 14.617 7.547 1 70.25 88 MET B N 1
ATOM 2982 C CA . MET B 1 88 ? 4.551 15.172 8.852 1 70.25 88 MET B CA 1
ATOM 2983 C C . MET B 1 88 ? 5.902 15.883 8.781 1 70.25 88 MET B C 1
ATOM 2985 O O . MET B 1 88 ? 6.117 16.891 9.461 1 70.25 88 MET B O 1
ATOM 2989 N N . GLY B 1 89 ? 6.754 15.297 8 1 65.19 89 GLY B N 1
ATOM 2990 C CA . GLY B 1 89 ? 8.078 15.898 7.902 1 65.19 89 GLY B CA 1
ATOM 2991 C C . GLY B 1 89 ? 8.133 17.047 6.918 1 65.19 89 GLY B C 1
ATOM 2992 O O . GLY B 1 89 ? 8.383 18.203 7.309 1 65.19 89 GLY B O 1
ATOM 2993 N N . GLY B 1 90 ? 7.738 16.766 5.664 1 68.19 90 GLY B N 1
ATOM 2994 C CA . GLY B 1 90 ? 7.828 17.781 4.625 1 68.19 90 GLY B CA 1
ATOM 2995 C C . GLY B 1 90 ? 6.75 18.844 4.73 1 68.19 90 GLY B C 1
ATOM 2996 O O . GLY B 1 90 ? 7.051 20.031 4.777 1 68.19 90 GLY B O 1
ATOM 2997 N N . GLY B 1 91 ? 5.531 18.469 4.887 1 69.44 91 GLY B N 1
ATOM 2998 C CA . GLY B 1 91 ? 4.422 19.406 4.934 1 69.44 91 GLY B CA 1
ATOM 2999 C C . GLY B 1 91 ? 4.445 20.297 6.156 1 69.44 91 GLY B C 1
ATOM 3000 O O . GLY B 1 91 ? 4.312 21.516 6.043 1 69.44 91 GLY B O 1
ATOM 3001 N N . PHE B 1 92 ? 4.66 19.734 7.262 1 66.5 92 PHE B N 1
ATOM 3002 C CA . PHE B 1 92 ? 4.68 20.5 8.508 1 66.5 92 PHE B CA 1
ATOM 3003 C C . PHE B 1 92 ? 5.859 21.469 8.531 1 66.5 92 PHE B C 1
ATOM 3005 O O . PHE B 1 92 ? 5.734 22.594 9.016 1 66.5 92 PHE B O 1
ATOM 3012 N N . SER B 1 93 ? 6.973 21.016 8.008 1 69.31 93 SER B N 1
ATOM 3013 C CA . SER B 1 93 ? 8.156 21.875 7.988 1 69.31 93 SER B CA 1
ATOM 3014 C C . SER B 1 93 ? 7.949 23.078 7.066 1 69.31 93 SER B C 1
ATOM 3016 O O . SER B 1 93 ? 8.352 24.203 7.395 1 69.31 93 SER B O 1
ATOM 3018 N N . ILE B 1 94 ? 7.379 22.844 6.004 1 71 94 ILE B N 1
ATOM 3019 C CA . ILE B 1 94 ? 7.109 23.922 5.062 1 71 94 ILE B CA 1
ATOM 3020 C C . ILE B 1 94 ? 6.102 24.891 5.676 1 71 94 ILE B C 1
ATOM 3022 O O . ILE B 1 94 ? 6.273 26.109 5.586 1 71 94 ILE B O 1
ATOM 3026 N N . TYR B 1 95 ? 5.168 24.359 6.293 1 68.19 95 TYR B N 1
ATOM 3027 C CA . TYR B 1 95 ? 4.164 25.172 6.957 1 68.19 95 TYR B CA 1
ATOM 3028 C C . TYR B 1 95 ? 4.797 26.031 8.047 1 68.19 95 TYR B C 1
ATOM 3030 O O . TYR B 1 95 ? 4.551 27.25 8.117 1 68.19 95 TYR B O 1
ATOM 3038 N N . GLU B 1 96 ? 5.59 25.406 8.828 1 65.25 96 GLU B N 1
ATOM 3039 C CA . GLU B 1 96 ? 6.281 26.125 9.891 1 65.25 96 GLU B CA 1
ATOM 3040 C C . GLU B 1 96 ? 7.215 27.188 9.32 1 65.25 96 GLU B C 1
ATOM 3042 O O . GLU B 1 96 ? 7.332 28.281 9.875 1 65.25 96 GLU B O 1
ATOM 3047 N N . GLY B 1 97 ? 7.871 26.812 8.289 1 64.62 97 GLY B N 1
ATOM 3048 C CA . GLY B 1 97 ? 8.766 27.766 7.645 1 64.62 97 GLY B CA 1
ATOM 3049 C C . GLY B 1 97 ? 8.039 28.984 7.117 1 64.62 97 GLY B C 1
ATOM 3050 O O . GLY B 1 97 ? 8.508 30.109 7.301 1 64.62 97 GLY B O 1
ATOM 3051 N N . ILE B 1 98 ? 6.969 28.75 6.531 1 69.12 98 ILE B N 1
ATOM 3052 C CA . ILE B 1 98 ? 6.18 29.859 5.992 1 69.12 98 ILE B CA 1
ATOM 3053 C C . ILE B 1 98 ? 5.66 30.734 7.133 1 69.12 98 ILE B C 1
ATOM 3055 O O . ILE B 1 98 ? 5.691 31.953 7.047 1 69.12 98 ILE B O 1
ATOM 3059 N N . GLU B 1 99 ? 5.168 30.156 8.133 1 65.81 99 GLU B N 1
ATOM 3060 C CA . GLU B 1 99 ? 4.672 30.875 9.297 1 65.81 99 GLU B CA 1
ATOM 3061 C C . GLU B 1 99 ? 5.773 31.734 9.922 1 65.81 99 GLU B C 1
ATOM 3063 O O . GLU B 1 99 ? 5.527 32.875 10.344 1 65.81 99 GLU B O 1
ATOM 3068 N N . HIS B 1 100 ? 6.938 31.156 9.977 1 66.88 100 HIS B N 1
ATOM 3069 C CA . HIS B 1 100 ? 8.062 31.891 10.547 1 66.88 100 HIS B CA 1
ATOM 3070 C C . HIS B 1 100 ? 8.477 33.062 9.664 1 66.88 100 HIS B C 1
ATOM 3072 O O . HIS B 1 100 ? 8.938 34.094 10.164 1 66.88 100 HIS B O 1
ATOM 3078 N N . LEU B 1 101 ? 8.383 32.812 8.406 1 68 101 LEU B N 1
ATOM 3079 C CA . LEU B 1 101 ? 8.688 33.875 7.473 1 68 101 LEU B CA 1
ATOM 3080 C C . LEU B 1 101 ? 7.676 35 7.602 1 68 101 LEU B C 1
ATOM 3082 O O . LEU B 1 101 ? 8.031 36.188 7.496 1 68 101 LEU B O 1
ATOM 3086 N N . LEU B 1 102 ? 6.477 34.625 7.867 1 66.44 102 LEU B N 1
ATOM 3087 C CA . LEU B 1 102 ? 5.41 35.625 7.98 1 66.44 102 LEU B CA 1
ATOM 3088 C C . LEU B 1 102 ? 5.43 36.281 9.352 1 66.44 102 LEU B C 1
ATOM 3090 O O . LEU B 1 102 ? 5.074 37.469 9.484 1 66.44 102 LEU B O 1
ATOM 3094 N N . HIS B 1 103 ? 5.773 35.5 10.383 1 66.75 103 HIS B N 1
ATOM 3095 C CA . HIS B 1 103 ? 5.879 36 11.742 1 66.75 103 HIS B CA 1
ATOM 3096 C C . HIS B 1 103 ? 7.254 35.719 12.336 1 66.75 103 HIS B C 1
ATOM 3098 O O . HIS B 1 103 ? 7.406 34.812 13.164 1 66.75 103 HIS B O 1
ATOM 3104 N N . PRO B 1 104 ? 8.211 36.438 11.891 1 62.88 104 PRO B N 1
ATOM 3105 C CA . PRO B 1 104 ? 9.586 36.188 12.336 1 62.88 104 PRO B CA 1
ATOM 3106 C C . PRO B 1 104 ? 9.773 36.406 13.836 1 62.88 104 PRO B C 1
ATOM 3108 O O . PRO B 1 104 ? 9.258 37.375 14.391 1 62.88 104 PRO B O 1
ATOM 3111 N N . GLU B 1 105 ? 9.75 35.281 14.602 1 57.59 105 GLU B N 1
ATOM 3112 C CA . GLU B 1 105 ? 10.039 35.438 16.031 1 57.59 105 GLU B CA 1
ATOM 3113 C C . GLU B 1 105 ? 11.531 35.281 16.312 1 57.59 105 GLU B C 1
ATOM 3115 O O . GLU B 1 105 ? 12.211 34.5 15.664 1 57.59 105 GLU B O 1
ATOM 3120 N N . GLN B 1 106 ? 12.117 36.25 17.078 1 56.53 106 GLN B N 1
ATOM 3121 C CA . GLN B 1 106 ? 13.531 36.219 17.438 1 56.53 106 GLN B CA 1
ATOM 3122 C C . GLN B 1 106 ? 13.883 34.969 18.234 1 56.53 106 GLN B C 1
ATOM 3124 O O . GLN B 1 106 ? 13.086 34.5 19.047 1 56.53 106 GLN B O 1
ATOM 3129 N N . VAL B 1 107 ? 14.867 34.219 17.734 1 57.09 107 VAL B N 1
ATOM 3130 C CA . VAL B 1 107 ? 15.375 33.062 18.469 1 57.09 107 VAL B CA 1
ATOM 3131 C C . VAL B 1 107 ? 15.883 33.5 19.844 1 57.09 107 VAL B C 1
ATOM 3133 O O . VAL B 1 107 ? 16.781 34.344 19.938 1 57.09 107 VAL B O 1
ATOM 3136 N N . LYS B 1 108 ? 15.117 33.312 20.969 1 56.16 108 LYS B N 1
ATOM 3137 C CA . LYS B 1 108 ? 15.43 33.844 22.297 1 56.16 108 LYS B CA 1
ATOM 3138 C C . LYS B 1 108 ? 16.672 33.188 22.891 1 56.16 108 LYS B C 1
ATOM 3140 O O . LYS B 1 108 ? 17.469 33.844 23.547 1 56.16 108 LYS B O 1
ATOM 3145 N N . ASN B 1 109 ? 16.906 31.812 22.734 1 60.91 109 ASN B N 1
ATOM 3146 C CA . ASN B 1 109 ? 18 31.109 23.391 1 60.91 109 ASN B CA 1
ATOM 3147 C C . ASN B 1 109 ? 18.75 30.203 22.406 1 60.91 109 ASN B C 1
ATOM 3149 O O . ASN B 1 109 ? 18.531 29 22.359 1 60.91 109 ASN B O 1
ATOM 3153 N N . PRO B 1 110 ? 19.719 30.828 21.719 1 65.62 110 PRO B N 1
ATOM 3154 C CA . PRO B 1 110 ? 20.422 30.141 20.625 1 65.62 110 PRO B CA 1
ATOM 3155 C C . PRO B 1 110 ? 21.328 29.016 21.125 1 65.62 110 PRO B C 1
ATOM 3157 O O . PRO B 1 110 ? 21.562 28.047 20.406 1 65.62 110 PRO B O 1
ATOM 3160 N N . ILE B 1 111 ? 21.766 29.125 22.453 1 69.94 111 ILE B N 1
ATOM 3161 C CA . ILE B 1 111 ? 22.734 28.141 22.938 1 69.94 111 ILE B CA 1
ATOM 3162 C C . ILE B 1 111 ? 22.094 26.766 22.984 1 69.94 111 ILE B C 1
ATOM 3164 O O . ILE B 1 111 ? 22.719 25.766 22.609 1 69.94 111 ILE B O 1
ATOM 3168 N N . TRP B 1 112 ? 20.922 26.781 23.453 1 72.31 112 TRP B N 1
ATOM 3169 C CA . TRP B 1 112 ? 20.234 25.5 23.562 1 72.31 112 TRP B CA 1
ATOM 3170 C C . TRP B 1 112 ? 19.953 24.922 22.188 1 72.31 112 TRP B C 1
ATOM 3172 O O . TRP B 1 112 ? 20.016 23.703 22 1 72.31 112 TRP B O 1
ATOM 3182 N N . ASN B 1 113 ? 19.797 25.844 21.234 1 71.62 113 ASN B N 1
ATOM 3183 C CA . ASN B 1 113 ? 19.562 25.359 19.875 1 71.62 113 ASN B CA 1
ATOM 3184 C C . ASN B 1 113 ? 20.797 24.719 19.281 1 71.62 113 ASN B C 1
ATOM 3186 O O . ASN B 1 113 ? 20.719 23.656 18.656 1 71.62 113 ASN B O 1
ATOM 3190 N N . TYR B 1 114 ? 21.859 25.25 19.656 1 77.44 114 TYR B N 1
ATOM 3191 C CA . TYR B 1 114 ? 23.109 24.719 19.125 1 77.44 114 TYR B CA 1
ATOM 3192 C C . TYR B 1 114 ? 23.453 23.391 19.797 1 77.44 114 TYR B C 1
ATOM 3194 O O . TYR B 1 114 ? 23.969 22.469 19.156 1 77.44 114 TYR B O 1
ATOM 3202 N N . LEU B 1 115 ? 23.188 23.297 21.047 1 80.19 115 LEU B N 1
ATOM 3203 C CA . LEU B 1 115 ? 23.484 22.062 21.766 1 80.19 115 LEU B CA 1
ATOM 3204 C C . LEU B 1 115 ? 22.625 20.906 21.25 1 80.19 115 LEU B C 1
ATOM 3206 O O . LEU B 1 115 ? 23.125 19.812 21.031 1 80.19 115 LEU B O 1
ATOM 3210 N N . VAL B 1 116 ? 21.375 21.188 21.109 1 78.94 116 VAL B N 1
ATOM 3211 C CA . VAL B 1 116 ? 20.438 20.172 20.625 1 78.94 116 VAL B CA 1
ATOM 3212 C C . VAL B 1 116 ? 20.844 19.75 19.203 1 78.94 116 VAL B C 1
ATOM 3214 O O . VAL B 1 116 ? 20.828 18.562 18.891 1 78.94 116 VAL B O 1
ATOM 3217 N N . LEU B 1 117 ? 21.188 20.75 18.438 1 80.69 117 LEU B N 1
ATOM 3218 C CA . LEU B 1 117 ? 21.594 20.453 17.062 1 80.69 117 LEU B CA 1
ATOM 3219 C C . LEU B 1 117 ? 22.859 19.609 17.047 1 80.69 117 LEU B C 1
ATOM 3221 O O . LEU B 1 117 ? 23 18.703 16.219 1 80.69 117 LEU B O 1
ATOM 3225 N N . GLY B 1 118 ? 23.75 19.922 17.891 1 84.69 118 GLY B N 1
ATOM 3226 C CA . GLY B 1 118 ? 24.984 19.172 17.969 1 84.69 118 GLY B CA 1
ATOM 3227 C C . GLY B 1 118 ? 24.766 17.719 18.359 1 84.69 118 GLY B C 1
ATOM 3228 O O . GLY B 1 118 ? 25.312 16.812 17.719 1 84.69 118 GLY B O 1
ATOM 3229 N N . ILE B 1 119 ? 24.031 17.516 19.328 1 85.38 119 ILE B N 1
ATOM 3230 C CA . ILE B 1 119 ? 23.734 16.156 19.797 1 85.38 119 ILE B CA 1
ATOM 3231 C C . ILE B 1 119 ? 22.969 15.391 18.734 1 85.38 119 ILE B C 1
ATOM 3233 O O . ILE B 1 119 ? 23.25 14.227 18.469 1 85.38 119 ILE B O 1
ATOM 3237 N N . ALA B 1 120 ? 22 16.047 18.156 1 82.5 120 ALA B N 1
ATOM 3238 C CA . ALA B 1 120 ? 21.234 15.422 17.078 1 82.5 120 ALA B CA 1
ATOM 3239 C C . ALA B 1 120 ? 22.141 15 15.93 1 82.5 120 ALA B C 1
ATOM 3241 O O . ALA B 1 120 ? 21.938 13.938 15.344 1 82.5 120 ALA B O 1
ATOM 3242 N N . PHE B 1 121 ? 23.109 15.828 15.688 1 85.94 121 PHE B N 1
ATOM 3243 C CA . PHE B 1 121 ? 24.047 15.531 14.609 1 85.94 121 PHE B CA 1
ATOM 3244 C C . PHE B 1 121 ? 24.844 14.258 14.906 1 85.94 121 PHE B C 1
ATOM 3246 O O . PHE B 1 121 ? 25.062 13.438 14.016 1 85.94 121 PHE B O 1
ATOM 3253 N N . ILE B 1 122 ? 25.156 14.172 16.109 1 89.25 122 ILE B N 1
ATOM 3254 C CA . ILE B 1 122 ? 25.922 13 16.516 1 89.25 122 ILE B CA 1
ATOM 3255 C C . ILE B 1 122 ? 25.047 11.75 16.422 1 89.25 122 ILE B C 1
ATOM 3257 O O . ILE B 1 122 ? 25.453 10.742 15.836 1 89.25 122 ILE B O 1
ATOM 3261 N N . PHE B 1 123 ? 23.938 11.805 16.984 1 86 123 PHE B N 1
ATOM 3262 C CA . PHE B 1 123 ? 23.047 10.648 17 1 86 123 PHE B CA 1
ATOM 3263 C C . PHE B 1 123 ? 22.609 10.281 15.578 1 86 123 PHE B C 1
ATOM 3265 O O . PHE B 1 123 ? 22.672 9.109 15.195 1 86 123 PHE B O 1
ATOM 3272 N N . ASP B 1 124 ? 22.188 11.203 14.836 1 85.19 124 ASP B N 1
ATOM 3273 C CA . ASP B 1 124 ? 21.766 10.961 13.461 1 85.19 124 ASP B CA 1
ATOM 3274 C C . ASP B 1 124 ? 22.938 10.5 12.602 1 85.19 124 ASP B C 1
ATOM 3276 O O . ASP B 1 124 ? 22.766 9.688 11.688 1 85.19 124 ASP B O 1
ATOM 3280 N N . GLY B 1 125 ? 24.016 11.109 12.961 1 88.62 125 GLY B N 1
ATOM 3281 C CA . GLY B 1 125 ? 25.234 10.695 12.258 1 88.62 125 GLY B CA 1
ATOM 3282 C C . GLY B 1 125 ? 25.578 9.234 12.469 1 88.62 125 GLY B C 1
ATOM 3283 O O . GLY B 1 125 ? 25.906 8.523 11.523 1 88.62 125 GLY B O 1
ATOM 3284 N N . ILE B 1 126 ? 25.453 8.867 13.672 1 88 126 ILE B N 1
ATOM 3285 C CA . ILE B 1 126 ? 25.719 7.473 14.008 1 88 126 ILE B CA 1
ATOM 3286 C C . ILE B 1 126 ? 24.719 6.57 13.297 1 88 126 ILE B C 1
ATOM 3288 O O . ILE B 1 126 ? 25.094 5.551 12.711 1 88 126 ILE B O 1
ATOM 3292 N N . SER B 1 127 ? 23.547 6.918 13.391 1 86.75 127 SER B N 1
ATOM 3293 C CA . SER B 1 127 ? 22.5 6.148 12.727 1 86.75 127 SER B CA 1
ATOM 3294 C C . SER B 1 127 ? 22.734 6.078 11.219 1 86.75 127 SER B C 1
ATOM 3296 O O . SER B 1 127 ? 22.578 5.016 10.609 1 86.75 127 SER B O 1
ATOM 3298 N N . PHE B 1 128 ? 23.094 7.145 10.656 1 89.19 128 PHE B N 1
ATOM 3299 C CA . PHE B 1 128 ? 23.344 7.223 9.219 1 89.19 128 PHE B CA 1
ATOM 3300 C C . PHE B 1 128 ? 24.484 6.305 8.812 1 89.19 128 PHE B C 1
ATOM 3302 O O . PHE B 1 128 ? 24.391 5.582 7.82 1 89.19 128 PHE B O 1
ATOM 3309 N N . VAL B 1 129 ? 25.5 6.367 9.578 1 89.88 129 VAL B N 1
ATOM 3310 C CA . VAL B 1 129 ? 26.688 5.562 9.273 1 89.88 129 VAL B CA 1
ATOM 3311 C C . VAL B 1 129 ? 26.328 4.082 9.359 1 89.88 129 VAL B C 1
ATOM 3313 O O . VAL B 1 129 ? 26.766 3.283 8.523 1 89.88 129 VAL B O 1
ATOM 3316 N N . THR B 1 130 ? 25.609 3.754 10.352 1 86.56 130 THR B N 1
ATOM 3317 C CA . THR B 1 130 ? 25.219 2.361 10.523 1 86.56 130 THR B CA 1
ATOM 3318 C C . THR B 1 130 ? 24.344 1.899 9.359 1 86.56 130 THR B C 1
ATOM 3320 O O . THR B 1 130 ? 24.531 0.799 8.836 1 86.56 130 THR B O 1
ATOM 3323 N N . ALA B 1 131 ? 23.438 2.701 8.969 1 84.69 131 ALA B N 1
ATOM 3324 C CA . ALA B 1 131 ? 22.562 2.373 7.848 1 84.69 131 ALA B CA 1
ATOM 3325 C C . ALA B 1 131 ? 23.344 2.287 6.543 1 84.69 131 ALA B C 1
ATOM 3327 O O . ALA B 1 131 ? 23.109 1.398 5.723 1 84.69 131 ALA B O 1
ATOM 3328 N N . MET B 1 132 ? 24.25 3.139 6.375 1 87.31 132 MET B N 1
ATOM 3329 C CA . MET B 1 132 ? 25.078 3.174 5.168 1 87.31 132 MET B CA 1
ATOM 3330 C C . MET B 1 132 ? 25.953 1.927 5.07 1 87.31 132 MET B C 1
ATOM 3332 O O . MET B 1 132 ? 26.125 1.368 3.984 1 87.31 132 MET B O 1
ATOM 3336 N N . LYS B 1 133 ? 26.422 1.546 6.145 1 87.88 133 LYS B N 1
ATOM 3337 C CA . LYS B 1 133 ? 27.234 0.343 6.184 1 87.88 133 LYS B CA 1
ATOM 3338 C C . LYS B 1 133 ? 26.438 -0.885 5.75 1 87.88 133 LYS B C 1
ATOM 3340 O O . LYS B 1 133 ? 26.922 -1.7 4.961 1 87.88 133 LYS B O 1
ATOM 3345 N N . GLU B 1 134 ? 25.297 -0.922 6.281 1 82.38 134 GLU B N 1
ATOM 3346 C CA . GLU B 1 134 ? 24.438 -2.053 5.938 1 82.38 134 GLU B CA 1
ATOM 3347 C C . GLU B 1 134 ? 24.031 -2.006 4.465 1 82.38 134 GLU B C 1
ATOM 3349 O O . GLU B 1 134 ? 24.016 -3.035 3.789 1 82.38 134 GLU B O 1
ATOM 3354 N N . PHE B 1 135 ? 23.766 -0.908 4.008 1 83.25 135 PHE B N 1
ATOM 3355 C CA . PHE B 1 135 ? 23.375 -0.746 2.613 1 83.25 135 PHE B CA 1
ATOM 3356 C C . PHE B 1 135 ? 24.531 -1.085 1.678 1 83.25 135 PHE B C 1
ATOM 3358 O O . PHE B 1 135 ? 24.328 -1.736 0.65 1 83.25 135 PHE B O 1
ATOM 3365 N N . ASN B 1 136 ? 25.656 -0.641 2.07 1 84.69 136 ASN B N 1
ATOM 3366 C CA . ASN B 1 136 ? 26.844 -0.923 1.264 1 84.69 136 ASN B CA 1
ATOM 3367 C C . ASN B 1 136 ? 27.156 -2.416 1.242 1 84.69 136 ASN B C 1
ATOM 3369 O O . ASN B 1 136 ? 27.641 -2.938 0.234 1 84.69 136 ASN B O 1
ATOM 3373 N N . ARG B 1 137 ? 26.906 -2.994 2.275 1 80.5 137 ARG B N 1
ATOM 3374 C CA . ARG B 1 137 ? 27.094 -4.441 2.336 1 80.5 137 ARG B CA 1
ATOM 3375 C C . ARG B 1 137 ? 26.156 -5.152 1.358 1 80.5 137 ARG B C 1
ATOM 3377 O O . ARG B 1 137 ? 26.562 -6.105 0.692 1 80.5 137 ARG B O 1
ATOM 3384 N N . GLN B 1 138 ? 25.031 -4.637 1.258 1 76.81 138 GLN B N 1
ATOM 3385 C CA . GLN B 1 138 ? 24.031 -5.246 0.404 1 76.81 138 GLN B CA 1
ATOM 3386 C C . GLN B 1 138 ? 24.266 -4.918 -1.065 1 76.81 138 GLN B C 1
ATOM 3388 O O . GLN B 1 138 ? 24.062 -5.762 -1.939 1 76.81 138 GLN B O 1
ATOM 3393 N N . ARG B 1 139 ? 24.719 -3.721 -1.335 1 77.5 139 ARG B N 1
ATOM 3394 C CA . ARG B 1 139 ? 24.844 -3.252 -2.713 1 77.5 139 ARG B CA 1
ATOM 3395 C C . ARG B 1 139 ? 26.094 -3.799 -3.373 1 77.5 139 ARG B C 1
ATOM 3397 O O . ARG B 1 139 ? 26.156 -3.941 -4.598 1 77.5 139 ARG B O 1
ATOM 3404 N N . GLY B 1 140 ? 27.078 -4.027 -2.666 1 75 140 GLY B N 1
ATOM 3405 C CA . GLY B 1 140 ? 28.312 -4.488 -3.256 1 75 140 GLY B CA 1
ATOM 3406 C C . GLY B 1 140 ? 28.922 -3.492 -4.23 1 75 140 GLY B C 1
ATOM 3407 O O . GLY B 1 140 ? 29.172 -2.338 -3.873 1 75 140 GLY B O 1
ATOM 3408 N N . LYS B 1 141 ? 28.984 -3.857 -5.527 1 78.62 141 LYS B N 1
ATOM 3409 C CA . LYS B 1 141 ? 29.625 -3.023 -6.539 1 78.62 141 LYS B CA 1
ATOM 3410 C C . LYS B 1 141 ? 28.594 -2.227 -7.332 1 78.62 141 LYS B C 1
ATOM 3412 O O . LYS B 1 141 ? 28.953 -1.415 -8.188 1 78.62 141 LYS B O 1
ATOM 3417 N N . THR B 1 142 ? 27.438 -2.379 -7.031 1 80.12 142 THR B N 1
ATOM 3418 C CA . THR B 1 142 ? 26.359 -1.705 -7.766 1 80.12 142 THR B CA 1
ATOM 3419 C C . THR B 1 142 ? 26.312 -0.224 -7.402 1 80.12 142 THR B C 1
ATOM 3421 O O . THR B 1 142 ? 26.438 0.138 -6.23 1 80.12 142 THR B O 1
ATOM 3424 N N . PRO B 1 143 ? 26.25 0.569 -8.375 1 84.56 143 PRO B N 1
ATOM 3425 C CA . PRO B 1 143 ? 26.109 1.998 -8.078 1 84.56 143 PRO B CA 1
ATOM 3426 C C . PRO B 1 143 ? 24.953 2.303 -7.145 1 84.56 143 PRO B C 1
ATOM 3428 O O . PRO B 1 143 ? 23.922 1.611 -7.18 1 84.56 143 PRO B O 1
ATOM 3431 N N . PHE B 1 144 ? 25.094 3.385 -6.398 1 83 144 PHE B N 1
ATOM 3432 C CA . PHE B 1 144 ? 24.188 3.713 -5.301 1 83 144 PHE B CA 1
ATOM 3433 C C . PHE B 1 144 ? 22.75 3.793 -5.785 1 83 144 PHE B C 1
ATOM 3435 O O . PHE B 1 144 ? 21.875 3.074 -5.289 1 83 144 PHE B O 1
ATOM 3442 N N . TRP B 1 145 ? 22.484 4.551 -6.824 1 83.56 145 TRP B N 1
ATOM 3443 C CA . TRP B 1 145 ? 21.125 4.777 -7.289 1 83.56 145 TRP B CA 1
ATOM 3444 C C . TRP B 1 145 ? 20.547 3.514 -7.914 1 83.56 145 TRP B C 1
ATOM 3446 O O . TRP B 1 145 ? 19.344 3.246 -7.789 1 83.56 145 TRP B O 1
ATOM 3456 N N . GLN B 1 146 ? 21.391 2.859 -8.531 1 81.06 146 GLN B N 1
ATOM 3457 C CA . GLN B 1 146 ? 20.953 1.585 -9.094 1 81.06 146 GLN B CA 1
ATOM 3458 C C . GLN B 1 146 ? 20.641 0.578 -7.988 1 81.06 146 GLN B C 1
ATOM 3460 O O . GLN B 1 146 ? 19.688 -0.191 -8.094 1 81.06 146 GLN B O 1
ATOM 3465 N N . ALA B 1 147 ? 21.438 0.699 -6.926 1 80.56 147 ALA B N 1
ATOM 3466 C CA . ALA B 1 147 ? 21.234 -0.201 -5.793 1 80.56 147 ALA B CA 1
ATOM 3467 C C . ALA B 1 147 ? 19.922 0.102 -5.082 1 80.56 147 ALA B C 1
ATOM 3469 O O . ALA B 1 147 ? 19.219 -0.813 -4.648 1 80.56 147 ALA B O 1
ATOM 3470 N N . VAL B 1 148 ? 19.656 1.338 -5.016 1 82.25 148 VAL B N 1
ATOM 3471 C CA . VAL B 1 148 ? 18.406 1.752 -4.383 1 82.25 148 VAL B CA 1
ATOM 3472 C C . VAL B 1 148 ? 17.219 1.229 -5.188 1 82.25 148 VAL B C 1
ATOM 3474 O O . VAL B 1 148 ? 16.281 0.659 -4.625 1 82.25 148 VAL B O 1
ATOM 3477 N N . LYS B 1 149 ? 17.344 1.341 -6.477 1 79.94 149 LYS B N 1
ATOM 3478 C CA . LYS B 1 149 ? 16.266 0.924 -7.371 1 79.94 149 LYS B CA 1
ATOM 3479 C C . LYS B 1 149 ? 16.125 -0.595 -7.379 1 79.94 149 LYS B C 1
ATOM 3481 O O . LYS B 1 149 ? 15.016 -1.115 -7.492 1 79.94 149 LYS B O 1
ATOM 3486 N N . GLU B 1 150 ? 17.219 -1.213 -7.199 1 79.19 150 GLU B N 1
ATOM 3487 C CA . GLU B 1 150 ? 17.203 -2.668 -7.32 1 79.19 150 GLU B CA 1
ATOM 3488 C C . GLU B 1 150 ? 17 -3.334 -5.961 1 79.19 150 GLU B C 1
ATOM 3490 O O . GLU B 1 150 ? 16.688 -4.523 -5.887 1 79.19 150 GLU B O 1
ATOM 3495 N N . SER B 1 151 ? 17.094 -2.512 -4.984 1 80 151 SER B N 1
ATOM 3496 C CA . SER B 1 151 ? 16.953 -3.082 -3.65 1 80 151 SER B CA 1
ATOM 3497 C C . SER B 1 151 ? 15.523 -3.555 -3.404 1 80 151 SER B C 1
ATOM 3499 O O . SER B 1 151 ? 14.57 -2.873 -3.773 1 80 151 SER B O 1
ATOM 3501 N N . LYS B 1 152 ? 15.43 -4.68 -2.842 1 83.19 152 LYS B N 1
ATOM 3502 C CA . LYS B 1 152 ? 14.109 -5.23 -2.547 1 83.19 152 LYS B CA 1
ATOM 3503 C C . LYS B 1 152 ? 13.805 -5.152 -1.054 1 83.19 152 LYS B C 1
ATOM 3505 O O . LYS B 1 152 ? 12.758 -5.625 -0.605 1 83.19 152 LYS B O 1
ATOM 3510 N N . ASP B 1 153 ? 14.742 -4.531 -0.286 1 83.44 153 ASP B N 1
ATOM 3511 C CA . ASP B 1 153 ? 14.516 -4.293 1.137 1 83.44 153 ASP B CA 1
ATOM 3512 C C . ASP B 1 153 ? 14.281 -2.809 1.413 1 83.44 153 ASP B C 1
ATOM 3514 O O . ASP B 1 153 ? 15.234 -2.045 1.576 1 83.44 153 ASP B O 1
ATOM 3518 N N . PRO B 1 154 ? 13.102 -2.486 1.583 1 84.75 154 PRO B N 1
ATOM 3519 C CA . PRO B 1 154 ? 12.789 -1.065 1.747 1 84.75 154 PRO B CA 1
ATOM 3520 C C . PRO B 1 154 ? 13.18 -0.529 3.121 1 84.75 154 PRO B C 1
ATOM 3522 O O . PRO B 1 154 ? 13.391 0.676 3.281 1 84.75 154 PRO B O 1
ATOM 3525 N N . THR B 1 155 ? 13.328 -1.34 4.09 1 83.81 155 THR B N 1
ATOM 3526 C CA . THR B 1 155 ? 13.602 -0.88 5.449 1 83.81 155 THR B CA 1
ATOM 3527 C C . THR B 1 155 ? 14.969 -0.2 5.523 1 83.81 155 THR B C 1
ATOM 3529 O O . THR B 1 155 ? 15.102 0.856 6.145 1 83.81 155 THR B O 1
ATOM 3532 N N . THR B 1 156 ? 15.883 -0.772 4.828 1 80.94 156 THR B N 1
ATOM 3533 C CA . THR B 1 156 ? 17.25 -0.247 4.879 1 80.94 156 THR B CA 1
ATOM 3534 C C . THR B 1 156 ? 17.328 1.095 4.156 1 80.94 156 THR B C 1
ATOM 3536 O O . THR B 1 156 ? 17.922 2.045 4.672 1 80.94 156 THR B O 1
ATOM 3539 N N . PHE B 1 157 ? 16.703 1.162 3.098 1 85.69 157 PHE B N 1
ATOM 3540 C CA . PHE B 1 157 ? 16.875 2.402 2.348 1 85.69 157 PHE B CA 1
ATOM 3541 C C . PHE B 1 157 ? 15.984 3.504 2.928 1 85.69 157 PHE B C 1
ATOM 3543 O O . PHE B 1 157 ? 16.344 4.684 2.867 1 85.69 157 PHE B O 1
ATOM 3550 N N . VAL B 1 158 ? 14.906 3.16 3.496 1 87.06 158 VAL B N 1
ATOM 3551 C CA . VAL B 1 158 ? 14.055 4.156 4.137 1 87.06 158 VAL B CA 1
ATOM 3552 C C . VAL B 1 158 ? 14.797 4.801 5.301 1 87.06 158 VAL B C 1
ATOM 3554 O O . VAL B 1 158 ? 14.844 6.027 5.414 1 87.06 158 VAL B O 1
ATOM 3557 N N . VAL B 1 159 ? 15.398 3.938 6.09 1 85.44 159 VAL B N 1
ATOM 3558 C CA . VAL B 1 159 ? 16.141 4.438 7.238 1 85.44 159 VAL B CA 1
ATOM 3559 C C . VAL B 1 159 ? 17.344 5.266 6.762 1 85.44 159 VAL B C 1
ATOM 3561 O O . VAL B 1 159 ? 17.625 6.328 7.316 1 85.44 159 VAL B O 1
ATOM 3564 N N . LEU B 1 160 ? 17.969 4.793 5.812 1 87.44 160 LEU B N 1
ATOM 3565 C CA . LEU B 1 160 ? 19.141 5.473 5.27 1 87.44 160 LEU B CA 1
ATOM 3566 C C . LEU B 1 160 ? 18.781 6.863 4.766 1 87.44 160 LEU B C 1
ATOM 3568 O O . LEU B 1 160 ? 19.453 7.84 5.086 1 87.44 160 LEU B O 1
ATOM 3572 N N . PHE B 1 161 ? 17.766 6.973 4.02 1 89.06 161 PHE B N 1
ATOM 3573 C CA . PHE B 1 161 ? 17.359 8.242 3.434 1 89.06 161 PHE B CA 1
ATOM 3574 C C . PHE B 1 161 ? 16.812 9.188 4.504 1 89.06 161 PHE B C 1
ATOM 3576 O O . PHE B 1 161 ? 17.031 10.398 4.438 1 89.06 161 PHE B O 1
ATOM 3583 N N . GLU B 1 162 ? 16.125 8.633 5.418 1 85.69 162 GLU B N 1
ATOM 3584 C CA . GLU B 1 162 ? 15.648 9.445 6.535 1 85.69 162 GLU B CA 1
ATOM 3585 C C . GLU B 1 162 ? 16.812 10.023 7.332 1 85.69 162 GLU B C 1
ATOM 3587 O O . GLU B 1 162 ? 16.828 11.219 7.641 1 85.69 162 GLU B O 1
ATOM 3592 N N . ASP B 1 163 ? 17.734 9.156 7.602 1 86.38 163 ASP B N 1
ATOM 3593 C CA . ASP B 1 163 ? 18.891 9.602 8.367 1 86.38 163 ASP B CA 1
ATOM 3594 C C . ASP B 1 163 ? 19.719 10.617 7.574 1 86.38 163 ASP B C 1
ATOM 3596 O O . ASP B 1 163 ? 20.25 11.57 8.148 1 86.38 163 ASP B O 1
ATOM 3600 N N . ALA B 1 164 ? 19.797 10.406 6.371 1 89.44 164 ALA B N 1
ATOM 3601 C CA . ALA B 1 164 ? 20.516 11.359 5.52 1 89.44 164 ALA B CA 1
ATOM 3602 C C . ALA B 1 164 ? 19.812 12.711 5.508 1 89.44 164 ALA B C 1
ATOM 3604 O O . ALA B 1 164 ? 20.469 13.758 5.605 1 89.44 164 ALA B O 1
ATOM 3605 N N . ALA B 1 165 ? 18.578 12.641 5.328 1 87.06 165 ALA B N 1
ATOM 3606 C CA . ALA B 1 165 ? 17.781 13.867 5.344 1 87.06 165 ALA B CA 1
ATOM 3607 C C . ALA B 1 165 ? 17.922 14.594 6.676 1 87.06 165 ALA B C 1
ATOM 3609 O O . ALA B 1 165 ? 18 15.828 6.715 1 87.06 165 ALA B O 1
ATOM 3610 N N . ASP B 1 166 ? 17.938 13.812 7.684 1 84.19 166 ASP B N 1
ATOM 3611 C CA . ASP B 1 166 ? 18.078 14.398 9.016 1 84.19 166 ASP B CA 1
ATOM 3612 C C . ASP B 1 166 ? 19.422 15.086 9.172 1 84.19 166 ASP B C 1
ATOM 3614 O O . ASP B 1 166 ? 19.5 16.219 9.672 1 84.19 166 ASP B O 1
ATOM 3618 N N . VAL B 1 167 ? 20.438 14.484 8.797 1 85.94 167 VAL B N 1
ATOM 3619 C CA . VAL B 1 167 ? 21.781 15.039 8.938 1 85.94 167 VAL B CA 1
ATOM 3620 C C . VAL B 1 167 ? 21.922 16.297 8.078 1 85.94 167 VAL B C 1
ATOM 3622 O O . VAL B 1 167 ? 22.375 17.328 8.555 1 85.94 167 VAL B O 1
ATOM 3625 N N . ILE B 1 168 ? 21.469 16.25 6.855 1 88.62 168 ILE B N 1
ATOM 3626 C CA . ILE B 1 168 ? 21.516 17.406 5.965 1 88.62 168 ILE B CA 1
ATOM 3627 C C . ILE B 1 168 ? 20.625 18.516 6.512 1 88.62 168 ILE B C 1
ATOM 3629 O O . ILE B 1 168 ? 21 19.703 6.469 1 88.62 168 ILE B O 1
ATOM 3633 N N . GLY B 1 169 ? 19.516 18.125 6.957 1 82.75 169 GLY B N 1
ATOM 3634 C CA . GLY B 1 169 ? 18.625 19.094 7.562 1 82.75 169 GLY B CA 1
ATOM 3635 C C . GLY B 1 169 ? 19.234 19.828 8.734 1 82.75 169 GLY B C 1
ATOM 3636 O O . GLY B 1 169 ? 19.062 21.047 8.867 1 82.75 169 GLY B O 1
ATOM 3637 N N . ILE B 1 170 ? 19.906 19.109 9.586 1 81.31 170 ILE B N 1
ATOM 3638 C CA . ILE B 1 170 ? 20.578 19.703 10.734 1 81.31 170 ILE B CA 1
ATOM 3639 C C . ILE B 1 170 ? 21.625 20.703 10.266 1 81.31 170 ILE B C 1
ATOM 3641 O O . ILE B 1 170 ? 21.781 21.766 10.844 1 81.31 170 ILE B O 1
ATOM 3645 N N . LEU B 1 171 ? 22.312 20.344 9.281 1 85.69 171 LEU B N 1
ATOM 3646 C CA . LEU B 1 171 ? 23.344 21.219 8.734 1 85.69 171 LEU B CA 1
ATOM 3647 C C . LEU B 1 171 ? 22.719 22.5 8.172 1 85.69 171 LEU B C 1
ATOM 3649 O O . LEU B 1 171 ? 23.266 23.594 8.359 1 85.69 171 LEU B O 1
ATOM 3653 N N . ILE B 1 172 ? 21.672 22.344 7.496 1 85.12 172 ILE B N 1
ATOM 3654 C CA . ILE B 1 172 ? 20.969 23.484 6.949 1 85.12 172 ILE B CA 1
ATOM 3655 C C . ILE B 1 172 ? 20.469 24.375 8.086 1 85.12 172 ILE B C 1
ATOM 3657 O O . ILE B 1 172 ? 20.625 25.609 8.031 1 85.12 172 ILE B O 1
ATOM 3661 N N . ALA B 1 173 ? 19.859 23.734 9.062 1 77.12 173 ALA B N 1
ATOM 3662 C CA . ALA B 1 173 ? 19.375 24.484 10.211 1 77.12 173 ALA B CA 1
ATOM 3663 C C . ALA B 1 173 ? 20.5 25.234 10.914 1 77.12 173 ALA B C 1
ATOM 3665 O O . ALA B 1 173 ? 20.359 26.406 11.258 1 77.12 173 ALA B O 1
ATOM 3666 N N . PHE B 1 174 ? 21.578 24.578 11.133 1 79.88 174 PHE B N 1
ATOM 3667 C CA . PHE B 1 174 ? 22.734 25.172 11.781 1 79.88 174 PHE B CA 1
ATOM 3668 C C . PHE B 1 174 ? 23.25 26.359 10.992 1 79.88 174 PHE B C 1
ATOM 3670 O O . PHE B 1 174 ? 23.5 27.422 11.555 1 79.88 174 PHE B O 1
ATOM 3677 N N . THR B 1 175 ? 23.344 26.172 9.758 1 83.75 175 THR B N 1
ATOM 3678 C CA . THR B 1 175 ? 23.844 27.234 8.891 1 83.75 175 THR B CA 1
ATOM 3679 C C . THR B 1 175 ? 22.875 28.422 8.867 1 83.75 175 THR B C 1
ATOM 3681 O O . THR B 1 175 ? 23.297 29.578 8.883 1 83.75 175 THR B O 1
ATOM 3684 N N . GLY B 1 176 ? 21.641 28.109 8.758 1 79.12 176 GLY B N 1
ATOM 3685 C CA . GLY B 1 176 ? 20.625 29.156 8.781 1 79.12 176 GLY B CA 1
ATOM 3686 C C . GLY B 1 176 ? 20.656 29.984 10.062 1 79.12 176 GLY B C 1
ATOM 3687 O O . GLY B 1 176 ? 20.625 31.203 10.023 1 79.12 176 GLY B O 1
ATOM 3688 N N . ILE B 1 177 ? 20.703 29.312 11.203 1 75.19 177 ILE B N 1
ATOM 3689 C CA . ILE B 1 177 ? 20.75 29.984 12.5 1 75.19 177 ILE B CA 1
ATOM 3690 C C . ILE B 1 177 ? 22.031 30.812 12.617 1 75.19 177 ILE B C 1
ATOM 3692 O O . ILE B 1 177 ? 22 31.953 13.062 1 75.19 177 ILE B O 1
ATOM 3696 N N . PHE B 1 178 ? 23.078 30.156 12.227 1 79.62 178 PHE B N 1
ATOM 3697 C CA . PHE B 1 178 ? 24.375 30.812 12.32 1 79.62 178 PHE B CA 1
ATOM 3698 C C . PHE B 1 178 ? 24.422 32.062 11.484 1 79.62 178 PHE B C 1
ATOM 3700 O O . PHE B 1 178 ? 24.828 33.125 11.961 1 79.62 178 PHE B O 1
ATOM 3707 N N . ILE B 1 179 ? 23.969 31.969 10.305 1 82.19 179 ILE B N 1
ATOM 3708 C CA . ILE B 1 179 ? 23.969 33.125 9.398 1 82.19 179 ILE B CA 1
ATOM 3709 C C . ILE B 1 179 ? 22.953 34.156 9.875 1 82.19 179 ILE B C 1
ATOM 3711 O O . ILE B 1 179 ? 23.203 35.375 9.781 1 82.19 179 ILE B O 1
ATOM 3715 N N . GLY B 1 180 ? 21.844 33.688 10.266 1 76.25 180 GLY B N 1
ATOM 3716 C CA . GLY B 1 180 ? 20.828 34.562 10.805 1 76.25 180 GLY B CA 1
ATOM 3717 C C . GLY B 1 180 ? 21.312 35.375 11.977 1 76.25 180 GLY B C 1
ATOM 3718 O O . GLY B 1 180 ? 21.016 36.594 12.086 1 76.25 180 GLY B O 1
ATOM 3719 N N . GLN B 1 181 ? 22.078 34.75 12.867 1 76.69 181 GLN B N 1
ATOM 3720 C CA . GLN B 1 181 ? 22.625 35.438 14.016 1 76.69 181 GLN B CA 1
ATOM 3721 C C . GLN B 1 181 ? 23.703 36.438 13.586 1 76.69 181 GLN B C 1
ATOM 3723 O O . GLN B 1 181 ? 23.797 37.531 14.133 1 76.69 181 GLN B O 1
ATOM 3728 N N . LEU B 1 182 ? 24.438 35.969 12.664 1 79.44 182 LEU B N 1
ATOM 3729 C CA . LEU B 1 182 ? 25.531 36.812 12.203 1 79.44 182 LEU B CA 1
ATOM 3730 C C . LEU B 1 182 ? 25 38.031 11.492 1 79.44 182 LEU B C 1
ATOM 3732 O O . LEU B 1 182 ? 25.547 39.125 11.672 1 79.44 182 LEU B O 1
ATOM 3736 N N . LEU B 1 183 ? 23.922 37.812 10.805 1 81.19 183 LEU B N 1
ATOM 3737 C CA . LEU B 1 183 ? 23.391 38.906 10 1 81.19 183 LEU B CA 1
ATOM 3738 C C . LEU B 1 183 ? 22.203 39.562 10.688 1 81.19 183 LEU B C 1
ATOM 3740 O O . LEU B 1 183 ? 21.641 40.531 10.164 1 81.19 183 LEU B O 1
ATOM 3744 N N . HIS B 1 184 ? 21.797 39.156 11.867 1 73.81 184 HIS B N 1
ATOM 3745 C CA . HIS B 1 184 ? 20.656 39.656 12.625 1 73.81 184 HIS B CA 1
ATOM 3746 C C . HIS B 1 184 ? 19.375 39.625 11.781 1 73.81 184 HIS B C 1
ATOM 3748 O O . HIS B 1 184 ? 18.625 40.625 11.766 1 73.81 184 HIS B O 1
ATOM 3754 N N . ASN B 1 185 ? 19.344 38.75 10.93 1 74.44 185 ASN B N 1
ATOM 3755 C CA . ASN B 1 185 ? 18.203 38.594 10.031 1 74.44 185 ASN B CA 1
ATOM 3756 C C . ASN B 1 185 ? 17.422 37.312 10.32 1 74.44 185 ASN B C 1
ATOM 3758 O O . ASN B 1 185 ? 17.922 36.219 10.109 1 74.44 185 ASN B O 1
ATOM 3762 N N . PRO B 1 186 ? 16.219 37.5 10.875 1 70.94 186 PRO B N 1
ATOM 3763 C CA . PRO B 1 186 ? 15.422 36.344 11.281 1 70.94 186 PRO B CA 1
ATOM 3764 C C . PRO B 1 186 ? 14.859 35.562 10.094 1 70.94 186 PRO B C 1
ATOM 3766 O O . PRO B 1 186 ? 14.398 34.438 10.258 1 70.94 186 PRO B O 1
ATOM 3769 N N . TYR B 1 187 ? 15.07 36.125 8.969 1 74.69 187 TYR B N 1
ATOM 3770 C CA . TYR B 1 187 ? 14.477 35.5 7.793 1 74.69 187 TYR B CA 1
ATOM 3771 C C . TYR B 1 187 ? 15.242 34.25 7.402 1 74.69 187 TYR B C 1
ATOM 3773 O O . TYR B 1 187 ? 14.688 33.344 6.754 1 74.69 187 TYR B O 1
ATOM 3781 N N . PHE B 1 188 ? 16.453 34.219 7.883 1 75.25 188 PHE B N 1
ATOM 3782 C CA . PHE B 1 188 ? 17.281 33.062 7.504 1 75.25 188 PHE B CA 1
ATOM 3783 C C . PHE B 1 188 ? 16.766 31.797 8.164 1 75.25 188 PHE B C 1
ATOM 3785 O O . PHE B 1 188 ? 16.859 30.719 7.59 1 75.25 188 PHE B O 1
ATOM 3792 N N . ASP B 1 189 ? 16.125 31.938 9.266 1 73.12 189 ASP B N 1
ATOM 3793 C CA . ASP B 1 189 ? 15.531 30.797 9.938 1 73.12 189 ASP B CA 1
ATOM 3794 C C . ASP B 1 189 ? 14.336 30.25 9.156 1 73.12 189 ASP B C 1
ATOM 3796 O O . ASP B 1 189 ? 14.18 29.031 9.008 1 73.12 189 ASP B O 1
ATOM 3800 N N . GLY B 1 190 ? 13.633 31.172 8.672 1 73.19 190 GLY B N 1
ATOM 3801 C CA . GLY B 1 190 ? 12.492 30.781 7.852 1 73.19 190 GLY B CA 1
ATOM 3802 C C . GLY B 1 190 ? 12.898 30.109 6.551 1 73.19 190 GLY B C 1
ATOM 3803 O O . GLY B 1 190 ? 12.305 29.109 6.16 1 73.19 190 GLY B O 1
ATOM 3804 N N . ILE B 1 191 ? 13.922 30.625 5.988 1 79.5 191 ILE B N 1
ATOM 3805 C CA . ILE B 1 191 ? 14.422 30.047 4.742 1 79.5 191 ILE B CA 1
ATOM 3806 C C . ILE B 1 191 ? 14.969 28.656 4.996 1 79.5 191 ILE B C 1
ATOM 3808 O O . ILE B 1 191 ? 14.742 27.734 4.203 1 79.5 191 ILE B O 1
ATOM 3812 N N . ALA B 1 192 ? 15.672 28.547 6.055 1 79.56 192 ALA B N 1
ATOM 3813 C CA . ALA B 1 192 ? 16.203 27.25 6.418 1 79.56 192 ALA B CA 1
ATOM 3814 C C . ALA B 1 192 ? 15.086 26.219 6.605 1 79.56 192 ALA B C 1
ATOM 3816 O O . ALA B 1 192 ? 15.195 25.078 6.152 1 79.56 192 ALA B O 1
ATOM 3817 N N . SER B 1 193 ? 14.062 26.625 7.156 1 77.75 193 SER B N 1
ATOM 3818 C CA . SER B 1 193 ? 12.93 25.734 7.387 1 77.75 193 SER B CA 1
ATOM 3819 C C . SER B 1 193 ? 12.281 25.312 6.07 1 77.75 193 SER B C 1
ATOM 3821 O O . SER B 1 193 ? 11.898 24.156 5.902 1 77.75 193 SER B O 1
ATOM 3823 N N . ILE B 1 194 ? 12.219 26.219 5.203 1 80.69 194 ILE B N 1
ATOM 3824 C CA . ILE B 1 194 ? 11.641 25.922 3.895 1 80.69 194 ILE B CA 1
ATOM 3825 C C . ILE B 1 194 ? 12.547 24.953 3.143 1 80.69 194 ILE B C 1
ATOM 3827 O O . ILE B 1 194 ? 12.07 24 2.512 1 80.69 194 ILE B O 1
ATOM 3831 N N . LEU B 1 195 ? 13.805 25.203 3.254 1 84.75 195 LEU B N 1
ATOM 3832 C CA . LEU B 1 195 ? 14.766 24.328 2.594 1 84.75 195 LEU B CA 1
ATOM 3833 C C . LEU B 1 195 ? 14.695 22.922 3.17 1 84.75 195 LEU B C 1
ATOM 3835 O O . LEU B 1 195 ? 14.797 21.938 2.432 1 84.75 195 LEU B O 1
ATOM 3839 N N . ILE B 1 196 ? 14.562 22.812 4.434 1 81.69 196 ILE B N 1
ATOM 3840 C CA . ILE B 1 196 ? 14.438 21.516 5.094 1 81.69 196 ILE B CA 1
ATOM 3841 C C . ILE B 1 196 ? 13.148 20.828 4.633 1 81.69 196 ILE B C 1
ATOM 3843 O O . ILE B 1 196 ? 13.148 19.625 4.344 1 81.69 196 ILE B O 1
ATOM 3847 N N . GLY B 1 197 ? 12.133 21.594 4.578 1 82.31 197 GLY B N 1
ATOM 3848 C CA . GLY B 1 197 ? 10.875 21.047 4.09 1 82.31 197 GLY B CA 1
ATOM 3849 C C . GLY B 1 197 ? 10.977 20.5 2.678 1 82.31 197 GLY B C 1
ATOM 3850 O O . GLY B 1 197 ? 10.453 19.422 2.385 1 82.31 197 GLY B O 1
ATOM 3851 N N . LEU B 1 198 ? 11.625 21.234 1.863 1 86 198 LEU B N 1
ATOM 3852 C CA . LEU B 1 198 ? 11.812 20.797 0.483 1 86 198 LEU B CA 1
ATOM 3853 C C . LEU B 1 198 ? 12.656 19.531 0.422 1 86 198 LEU B C 1
ATOM 3855 O O . LEU B 1 198 ? 12.391 18.641 -0.387 1 86 198 LEU B O 1
ATOM 3859 N N . LEU B 1 199 ? 13.68 19.5 1.25 1 87.56 199 LEU B N 1
ATOM 3860 C CA . LEU B 1 199 ? 14.531 18.328 1.331 1 87.56 199 LEU B CA 1
ATOM 3861 C C . LEU B 1 199 ? 13.727 17.094 1.758 1 87.56 199 LEU B C 1
ATOM 3863 O O . LEU B 1 199 ? 13.805 16.047 1.12 1 87.56 199 LEU B O 1
ATOM 3867 N N . LEU B 1 200 ? 12.969 17.25 2.773 1 85 200 LEU B N 1
ATOM 3868 C CA . LEU B 1 200 ? 12.18 16.141 3.297 1 85 200 LEU B CA 1
ATOM 3869 C C . LEU B 1 200 ? 11.133 15.703 2.281 1 85 200 LEU B C 1
ATOM 3871 O O . LEU B 1 200 ? 10.891 14.5 2.125 1 85 200 LEU B O 1
ATOM 3875 N N . THR B 1 201 ? 10.617 16.641 1.619 1 86.88 201 THR B N 1
ATOM 3876 C CA . THR B 1 201 ? 9.625 16.328 0.596 1 86.88 201 THR B CA 1
ATOM 3877 C C . THR B 1 201 ? 10.266 15.539 -0.548 1 86.88 201 THR B C 1
ATOM 3879 O O . THR B 1 201 ? 9.711 14.547 -1.013 1 86.88 201 THR B O 1
ATOM 3882 N N . ALA B 1 202 ? 11.352 16.016 -0.972 1 90.44 202 ALA B N 1
ATOM 3883 C CA . ALA B 1 202 ? 12.062 15.336 -2.059 1 90.44 202 ALA B CA 1
ATOM 3884 C C . ALA B 1 202 ? 12.406 13.906 -1.679 1 90.44 202 ALA B C 1
ATOM 3886 O O . ALA B 1 202 ? 12.195 12.977 -2.465 1 90.44 202 ALA B O 1
ATOM 3887 N N . VAL B 1 203 ? 12.93 13.719 -0.519 1 89.56 203 VAL B N 1
ATOM 3888 C CA . VAL B 1 203 ? 13.305 12.391 -0.031 1 89.56 203 VAL B CA 1
ATOM 3889 C C . VAL B 1 203 ? 12.055 11.523 0.095 1 89.56 203 VAL B C 1
ATOM 3891 O O . VAL B 1 203 ? 12.07 10.352 -0.287 1 89.56 203 VAL B O 1
ATOM 3894 N N . ALA B 1 204 ? 11.047 12.102 0.623 1 88.62 204 ALA B N 1
ATOM 3895 C CA . ALA B 1 204 ? 9.805 11.367 0.796 1 88.62 204 ALA B CA 1
ATOM 3896 C C . ALA B 1 204 ? 9.266 10.875 -0.545 1 88.62 204 ALA B C 1
ATOM 3898 O O . ALA B 1 204 ? 8.773 9.75 -0.651 1 88.62 204 ALA B O 1
ATOM 3899 N N . ILE B 1 205 ? 9.375 11.656 -1.556 1 89.88 205 ILE B N 1
ATOM 3900 C CA . ILE B 1 205 ? 8.883 11.297 -2.883 1 89.88 205 ILE B CA 1
ATOM 3901 C C . ILE B 1 205 ? 9.648 10.078 -3.4 1 89.88 205 ILE B C 1
ATOM 3903 O O . ILE B 1 205 ? 9.055 9.148 -3.943 1 89.88 205 ILE B O 1
ATOM 3907 N N . VAL B 1 206 ? 10.891 10.117 -3.219 1 90.69 206 VAL B N 1
ATOM 3908 C CA . VAL B 1 206 ? 11.719 8.992 -3.648 1 90.69 206 VAL B CA 1
ATOM 3909 C C . VAL B 1 206 ? 11.32 7.734 -2.885 1 90.69 206 VAL B C 1
ATOM 3911 O O . VAL B 1 206 ? 11.156 6.668 -3.479 1 90.69 206 VAL B O 1
ATOM 3914 N N . LEU B 1 207 ? 11.156 7.859 -1.605 1 90.88 207 LEU B N 1
ATOM 3915 C CA . LEU B 1 207 ? 10.82 6.723 -0.759 1 90.88 207 LEU B CA 1
ATOM 3916 C C . LEU B 1 207 ? 9.445 6.168 -1.113 1 90.88 207 LEU B C 1
ATOM 3918 O O . LEU B 1 207 ? 9.258 4.953 -1.168 1 90.88 207 LEU B O 1
ATOM 3922 N N . VAL B 1 208 ? 8.547 7.055 -1.357 1 89.94 208 VAL B N 1
ATOM 3923 C CA . VAL B 1 208 ? 7.191 6.645 -1.719 1 89.94 208 VAL B CA 1
ATOM 3924 C C . VAL B 1 208 ? 7.215 5.902 -3.053 1 89.94 208 VAL B C 1
ATOM 3926 O O . VAL B 1 208 ? 6.59 4.852 -3.197 1 89.94 208 VAL B O 1
ATOM 3929 N N . ARG B 1 209 ? 7.93 6.414 -3.939 1 90.44 209 ARG B N 1
ATOM 3930 C CA . ARG B 1 209 ? 8 5.824 -5.273 1 90.44 209 ARG B CA 1
ATOM 3931 C C . ARG B 1 209 ? 8.602 4.422 -5.219 1 90.44 209 ARG B C 1
ATOM 3933 O O . ARG B 1 209 ? 8.062 3.486 -5.812 1 90.44 209 ARG B O 1
ATOM 3940 N N . GLU B 1 210 ? 9.641 4.328 -4.555 1 89.56 210 GLU B N 1
ATOM 3941 C CA . GLU B 1 210 ? 10.328 3.043 -4.492 1 89.56 210 GLU B CA 1
ATOM 3942 C C . GLU B 1 210 ? 9.539 2.031 -3.674 1 89.56 210 GLU B C 1
ATOM 3944 O O . GLU B 1 210 ? 9.461 0.854 -4.031 1 89.56 210 GLU B O 1
ATOM 3949 N N . SER B 1 211 ? 8.984 2.477 -2.568 1 89.94 211 SER B N 1
ATOM 3950 C CA . SER B 1 211 ? 8.18 1.584 -1.746 1 89.94 211 SER B CA 1
ATOM 3951 C C . SER B 1 211 ? 6.918 1.145 -2.486 1 89.94 211 SER B C 1
ATOM 3953 O O . SER B 1 211 ? 6.504 -0.013 -2.385 1 89.94 211 SER B O 1
ATOM 3955 N N . ARG B 1 212 ? 6.371 2.098 -3.178 1 89.56 212 ARG B N 1
ATOM 3956 C CA . ARG B 1 212 ? 5.203 1.772 -3.988 1 89.56 212 ARG B CA 1
ATOM 3957 C C . ARG B 1 212 ? 5.547 0.732 -5.051 1 89.56 212 ARG B C 1
ATOM 3959 O O . ARG B 1 212 ? 4.777 -0.206 -5.277 1 89.56 212 ARG B O 1
ATOM 3966 N N . SER B 1 213 ? 6.617 0.912 -5.699 1 89.62 213 SER B N 1
ATOM 3967 C CA . SER B 1 213 ? 7.039 -0.015 -6.746 1 89.62 213 SER B CA 1
ATOM 3968 C C . SER B 1 213 ? 7.164 -1.437 -6.207 1 89.62 213 SER B C 1
ATOM 3970 O O . SER B 1 213 ? 6.734 -2.391 -6.855 1 89.62 213 SER B O 1
ATOM 3972 N N . LEU B 1 214 ? 7.703 -1.565 -5.055 1 89.31 214 LEU B N 1
ATOM 3973 C CA . LEU B 1 214 ? 7.887 -2.877 -4.441 1 89.31 214 LEU B CA 1
ATOM 3974 C C . LEU B 1 214 ? 6.547 -3.475 -4.023 1 89.31 214 LEU B C 1
ATOM 3976 O O . LEU B 1 214 ? 6.316 -4.672 -4.199 1 89.31 214 LEU B O 1
ATOM 3980 N N . LEU B 1 215 ? 5.715 -2.609 -3.521 1 88.94 215 LEU B N 1
ATOM 3981 C CA . LEU B 1 215 ? 4.402 -3.049 -3.066 1 88.94 215 LEU B CA 1
ATOM 3982 C C . LEU B 1 215 ? 3.568 -3.57 -4.234 1 88.94 215 LEU B C 1
ATOM 3984 O O . LEU B 1 215 ? 2.766 -4.492 -4.066 1 88.94 215 LEU B O 1
ATOM 3988 N N . MET B 1 216 ? 3.754 -3.008 -5.414 1 89.19 216 MET B N 1
ATOM 3989 C CA . MET B 1 216 ? 3.01 -3.412 -6.602 1 89.19 216 MET B CA 1
ATOM 3990 C C . MET B 1 216 ? 3.549 -4.723 -7.16 1 89.19 216 MET B C 1
ATOM 3992 O O . MET B 1 216 ? 2.918 -5.344 -8.023 1 89.19 216 MET B O 1
ATOM 3996 N N . GLY B 1 217 ? 4.629 -5.094 -6.68 1 86.62 217 GLY B N 1
ATOM 3997 C CA . GLY B 1 217 ? 5.195 -6.363 -7.113 1 86.62 217 GLY B CA 1
ATOM 3998 C C . GLY B 1 217 ? 6.184 -6.215 -8.258 1 86.62 217 GLY B C 1
ATOM 3999 O O . GLY B 1 217 ? 5.809 -5.812 -9.359 1 86.62 217 GLY B O 1
ATOM 4000 N N . GLU B 1 218 ? 7.367 -6.469 -8.047 1 87.81 218 GLU B N 1
ATOM 4001 C CA . GLU B 1 218 ? 8.43 -6.426 -9.047 1 87.81 218 GLU B CA 1
ATOM 4002 C C . GLU B 1 218 ? 8.961 -7.828 -9.344 1 87.81 218 GLU B C 1
ATOM 4004 O O . GLU B 1 218 ? 8.891 -8.711 -8.492 1 87.81 218 GLU B O 1
ATOM 4009 N N . THR B 1 219 ? 9.359 -7.973 -10.516 1 92.31 219 THR B N 1
ATOM 4010 C CA . THR B 1 219 ? 9.984 -9.234 -10.898 1 92.31 219 THR B CA 1
ATOM 4011 C C . THR B 1 219 ? 11.492 -9.18 -10.672 1 92.31 219 THR B C 1
ATOM 4013 O O . THR B 1 219 ? 12.055 -8.109 -10.461 1 92.31 219 THR B O 1
ATOM 4016 N N . PRO B 1 220 ? 12.109 -10.367 -10.492 1 91.5 220 PRO B N 1
ATOM 4017 C CA . PRO B 1 220 ? 13.57 -10.398 -10.398 1 91.5 220 PRO B CA 1
ATOM 4018 C C . PRO B 1 220 ? 14.258 -9.844 -11.648 1 91.5 220 PRO B C 1
ATOM 4020 O O . PRO B 1 220 ? 13.602 -9.633 -12.672 1 91.5 220 PRO B O 1
ATOM 4023 N N . ASN B 1 221 ? 15.492 -9.516 -11.484 1 89.19 221 ASN B N 1
ATOM 4024 C CA . ASN B 1 221 ? 16.234 -8.93 -12.602 1 89.19 221 ASN B CA 1
ATOM 4025 C C . ASN B 1 221 ? 16.312 -9.891 -13.781 1 89.19 221 ASN B C 1
ATOM 4027 O O . ASN B 1 221 ? 16.234 -11.109 -13.609 1 89.19 221 ASN B O 1
ATOM 4031 N N . ALA B 1 222 ? 16.516 -9.344 -14.93 1 90.94 222 ALA B N 1
ATOM 4032 C CA . ALA B 1 222 ? 16.484 -10.094 -16.188 1 90.94 222 ALA B CA 1
ATOM 4033 C C . ALA B 1 222 ? 17.578 -11.156 -16.219 1 90.94 222 ALA B C 1
ATOM 4035 O O . ALA B 1 222 ? 17.375 -12.242 -16.766 1 90.94 222 ALA B O 1
ATOM 4036 N N . GLU B 1 223 ? 18.641 -10.82 -15.688 1 92.12 223 GLU B N 1
ATOM 4037 C CA . GLU B 1 223 ? 19.766 -11.758 -15.672 1 92.12 223 GLU B CA 1
ATOM 4038 C C . GLU B 1 223 ? 19.438 -12.992 -14.836 1 92.12 223 GLU B C 1
ATOM 4040 O O . GLU B 1 223 ? 19.719 -14.125 -15.242 1 92.12 223 GLU B O 1
ATOM 4045 N N . GLU B 1 224 ? 18.891 -12.766 -13.68 1 93.38 224 GLU B N 1
ATOM 4046 C CA . GLU B 1 224 ? 18.469 -13.859 -12.805 1 93.38 224 GLU B CA 1
ATOM 4047 C C . GLU B 1 224 ? 17.406 -14.719 -13.469 1 93.38 224 GLU B C 1
ATOM 4049 O O . GLU B 1 224 ? 17.453 -15.953 -13.406 1 93.38 224 GLU B O 1
ATOM 4054 N N . LEU B 1 225 ? 16.453 -14.125 -14.133 1 95.06 225 LEU B N 1
ATOM 4055 C CA . LEU B 1 225 ? 15.367 -14.836 -14.805 1 95.06 225 LEU B CA 1
ATOM 4056 C C . LEU B 1 225 ? 15.906 -15.68 -15.953 1 95.06 225 LEU B C 1
ATOM 4058 O O . LEU B 1 225 ? 15.469 -16.812 -16.156 1 95.06 225 LEU B O 1
ATOM 4062 N N . LYS B 1 226 ? 16.828 -15.141 -16.672 1 95.56 226 LYS B N 1
ATOM 4063 C CA . LYS B 1 226 ? 17.453 -15.875 -17.766 1 95.56 226 LYS B CA 1
ATOM 4064 C C . LYS B 1 226 ? 18.188 -17.109 -17.234 1 95.56 226 LYS B C 1
ATOM 4066 O O . LYS B 1 226 ? 18.156 -18.172 -17.859 1 95.56 226 LYS B O 1
ATOM 4071 N N . ASP B 1 227 ? 18.797 -16.891 -16.188 1 96.56 227 ASP B N 1
ATOM 4072 C CA . ASP B 1 227 ? 19.531 -18 -15.57 1 96.56 227 ASP B CA 1
ATOM 4073 C C . ASP B 1 227 ? 18.594 -19.109 -15.117 1 96.56 227 ASP B C 1
ATOM 4075 O O . ASP B 1 227 ? 18.875 -20.281 -15.312 1 96.56 227 ASP B O 1
ATOM 4079 N N . VAL B 1 228 ? 17.516 -18.766 -14.508 1 96.69 228 VAL B N 1
ATOM 4080 C CA . VAL B 1 228 ? 16.516 -19.734 -14.055 1 96.69 228 VAL B CA 1
ATOM 4081 C C . VAL B 1 228 ? 15.953 -20.484 -15.25 1 96.69 228 VAL B C 1
ATOM 4083 O O . VAL B 1 228 ? 15.812 -21.719 -15.203 1 96.69 228 VAL B O 1
ATOM 4086 N N . VAL B 1 229 ? 15.695 -19.781 -16.297 1 96.56 229 VAL B N 1
ATOM 4087 C CA . VAL B 1 229 ? 15.172 -20.406 -17.516 1 96.56 229 VAL B CA 1
ATOM 4088 C C . VAL B 1 229 ? 16.203 -21.391 -18.078 1 96.56 229 VAL B C 1
ATOM 4090 O O . VAL B 1 229 ? 15.836 -22.484 -18.531 1 96.56 229 VAL B O 1
ATOM 4093 N N . GLN B 1 230 ? 17.406 -21.047 -17.969 1 96.88 230 GLN B N 1
ATOM 4094 C CA . GLN B 1 230 ? 18.469 -21.938 -18.453 1 96.88 230 GLN B CA 1
ATOM 4095 C C . GLN B 1 230 ? 18.562 -23.203 -17.609 1 96.88 230 GLN B C 1
ATOM 4097 O O . GLN B 1 230 ? 18.781 -24.297 -18.141 1 96.88 230 GLN B O 1
ATOM 4102 N N . ILE B 1 231 ? 18.422 -23.031 -16.344 1 96.94 231 ILE B N 1
ATOM 4103 C CA . ILE B 1 231 ? 18.422 -24.188 -15.445 1 96.94 231 ILE B CA 1
ATOM 4104 C C . ILE B 1 231 ? 17.312 -25.156 -15.836 1 96.94 231 ILE B C 1
ATOM 4106 O O . ILE B 1 231 ? 17.531 -26.359 -15.906 1 96.94 231 ILE B O 1
ATOM 4110 N N . VAL B 1 232 ? 16.172 -24.609 -16.156 1 96.81 232 VAL B N 1
ATOM 4111 C CA . VAL B 1 232 ? 15.008 -25.422 -16.516 1 96.81 232 VAL B CA 1
ATOM 4112 C C . VAL B 1 232 ? 15.227 -26.094 -17.859 1 96.81 232 VAL B C 1
ATOM 4114 O O . VAL B 1 232 ? 14.992 -27.297 -18.016 1 96.81 232 VAL B O 1
ATOM 4117 N N . GLU B 1 233 ? 15.766 -25.359 -18.766 1 96.56 233 GLU B N 1
ATOM 4118 C CA . GLU B 1 233 ? 15.898 -25.859 -20.141 1 96.56 233 GLU B CA 1
ATOM 4119 C C . GLU B 1 233 ? 17.078 -26.828 -20.266 1 96.56 233 GLU B C 1
ATOM 4121 O O . GLU B 1 233 ? 17.141 -27.609 -21.219 1 96.56 233 GLU B O 1
ATOM 4126 N N . ASN B 1 234 ? 17.922 -26.828 -19.328 1 95.44 234 ASN B N 1
ATOM 4127 C CA . ASN B 1 234 ? 19.047 -27.75 -19.312 1 95.44 234 ASN B CA 1
ATOM 4128 C C . ASN B 1 234 ? 18.656 -29.125 -18.812 1 95.44 234 ASN B C 1
ATOM 4130 O O . ASN B 1 234 ? 19.406 -30.094 -18.969 1 95.44 234 ASN B O 1
ATOM 4134 N N . ASN B 1 235 ? 17.516 -29.219 -18.203 1 94.38 235 ASN B N 1
ATOM 4135 C CA . ASN B 1 235 ? 17.016 -30.516 -17.781 1 94.38 235 ASN B CA 1
ATOM 4136 C C . ASN B 1 235 ? 16.656 -31.406 -18.984 1 94.38 235 ASN B C 1
ATOM 4138 O O . ASN B 1 235 ? 15.961 -30.953 -19.891 1 94.38 235 ASN B O 1
ATOM 4142 N N . PRO B 1 236 ? 17.016 -32.625 -18.953 1 91.94 236 PRO B N 1
ATOM 4143 C CA . PRO B 1 236 ? 16.828 -33.531 -20.109 1 91.94 236 PRO B CA 1
ATOM 4144 C C . PRO B 1 236 ? 15.344 -33.781 -20.391 1 91.94 236 PRO B C 1
ATOM 4146 O O . PRO B 1 236 ? 14.984 -34.125 -21.516 1 91.94 236 PRO B O 1
ATOM 4149 N N . ALA B 1 237 ? 14.523 -33.656 -19.469 1 92.06 237 ALA B N 1
ATOM 4150 C CA . ALA B 1 237 ? 13.102 -33.938 -19.641 1 92.06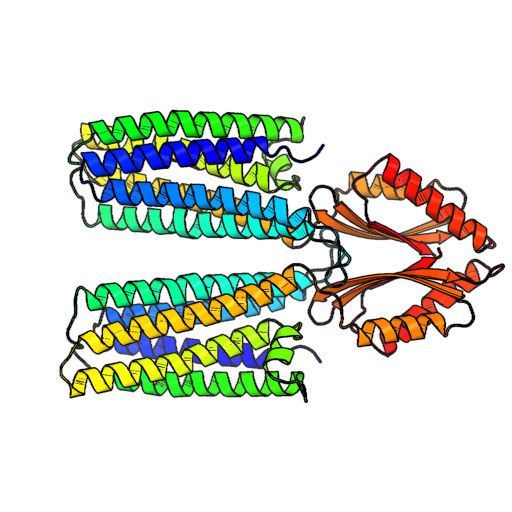 237 ALA B CA 1
ATOM 4151 C C . ALA B 1 237 ? 12.375 -32.75 -20.281 1 92.06 237 ALA B C 1
ATOM 4153 O O . ALA B 1 237 ? 11.234 -32.875 -20.734 1 92.06 237 ALA B O 1
ATOM 4154 N N . VAL B 1 238 ? 13.078 -31.625 -20.406 1 94.31 238 VAL B N 1
ATOM 4155 C CA . VAL B 1 238 ? 12.414 -30.375 -20.797 1 94.31 238 VAL B CA 1
ATOM 4156 C C . VAL B 1 238 ? 12.766 -30.062 -22.25 1 94.31 238 VAL B C 1
ATOM 4158 O O . VAL B 1 238 ? 13.914 -30.203 -22.672 1 94.31 238 VAL B O 1
ATOM 4161 N N . ASN B 1 239 ? 11.734 -29.703 -23.016 1 93.94 239 ASN B N 1
ATOM 4162 C CA . ASN B 1 239 ? 11.953 -29.188 -24.375 1 93.94 239 ASN B CA 1
ATOM 4163 C C . ASN B 1 239 ? 12.227 -27.688 -24.375 1 93.94 239 ASN B C 1
ATOM 4165 O O . ASN B 1 239 ? 13.234 -27.25 -24.922 1 93.94 239 ASN B O 1
ATOM 4169 N N . LYS B 1 240 ? 11.188 -26.984 -23.703 1 95.62 240 LYS B N 1
ATOM 4170 C CA . LYS B 1 240 ? 11.32 -25.531 -23.688 1 95.62 240 LYS B CA 1
ATOM 4171 C C . LYS B 1 240 ? 10.422 -24.922 -22.609 1 95.62 240 LYS B C 1
ATOM 4173 O O . LYS B 1 240 ? 9.406 -25.5 -22.234 1 95.62 240 LYS B O 1
ATOM 4178 N N . VAL B 1 241 ? 10.859 -23.781 -22.188 1 96.12 241 VAL B N 1
ATOM 4179 C CA . VAL B 1 241 ? 10.023 -22.969 -21.297 1 96.12 241 VAL B CA 1
ATOM 4180 C C . VAL B 1 241 ? 9.07 -22.109 -22.125 1 96.12 241 VAL B C 1
ATOM 4182 O O . VAL B 1 241 ? 9.508 -21.344 -22.984 1 96.12 241 VAL B O 1
ATOM 4185 N N . ILE B 1 242 ? 7.812 -22.203 -21.875 1 94.5 242 ILE B N 1
ATOM 4186 C CA . ILE B 1 242 ? 6.805 -21.5 -22.656 1 94.5 242 ILE B CA 1
ATOM 4187 C C . ILE B 1 242 ? 6.605 -20.094 -22.094 1 94.5 242 ILE B C 1
ATOM 4189 O O . ILE B 1 242 ? 6.562 -19.109 -22.828 1 94.5 242 ILE B O 1
ATOM 4193 N N . LYS B 1 243 ? 6.441 -20.078 -20.812 1 93.56 243 LYS B N 1
ATOM 4194 C CA . LYS B 1 243 ? 6.152 -18.812 -20.141 1 93.56 243 LYS B CA 1
ATOM 4195 C C . LYS B 1 243 ? 6.555 -18.875 -18.672 1 93.56 243 LYS B C 1
ATOM 4197 O O . LYS B 1 243 ? 6.574 -19.953 -18.062 1 93.56 243 LYS B O 1
ATOM 4202 N N . HIS B 1 244 ? 7.008 -17.734 -18.188 1 94.12 244 HIS B N 1
ATOM 4203 C CA . HIS B 1 244 ? 7.277 -17.641 -16.75 1 94.12 244 HIS B CA 1
ATOM 4204 C C . HIS B 1 244 ? 6.766 -16.328 -16.188 1 94.12 244 HIS B C 1
ATOM 4206 O O . HIS B 1 244 ? 6.816 -15.297 -16.859 1 94.12 244 HIS B O 1
ATOM 4212 N N . LEU B 1 245 ? 6.195 -16.359 -14.992 1 93.56 245 LEU B N 1
ATOM 4213 C CA . LEU B 1 245 ? 5.73 -15.195 -14.234 1 93.56 245 LEU B CA 1
ATOM 4214 C C . LEU B 1 245 ? 6.312 -15.203 -12.828 1 93.56 245 LEU B C 1
ATOM 4216 O O . LEU B 1 245 ? 6.371 -16.25 -12.172 1 93.56 245 LEU B O 1
ATOM 4220 N N . SER B 1 246 ? 6.824 -14.086 -12.461 1 93.81 246 SER B N 1
ATOM 4221 C CA . SER B 1 246 ? 7.406 -14.016 -11.125 1 93.81 246 SER B CA 1
ATOM 4222 C C . SER B 1 246 ? 7.152 -12.656 -10.484 1 93.81 246 SER B C 1
ATOM 4224 O O . SER B 1 246 ? 6.918 -11.672 -11.18 1 93.81 246 SER B O 1
ATOM 4226 N N . SER B 1 247 ? 7.156 -12.656 -9.172 1 92.44 247 SER B N 1
ATOM 4227 C CA . SER B 1 247 ? 6.977 -11.422 -8.414 1 92.44 247 SER B CA 1
ATOM 4228 C C . SER B 1 247 ? 7.512 -11.562 -6.992 1 92.44 247 SER B C 1
ATOM 4230 O O . SER B 1 247 ? 7.355 -12.617 -6.367 1 92.44 247 SER B O 1
ATOM 4232 N N . TYR B 1 248 ? 8.109 -10.5 -6.5 1 91.25 248 TYR B N 1
ATOM 4233 C CA . TYR B 1 248 ? 8.547 -10.469 -5.109 1 91.25 248 TYR B CA 1
ATOM 4234 C C . TYR B 1 248 ? 7.359 -10.289 -4.168 1 91.25 248 TYR B C 1
ATOM 4236 O O . TYR B 1 248 ? 6.52 -9.414 -4.383 1 91.25 248 TYR B O 1
ATOM 4244 N N . LEU B 1 249 ? 7.293 -11.117 -3.129 1 87.88 249 LEU B N 1
ATOM 4245 C CA . LEU B 1 249 ? 6.34 -10.961 -2.039 1 87.88 249 LEU B CA 1
ATOM 4246 C C . LEU B 1 249 ? 6.988 -10.289 -0.835 1 87.88 249 LEU B C 1
ATOM 4248 O O . LEU B 1 249 ? 6.312 -9.625 -0.049 1 87.88 249 LEU B O 1
ATOM 4252 N N . ALA B 1 250 ? 8.18 -10.531 -0.684 1 87.69 250 ALA B N 1
ATOM 4253 C CA . ALA B 1 250 ? 9.094 -10 0.324 1 87.69 250 ALA B CA 1
ATOM 4254 C C . ALA B 1 250 ? 10.531 -10.008 -0.177 1 87.69 250 ALA B C 1
ATOM 4256 O O . ALA B 1 250 ? 10.828 -10.594 -1.224 1 87.69 250 ALA B O 1
ATOM 4257 N N . PRO B 1 251 ? 11.391 -9.312 0.478 1 86.12 251 PRO B N 1
ATOM 4258 C CA . PRO B 1 251 ? 12.766 -9.227 -0.019 1 86.12 251 PRO B CA 1
ATOM 4259 C C . PRO B 1 251 ? 13.383 -10.602 -0.28 1 86.12 251 PRO B C 1
ATOM 4261 O O . PRO B 1 251 ? 14.141 -10.766 -1.242 1 86.12 251 PRO B O 1
ATOM 4264 N N . GLU B 1 252 ? 13.008 -11.547 0.459 1 88.25 252 GLU B N 1
ATOM 4265 C CA . GLU B 1 252 ? 13.602 -12.867 0.289 1 88.25 252 GLU B CA 1
ATOM 4266 C C . GLU B 1 252 ? 12.539 -13.906 -0.084 1 88.25 252 GLU B C 1
ATOM 4268 O O . GLU B 1 252 ? 12.703 -15.094 0.188 1 88.25 252 GLU B O 1
ATOM 4273 N N . GLU B 1 253 ? 11.508 -13.469 -0.633 1 91.12 253 GLU B N 1
ATOM 4274 C CA . GLU B 1 253 ? 10.422 -14.359 -1.025 1 91.12 253 GLU B CA 1
ATOM 4275 C C . GLU B 1 253 ? 9.875 -13.984 -2.398 1 91.12 253 GLU B C 1
ATOM 4277 O O . GLU B 1 253 ? 9.242 -12.938 -2.559 1 91.12 253 GLU B O 1
ATOM 4282 N N . VAL B 1 254 ? 10.125 -14.938 -3.361 1 93.75 254 VAL B N 1
ATOM 4283 C CA . VAL B 1 254 ? 9.633 -14.742 -4.723 1 93.75 254 VAL B CA 1
ATOM 4284 C C . VAL B 1 254 ? 8.672 -15.875 -5.09 1 93.75 254 VAL B C 1
ATOM 4286 O O . VAL B 1 254 ? 8.914 -17.031 -4.762 1 93.75 254 VAL B O 1
ATOM 4289 N N . ILE B 1 255 ? 7.609 -15.516 -5.617 1 93.25 255 ILE B N 1
ATOM 4290 C CA . ILE B 1 255 ? 6.723 -16.484 -6.246 1 93.25 255 ILE B CA 1
ATOM 4291 C C . ILE B 1 255 ? 7.023 -16.562 -7.742 1 93.25 255 ILE B C 1
ATOM 4293 O O . ILE B 1 255 ? 7.25 -15.539 -8.391 1 93.25 255 ILE B O 1
ATOM 4297 N N . MET B 1 256 ? 7.102 -17.766 -8.242 1 95.25 256 MET B N 1
ATOM 4298 C CA . MET B 1 256 ? 7.355 -17.938 -9.672 1 95.25 256 MET B CA 1
ATOM 4299 C C . MET B 1 256 ? 6.547 -19.109 -10.227 1 95.25 256 MET B C 1
ATOM 4301 O O . MET B 1 256 ? 6.434 -20.156 -9.578 1 95.25 256 MET B O 1
ATOM 4305 N N . ALA B 1 257 ? 5.93 -18.875 -11.289 1 94.81 257 ALA B N 1
ATOM 4306 C CA . ALA B 1 257 ? 5.246 -19.906 -12.062 1 94.81 257 ALA B CA 1
ATOM 4307 C C . ALA B 1 257 ? 5.895 -20.078 -13.43 1 94.81 257 ALA B C 1
ATOM 4309 O O . ALA B 1 257 ? 6.125 -19.094 -14.148 1 94.81 257 ALA B O 1
ATOM 4310 N N . ILE B 1 258 ? 6.203 -21.312 -13.781 1 96.12 258 ILE B N 1
ATOM 4311 C CA . ILE B 1 258 ? 6.84 -21.594 -15.055 1 96.12 258 ILE B CA 1
ATOM 4312 C C . ILE B 1 258 ? 6.012 -22.625 -15.828 1 96.12 258 ILE B C 1
ATOM 4314 O O . ILE B 1 258 ? 5.641 -23.672 -15.289 1 96.12 258 ILE B O 1
ATOM 4318 N N . LYS B 1 259 ? 5.707 -22.281 -16.969 1 95.69 259 LYS B N 1
ATOM 4319 C CA . LYS B 1 259 ? 5.105 -23.25 -17.891 1 95.69 259 LYS B CA 1
ATOM 4320 C C . LYS B 1 259 ? 6.168 -23.922 -18.766 1 95.69 259 LYS B C 1
ATOM 4322 O O . LYS B 1 259 ? 6.902 -23.234 -19.484 1 95.69 259 LYS B O 1
ATOM 4327 N N . VAL B 1 260 ? 6.148 -25.203 -18.703 1 95.56 260 VAL B N 1
ATOM 4328 C CA . VAL B 1 260 ? 7.234 -25.953 -19.328 1 95.56 260 VAL B CA 1
ATOM 4329 C C . VAL B 1 260 ? 6.664 -26.969 -20.312 1 95.56 260 VAL B C 1
ATOM 4331 O O . VAL B 1 260 ? 5.688 -27.656 -20 1 95.56 260 VAL B O 1
ATOM 4334 N N . ASN B 1 261 ? 7.234 -26.953 -21.484 1 94.5 261 ASN B N 1
ATOM 4335 C CA . ASN B 1 261 ? 6.969 -28.031 -22.438 1 94.5 261 ASN B CA 1
ATOM 4336 C C . ASN B 1 261 ? 7.922 -29.203 -22.234 1 94.5 261 ASN B C 1
ATOM 4338 O O . ASN B 1 261 ? 9.117 -29.094 -22.5 1 94.5 261 ASN B O 1
ATOM 4342 N N . PHE B 1 262 ? 7.363 -30.312 -21.766 1 92.44 262 PHE B N 1
ATOM 4343 C CA . PHE B 1 262 ? 8.172 -31.516 -21.562 1 92.44 262 PHE B CA 1
ATOM 4344 C C . PHE B 1 262 ? 8.227 -32.375 -22.812 1 92.44 262 PHE B C 1
ATOM 4346 O O . PHE B 1 262 ? 7.332 -32.281 -23.672 1 92.44 262 PHE B O 1
ATOM 4353 N N . LYS B 1 263 ? 9.297 -33.156 -22.875 1 89.12 263 LYS B N 1
ATOM 4354 C CA . LYS B 1 263 ? 9.43 -34.062 -24 1 89.12 263 LYS B CA 1
ATOM 4355 C C . LYS B 1 263 ? 8.258 -35.031 -24.062 1 89.12 263 LYS B C 1
ATOM 4357 O O . LYS B 1 263 ? 7.707 -35.438 -23.016 1 89.12 263 LYS B O 1
ATOM 4362 N N . PRO B 1 264 ? 8.062 -35.375 -25.281 1 82.56 264 PRO B N 1
ATOM 4363 C CA . PRO B 1 264 ? 6.934 -36.312 -25.453 1 82.56 264 PRO B CA 1
ATOM 4364 C C . PRO B 1 264 ? 7.191 -37.688 -24.812 1 82.56 264 PRO B C 1
ATOM 4366 O O . PRO B 1 264 ? 8.344 -38.094 -24.688 1 82.56 264 PRO B O 1
ATOM 4369 N N . ASP B 1 265 ? 6.195 -38.375 -24.328 1 77.44 265 ASP B N 1
ATOM 4370 C CA . ASP B 1 265 ? 6.191 -39.75 -23.875 1 77.44 265 ASP B CA 1
ATOM 4371 C C . ASP B 1 265 ? 6.809 -39.875 -22.484 1 77.44 265 ASP B C 1
ATOM 4373 O O . ASP B 1 265 ? 7.242 -40.969 -22.094 1 77.44 265 ASP B O 1
ATOM 4377 N N . ILE B 1 266 ? 7.09 -38.781 -21.953 1 82 266 ILE B N 1
ATOM 4378 C CA . ILE B 1 266 ? 7.508 -38.875 -20.562 1 82 266 ILE B CA 1
ATOM 4379 C C . ILE B 1 266 ? 6.312 -39.25 -19.688 1 82 266 ILE B C 1
ATOM 4381 O O . ILE B 1 266 ? 5.199 -38.75 -19.906 1 82 266 ILE B O 1
ATOM 4385 N N . SER B 1 267 ? 6.535 -40.156 -18.75 1 82.31 267 SER B N 1
ATOM 4386 C CA . SER B 1 267 ? 5.453 -40.594 -17.875 1 82.31 267 SER B CA 1
ATOM 4387 C C . SER B 1 267 ? 5.102 -39.5 -16.844 1 82.31 267 SER B C 1
ATOM 4389 O O . SER B 1 267 ? 5.895 -38.594 -16.594 1 82.31 267 SER B O 1
ATOM 4391 N N . SER B 1 268 ? 3.961 -39.625 -16.266 1 82.75 268 SER B N 1
ATOM 4392 C CA . SER B 1 268 ? 3.525 -38.688 -15.219 1 82.75 268 SER B CA 1
ATOM 4393 C C . SER B 1 268 ? 4.477 -38.719 -14.023 1 82.75 268 SER B C 1
ATOM 4395 O O . SER B 1 268 ? 4.746 -37.688 -13.422 1 82.75 268 SER B O 1
ATOM 4397 N N . GLN B 1 269 ? 4.938 -39.875 -13.719 1 85.88 269 GLN B N 1
ATOM 4398 C CA . GLN B 1 269 ? 5.859 -40.031 -12.602 1 85.88 269 GLN B CA 1
ATOM 4399 C C . GLN B 1 269 ? 7.184 -39.312 -12.883 1 85.88 269 GLN B C 1
ATOM 4401 O O . GLN B 1 269 ? 7.762 -38.688 -11.992 1 85.88 269 GLN B O 1
ATOM 4406 N N . ASP B 1 270 ? 7.609 -39.5 -14.133 1 87.81 270 ASP B N 1
ATOM 4407 C CA . ASP B 1 270 ? 8.875 -38.875 -14.508 1 87.81 270 ASP B CA 1
ATOM 4408 C C . ASP B 1 270 ? 8.75 -37.344 -14.547 1 87.81 270 ASP B C 1
ATOM 4410 O O . ASP B 1 270 ? 9.703 -36.625 -14.242 1 87.81 270 ASP B O 1
ATOM 4414 N N . ILE B 1 271 ? 7.594 -36.938 -14.914 1 89.56 271 ILE B N 1
ATOM 4415 C CA . ILE B 1 271 ? 7.34 -35.5 -14.938 1 89.56 271 ILE B CA 1
ATOM 4416 C C . ILE B 1 271 ? 7.406 -34.938 -13.516 1 89.56 271 ILE B C 1
ATOM 4418 O O . ILE B 1 271 ? 8.062 -33.906 -13.266 1 89.56 271 ILE B O 1
ATOM 4422 N N . THR B 1 272 ? 6.742 -35.594 -12.594 1 91.19 272 THR B N 1
ATOM 4423 C CA . THR B 1 272 ? 6.719 -35.156 -11.203 1 91.19 272 THR B CA 1
ATOM 4424 C C . THR B 1 272 ? 8.125 -35.156 -10.617 1 91.19 272 THR B C 1
ATOM 4426 O O . THR B 1 272 ? 8.508 -34.219 -9.906 1 91.19 272 THR B O 1
ATOM 4429 N N . LYS B 1 273 ? 8.875 -36.156 -10.938 1 92 273 LYS B N 1
ATOM 4430 C CA . LYS B 1 273 ? 10.258 -36.219 -10.461 1 92 273 LYS B CA 1
ATOM 4431 C C . LYS B 1 273 ? 11.102 -35.094 -11.039 1 92 273 LYS B C 1
ATOM 4433 O O . LYS B 1 273 ? 11.938 -34.531 -10.344 1 92 273 LYS B O 1
ATOM 4438 N N . SER B 1 274 ? 10.852 -34.906 -12.297 1 93.19 274 SER B N 1
ATOM 4439 C CA . SER B 1 274 ? 11.594 -33.844 -12.961 1 93.19 274 SER B CA 1
ATOM 4440 C C . SER B 1 274 ? 11.266 -32.469 -12.352 1 93.19 274 SER B C 1
ATOM 4442 O O . SER B 1 274 ? 12.148 -31.641 -12.18 1 93.19 274 SER B O 1
ATOM 4444 N N . ILE B 1 275 ? 10.039 -32.25 -12.07 1 94.94 275 ILE B N 1
ATOM 4445 C CA . ILE B 1 275 ? 9.586 -31.016 -11.469 1 94.94 275 ILE B CA 1
ATOM 4446 C C . ILE B 1 275 ? 10.25 -30.828 -10.109 1 94.94 275 ILE B C 1
ATOM 4448 O O . ILE B 1 275 ? 10.734 -29.734 -9.797 1 94.94 275 ILE B O 1
ATOM 4452 N N . GLU B 1 276 ? 10.289 -31.812 -9.32 1 94.69 276 GLU B N 1
ATOM 4453 C CA . GLU B 1 276 ? 10.914 -31.734 -8 1 94.69 276 GLU B CA 1
ATOM 4454 C C . GLU B 1 276 ? 12.406 -31.438 -8.109 1 94.69 276 GLU B C 1
ATOM 4456 O O . GLU B 1 276 ? 12.953 -30.672 -7.312 1 94.69 276 GLU B O 1
ATOM 4461 N N . GLN B 1 277 ? 13.016 -32.094 -9.07 1 95.38 277 GLN B N 1
ATOM 4462 C CA . GLN B 1 277 ? 14.438 -31.875 -9.297 1 95.38 277 GLN B CA 1
ATOM 4463 C C . GLN B 1 277 ? 14.695 -30.438 -9.734 1 95.38 277 GLN B C 1
ATOM 4465 O O . GLN B 1 277 ? 15.641 -29.797 -9.258 1 95.38 277 GLN B O 1
ATOM 4470 N N . LEU B 1 278 ? 13.875 -30.016 -10.641 1 96 278 LEU B N 1
ATOM 4471 C CA . LEU B 1 278 ? 14.008 -28.641 -11.133 1 96 278 LEU B CA 1
ATOM 4472 C C . LEU B 1 278 ? 13.836 -27.641 -10 1 96 278 LEU B C 1
ATOM 4474 O O . LEU B 1 278 ? 14.586 -26.672 -9.898 1 96 278 LEU B O 1
ATOM 4478 N N . ARG B 1 279 ? 12.844 -27.844 -9.188 1 95.81 279 ARG B N 1
ATOM 4479 C CA . ARG B 1 279 ? 12.602 -26.984 -8.039 1 95.81 279 ARG B CA 1
ATOM 4480 C C . ARG B 1 279 ? 13.812 -26.953 -7.117 1 95.81 279 ARG B C 1
ATOM 4482 O O . ARG B 1 279 ? 14.242 -25.875 -6.695 1 95.81 279 ARG B O 1
ATOM 4489 N N . ALA B 1 280 ? 14.352 -28.078 -6.828 1 96.12 280 ALA B N 1
ATOM 4490 C CA . ALA B 1 280 ? 15.516 -28.172 -5.961 1 96.12 280 ALA B CA 1
ATOM 4491 C C . ALA B 1 280 ? 16.719 -27.453 -6.574 1 96.12 280 ALA B C 1
ATOM 4493 O O . ALA B 1 280 ? 17.453 -26.766 -5.871 1 96.12 280 ALA B O 1
ATOM 4494 N N . ASP B 1 281 ? 16.906 -27.609 -7.848 1 96.44 281 ASP B N 1
ATOM 4495 C CA . ASP B 1 281 ? 18.031 -26.984 -8.547 1 96.44 281 ASP B CA 1
ATOM 4496 C C . ASP B 1 281 ? 17.938 -25.453 -8.492 1 96.44 281 ASP B C 1
ATOM 4498 O O . ASP B 1 281 ? 18.922 -24.781 -8.219 1 96.44 281 ASP B O 1
ATOM 4502 N N . ILE B 1 282 ? 16.75 -24.969 -8.742 1 96.75 282 ILE B N 1
ATOM 4503 C CA . ILE B 1 282 ? 16.547 -23.531 -8.758 1 96.75 282 ILE B CA 1
ATOM 4504 C C . ILE B 1 282 ? 16.719 -22.969 -7.348 1 96.75 282 ILE B C 1
ATOM 4506 O O . ILE B 1 282 ? 17.422 -21.969 -7.152 1 96.75 282 ILE B O 1
ATOM 4510 N N . GLN B 1 283 ? 16.141 -23.641 -6.371 1 95.94 283 GLN B N 1
ATOM 4511 C CA . GLN B 1 283 ? 16.141 -23.141 -5 1 95.94 283 GLN B CA 1
ATOM 4512 C C . GLN B 1 283 ? 17.531 -23.281 -4.375 1 95.94 283 GLN B C 1
ATOM 4514 O O . GLN B 1 283 ? 17.875 -22.516 -3.465 1 95.94 283 GLN B O 1
ATOM 4519 N N . SER B 1 284 ? 18.297 -24.266 -4.797 1 95.94 284 SER B N 1
ATOM 4520 C CA . SER B 1 284 ? 19.672 -24.391 -4.328 1 95.94 284 SER B CA 1
ATOM 4521 C C . SER B 1 284 ? 20.5 -23.188 -4.746 1 95.94 284 SER B C 1
ATOM 4523 O O . SER B 1 284 ? 21.328 -22.703 -3.967 1 95.94 284 SER B O 1
ATOM 4525 N N . LYS B 1 285 ? 20.25 -22.75 -5.879 1 95.19 285 LYS B N 1
ATOM 4526 C CA . LYS B 1 285 ? 21 -21.594 -6.375 1 95.19 285 LYS B CA 1
ATOM 4527 C C . LYS B 1 285 ? 20.375 -20.281 -5.906 1 95.19 285 LYS B C 1
ATOM 4529 O O . LYS B 1 285 ? 21.094 -19.328 -5.594 1 95.19 285 LYS B O 1
ATOM 4534 N N . TYR B 1 286 ? 19.078 -20.25 -5.992 1 95.38 286 TYR B N 1
ATOM 4535 C CA . TYR B 1 286 ? 18.328 -19.062 -5.578 1 95.38 286 TYR B CA 1
ATOM 4536 C C . TYR B 1 286 ? 17.328 -19.406 -4.496 1 95.38 286 TYR B C 1
ATOM 4538 O O . TYR B 1 286 ? 16.141 -19.594 -4.781 1 95.38 286 TYR B O 1
ATOM 4546 N N . PRO B 1 287 ? 17.703 -19.297 -3.293 1 93.81 287 PRO B N 1
ATOM 4547 C CA . PRO B 1 287 ? 16.875 -19.766 -2.184 1 93.81 287 PRO B CA 1
ATOM 4548 C C . PRO B 1 287 ? 15.641 -18.875 -1.971 1 93.81 287 PRO B C 1
ATOM 4550 O O . PRO B 1 287 ? 14.68 -19.297 -1.311 1 93.81 287 PRO B O 1
ATOM 4553 N N . HIS B 1 288 ? 15.633 -17.688 -2.547 1 92.06 288 HIS B N 1
ATOM 4554 C CA . HIS B 1 288 ? 14.523 -16.766 -2.293 1 92.06 288 HIS B CA 1
ATOM 4555 C C . HIS B 1 288 ? 13.297 -17.141 -3.115 1 92.06 288 HIS B C 1
ATOM 4557 O O . HIS B 1 288 ? 12.211 -16.594 -2.9 1 92.06 288 HIS B O 1
ATOM 4563 N N . TYR B 1 289 ? 13.453 -18.109 -4.074 1 94.62 289 TYR B N 1
ATOM 4564 C CA . TYR B 1 289 ? 12.289 -18.641 -4.77 1 94.62 289 TYR B CA 1
ATOM 4565 C C . TYR B 1 289 ? 11.539 -19.641 -3.891 1 94.62 289 TYR B C 1
ATOM 4567 O O . TYR B 1 289 ? 11.453 -20.828 -4.219 1 94.62 289 TYR B O 1
ATOM 4575 N N . LYS B 1 290 ? 10.891 -19.125 -2.928 1 91.06 290 LYS B N 1
ATOM 4576 C CA . LYS B 1 290 ? 10.25 -19.969 -1.927 1 91.06 290 LYS B CA 1
ATOM 4577 C C . LYS B 1 290 ? 9.016 -20.656 -2.5 1 91.06 290 LYS B C 1
ATOM 4579 O O . LYS B 1 290 ? 8.719 -21.812 -2.158 1 91.06 290 LYS B O 1
ATOM 4584 N N . GLN B 1 291 ? 8.289 -19.953 -3.305 1 91.31 291 GLN B N 1
ATOM 4585 C CA . GLN B 1 291 ? 7.098 -20.5 -3.938 1 91.31 291 GLN B CA 1
ATOM 4586 C C . GLN B 1 291 ? 7.293 -20.672 -5.441 1 91.31 291 GLN B C 1
ATOM 4588 O O . GLN B 1 291 ? 7.059 -19.734 -6.207 1 91.31 291 GLN B O 1
ATOM 4593 N N . LEU B 1 292 ? 7.648 -21.875 -5.82 1 94.94 292 LEU B N 1
ATOM 4594 C CA . LEU B 1 292 ? 7.934 -22.172 -7.219 1 94.94 292 LEU B CA 1
ATOM 4595 C C . LEU B 1 292 ? 6.953 -23.203 -7.762 1 94.94 292 LEU B C 1
ATOM 4597 O O . LEU B 1 292 ? 6.844 -24.312 -7.215 1 94.94 292 LEU B O 1
ATOM 4601 N N . PHE B 1 293 ? 6.254 -22.828 -8.797 1 94.69 293 PHE B N 1
ATOM 4602 C CA . PHE B 1 293 ? 5.266 -23.703 -9.422 1 94.69 293 PHE B CA 1
ATOM 4603 C C . PHE B 1 293 ? 5.641 -23.984 -10.875 1 94.69 293 PHE B C 1
ATOM 4605 O O . PHE B 1 293 ? 5.922 -23.062 -11.641 1 94.69 293 PHE B O 1
ATOM 4612 N N . ILE B 1 294 ? 5.633 -25.219 -11.203 1 95.75 294 ILE B N 1
ATOM 4613 C CA . ILE B 1 294 ? 5.98 -25.625 -12.562 1 95.75 294 ILE B CA 1
ATOM 4614 C C . ILE B 1 294 ? 4.816 -26.391 -13.18 1 95.75 294 ILE B C 1
ATOM 4616 O O . ILE B 1 294 ? 4.387 -27.422 -12.648 1 95.75 294 ILE B O 1
ATOM 4620 N N . GLU B 1 295 ? 4.328 -25.875 -14.195 1 94.5 295 GLU B N 1
ATOM 4621 C CA . GLU B 1 295 ? 3.193 -26.484 -14.883 1 94.5 295 GLU B CA 1
ATOM 4622 C C . GLU B 1 295 ? 3.594 -27 -16.266 1 94.5 295 GLU B C 1
ATOM 4624 O O . GLU B 1 295 ? 4.133 -26.234 -17.078 1 94.5 295 GLU B O 1
ATOM 4629 N N . PRO B 1 296 ? 3.242 -28.234 -16.469 1 92.19 296 PRO B N 1
ATOM 4630 C CA . PRO B 1 296 ? 3.449 -28.75 -17.828 1 92.19 296 PRO B CA 1
ATOM 4631 C C . PRO B 1 296 ? 2.477 -28.141 -18.844 1 92.19 296 PRO B C 1
ATOM 4633 O O . PRO B 1 296 ? 1.3 -27.938 -18.531 1 92.19 296 PRO B O 1
ATOM 4636 N N . ALA B 1 297 ? 3.031 -27.703 -19.906 1 86.25 297 ALA B N 1
ATOM 4637 C CA . ALA B 1 297 ? 2.193 -27.109 -20.938 1 86.25 297 ALA B CA 1
ATOM 4638 C C . ALA B 1 297 ? 2.557 -27.641 -22.328 1 86.25 297 ALA B C 1
ATOM 4640 O O . ALA B 1 297 ? 3.697 -28.047 -22.562 1 86.25 297 ALA B O 1
#

Solvent-accessible surface area (backbone atoms only — not comparable to full-atom values): 28820 Å² total; per-residue (Å²): 129,76,81,71,63,56,40,51,52,43,36,32,51,26,29,48,51,38,22,50,48,29,42,52,49,14,67,74,64,66,38,65,66,32,44,53,50,18,48,52,29,46,50,52,30,49,38,38,52,42,43,50,48,12,51,57,50,21,66,41,74,54,45,89,58,24,50,87,29,30,29,43,36,33,33,48,31,41,26,50,38,20,48,45,38,25,49,61,45,9,48,45,29,34,51,51,11,50,48,30,54,74,50,61,64,79,80,86,61,62,65,60,52,49,52,45,47,51,51,37,43,51,33,33,43,50,25,26,51,49,20,46,52,54,48,49,66,71,36,64,87,49,53,66,68,58,31,60,71,66,47,61,55,56,66,56,52,50,53,29,51,51,25,46,49,48,41,52,35,47,50,42,44,50,49,18,47,52,48,16,61,74,64,73,33,57,55,34,46,15,49,27,30,35,52,38,10,51,51,33,33,54,52,18,51,53,41,32,52,54,24,45,49,51,59,59,28,35,38,76,57,69,68,60,52,52,50,53,52,48,59,52,46,67,35,85,62,36,66,39,72,76,46,74,40,43,31,40,47,28,68,65,30,25,40,36,42,36,31,31,27,57,44,84,84,37,42,39,66,55,49,36,50,48,50,53,50,50,50,48,56,49,30,72,74,40,63,33,47,68,44,70,42,58,20,67,83,129,76,82,73,62,56,40,53,54,42,37,33,51,26,29,46,52,38,22,50,48,28,42,50,47,14,68,75,65,67,38,68,69,32,45,54,50,19,48,52,29,45,50,53,30,48,39,38,51,41,42,51,47,12,50,58,48,20,65,41,74,54,43,88,57,25,52,86,30,30,29,42,37,34,33,47,32,40,25,50,40,20,48,45,40,25,50,62,46,9,48,47,29,34,52,51,11,51,49,30,56,74,51,63,63,79,81,86,61,61,66,60,52,50,51,46,47,50,52,37,44,51,34,32,43,52,24,26,53,48,20,47,52,54,48,47,65,71,36,64,87,49,54,67,69,58,30,60,72,66,49,61,54,57,66,57,52,50,52,29,51,49,26,46,48,48,41,52,34,48,51,42,44,49,49,19,47,51,49,16,63,74,64,72,33,60,55,34,45,16,50,28,29,36,52,38,10,52,51,34,33,54,52,19,50,54,41,32,51,54,24,45,48,50,58,59,29,34,38,77,54,69,67,59,52,52,50,52,51,47,60,51,45,66,36,88,61,36,66,40,73,76,46,74,40,42,31,39,47,30,69,66,30,25,40,35,41,35,30,30,25,56,45,84,83,35,43,40,65,56,48,36,52,48,50,54,50,48,50,49,56,47,31,70,75,40,64,34,49,70,44,71,43,57,20,68,86

Foldseek 3Di:
DPLDCVLLVLQLVLLVVLLVLLVVLCVVVVDPVSVLVSVLSVLSNVLSVLLVVLVVQLPDAADPVGNQGRQLSNLVSLLVSLVSLLCSVQVVLQVVLVVCLVVVDPPPDVVSVVVSLVSSLVSLVVSLVVLVVSLCVVQPPPDPVVSLLQQLRLSSVSSNLVSVLSNVLSVLQVVLVVVCVVVVNSNSNSVSSNVSSVSSNVSSVVSNVSSVVQSVWDFHDPVLVVVLQVLLCPDPQFPHWDDKDKTDSHRLAMAMETETATDPPDDPVNVVVSVVVSVCVSCVVRVSDPHYHYHYD/DPLDCVLLVLQLVLLVVLLVLLVVLCVVVVDPVSVLVSVLSVLSNVLSVLLVVLVVQLPDAADPVGNQGRQLSNLVSLLVSLVSLLCSVQVVLQVVLVVCLVVVDPPPDVVSVVVSLVSSLVSLV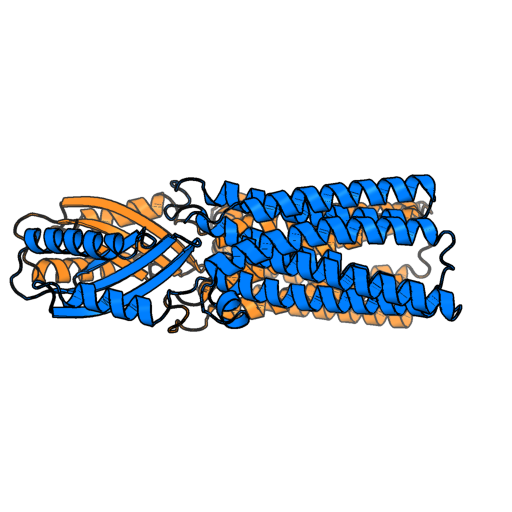VSLVVLVVSLCVVQPPPDDVVSLLQQLRLSSVSSNLVSVLSNVLSVLQVVLVVVCVVVVNSNSNSVSSNVSSVSSNVSSVVSNVSSVVQSVWDFHDPVLVVVLQVLLCPQPQFPHWDDKDKTDSHRLAMAMETETATDPPDDPVNVVVSVVVSVCVSCVVRVSDPHYHYHYD

Radius of gyration: 28.14 Å; Cα contacts (8 Å, |Δi|>4): 906; chains: 2; bounding box: 60×84×56 Å

Secondary structure (DSSP, 8-state):
----SHHHHHHHHHHHHHHHHHHHHHHHH--HHHHHHHHHHHHHHHHHHHHHHHHHHHTSPP-SS-TT-STHHHHHHHHHHHHHIIIIIIIHHHHHHHHHHHS----S-HHHHHHHHHHHHHHHHHHHHHHHHHHHHHHTTS-HHHHHHH---HHHHHHHHHHHHHHHHHHHHHHHHHHHHHHT-THHHHHHHHHHHHHHHHHHHHHHHHHHHHHT--PPPHHHHHHHHHHHHTSTTEEEEEEEEEEEEETTEEEEEEEEEEPTT-BHHHHHHHHHHHHHHHHHH-TT--EEEEEE-/----SHHHHHHHHHHHHHHHHHHHHHHHH--HHHHHHHHHHHHHHHHHHHHHHHHHHHTSPP-SS-TT-STHHHHHHHHHHHHHIIIIIIIHHHHHHHHHHHS----S-HHHHHHHHHHHHHHHHHHHHHHHHHHHHHHTTS-HHHHHHH---HHHHHHHHHHHHHHHHHHHHHHHHHHHHHHT-THHHHHHHHHHHHHHHHHHHHHHHHHHHHHT--PPPHHHHHHHHHHHHTSTTEEEEEEEEEEEEETTEEEEEEEEEEPTT-BHHHHHHHHHHHHHHHHHH-TT--EEEEEE-

Organism: NCBI:txid1302689

InterPro domains:
  IPR002524 Cation efflux [TIGR01297] (7-295)
  IPR027469 Cation efflux transmembrane domain superfamily [G3DSA:1.20.1510.10] (6-215)
  IPR027469 Cation efflux transmembrane domain superfamily [SSF161111] (5-217)
  IPR040177 Proton-coupled zinc antiporter SLC30A9 [PTHR13414] (3-283)
  IPR058533 Cation efflux protein, transmembrane domain [PF01545] (9-216)

pLDDT: mean 83.02, std 10.5, range [36.78, 96.94]

Sequence (594 aa):
MSASKTPIYTALAANLGIAIVKLAAAIFTGSSAMVSEGIHSLVDTSNEVLLLLGISRSQKPADEKRPFGYGRELYFWSFVVSLLFFAMGGGFSIYEGIEHLLHPEQVKNPIWNYLVLGIAFIFDGISFVTAMKEFNRQRGKTPFWQAVKESKDPTTFVVLFEDAADVIGILIAFTGIFIGQLLHNPYFDGIASILIGLLLTAVAIVLVRESRSLLMGETPNAEELKDVVQIVENNPAVNKVIKHLSSYLAPEEVIMAIKVNFKPDISSQDITKSIEQLRADIQSKYPHYKQLFIEPAMSASKTPIYTALAANLGIAIVKLAAAIFTGSSAMVSEGIHSLVDTSNEVLLLLGISRSQKPADEKRPFGYGRELYFWSFVVSLLFFAMGGGFSIYEGIEHLLHPEQVKNPIWNYLVLGIAFIFDGISFVTAMKEFNRQRGKTPFWQAVKESKDPTTFVVLFEDAADVIGILIAFTGIFIGQLLHNPYFDGIASILIGLLLTAVAIVLVRESRSLLMGETPNAEELKDVVQIVENNPAVNKVIKHLSSYLAPEEVIMAIKVNFKPDISSQDITKSIEQLRADIQSKYPHYKQLFIEPA

Nearest PDB structures (foldseek):
  8xma-assembly1_A  TM=7.463E-01  e=6.971E-11  Homo sapiens
  8xma-assembly1_B  TM=7.179E-01  e=4.364E-11  Homo sapiens
  8zsb-assembly1_B  TM=6.897E-01  e=1.014E-10  Homo sapiens
  8xm6-assembly1_A  TM=7.089E-01  e=6.923E-10  Homo sapiens
  8j2g-assembly1_B  TM=6.840E-01  e=1.940E-09  Homo sapiens